Protein 7UY4 (pdb70)

Structure (mmCIF, N/CA/C/O backbone):
data_7UY4
#
_entry.id   7UY4
#
_cell.length_a   50.043
_cell.length_b   106.958
_cell.length_c   114.148
_cell.angle_alpha   90.00
_cell.angle_beta   90.00
_cell.angle_gamma   90.00
#
_symmetry.space_group_name_H-M   'P 21 21 21'
#
loop_
_entity.id
_entity.type
_entity.pdbx_description
1 polymer "Aminoglycoside (3'') (9) adenylyltransferase"
2 non-polymer 'PHOSPHOAMINOPHOSPHONIC ACID-ADENYLATE ESTER'
3 non-polymer SPECTINOMYCIN
4 non-polymer 'MAGNESIUM ION'
5 water water
#
loop_
_atom_site.group_PDB
_atom_site.id
_atom_site.type_symbol
_atom_site.label_atom_id
_atom_site.label_alt_id
_atom_site.label_comp_id
_atom_site.label_asym_id
_atom_site.label_entity_id
_atom_site.label_seq_id
_atom_site.pdbx_PDB_ins_code
_atom_site.Cartn_x
_atom_site.Cartn_y
_atom_site.Cartn_z
_atom_site.occupancy
_atom_site.B_iso_or_equiv
_atom_site.auth_seq_id
_atom_site.auth_comp_id
_atom_site.auth_asym_id
_atom_site.auth_atom_id
_atom_site.pdbx_PDB_model_num
ATOM 1 N N . VAL A 1 1 ? -2.193 -44.944 18.129 1.00 52.73 1 VAL A N 1
ATOM 2 C CA . VAL A 1 1 ? -1.269 -45.587 19.136 1.00 52.66 1 VAL A CA 1
ATOM 3 C C . VAL A 1 1 ? -2.068 -46.149 20.326 1.00 57.14 1 VAL A C 1
ATOM 4 O O . VAL A 1 1 ? -2.855 -45.385 20.925 1.00 60.00 1 VAL A O 1
ATOM 8 N N . ILE A 1 2 ? -1.804 -47.402 20.721 1.00 69.03 2 ILE A N 1
ATOM 9 C CA . ILE A 1 2 ? -2.538 -48.102 21.827 1.00 77.47 2 ILE A CA 1
ATOM 10 C C . ILE A 1 2 ? -1.566 -48.540 22.949 1.00 76.65 2 ILE A C 1
ATOM 11 O O . ILE A 1 2 ? -2.058 -48.964 24.019 1.00 83.08 2 ILE A O 1
ATOM 16 N N . ALA A 1 3 ? -0.251 -48.399 22.742 1.00 70.39 3 ALA A N 1
ATOM 17 C CA . ALA A 1 3 ? 0.849 -48.801 23.664 1.00 59.60 3 ALA A CA 1
ATOM 18 C C . ALA A 1 3 ? 0.776 -48.045 25.001 1.00 46.42 3 ALA A C 1
ATOM 19 O O . ALA A 1 3 ? 0.355 -46.868 25.022 1.00 48.45 3 ALA A O 1
ATOM 21 N N . GLU A 1 4 ? 1.237 -48.677 26.082 1.00 42.35 4 GLU A N 1
ATOM 22 C CA . GLU A 1 4 ? 1.393 -48.017 27.401 1.00 38.21 4 GLU A CA 1
ATOM 23 C C . GLU A 1 4 ? 2.341 -46.814 27.224 1.00 35.65 4 GLU A C 1
ATOM 24 O O . GLU A 1 4 ? 3.400 -46.891 26.544 1.00 36.09 4 GLU A O 1
ATOM 30 N N . VAL A 1 5 ? 2.007 -45.742 27.869 1.00 33.41 5 VAL A N 1
ATOM 31 C CA . VAL A 1 5 ? 2.621 -44.422 27.593 1.00 38.24 5 VAL A CA 1
ATOM 32 C C . VAL A 1 5 ? 3.769 -44.135 28.578 1.00 29.24 5 VAL A C 1
ATOM 33 O O . VAL A 1 5 ? 4.482 -43.168 28.349 1.00 30.10 5 VAL A O 1
ATOM 37 N N . SER A 1 6 ? 3.941 -44.923 29.635 1.00 34.36 6 SER A N 1
ATOM 38 C CA . SER A 1 6 ? 4.910 -44.593 30.712 1.00 33.63 6 SER A CA 1
ATOM 39 C C . SER A 1 6 ? 6.363 -44.576 30.184 1.00 34.53 6 SER A C 1
ATOM 40 O O . SER A 1 6 ? 7.144 -43.722 30.665 1.00 29.00 6 SER A O 1
ATOM 43 N N . THR A 1 7 ? 6.734 -45.447 29.240 1.00 32.29 7 THR A N 1
ATOM 44 C CA . THR A 1 7 ? 8.097 -45.538 28.664 1.00 38.40 7 THR A CA 1
ATOM 45 C C . THR A 1 7 ? 8.431 -44.227 27.959 1.00 36.25 7 THR A C 1
ATOM 46 O O . THR A 1 7 ? 9.499 -43.646 28.264 1.00 35.26 7 THR A O 1
ATOM 50 N N . GLN A 1 8 ? 7.576 -43.782 27.025 1.00 33.16 8 GLN A N 1
ATOM 51 C CA . GLN A 1 8 ? 7.882 -42.576 26.266 1.00 30.75 8 GLN A CA 1
ATOM 52 C C . GLN A 1 8 ? 7.816 -41.380 27.225 1.00 38.33 8 GLN A C 1
ATOM 53 O O . GLN A 1 8 ? 8.623 -40.478 27.117 1.00 37.26 8 GLN A O 1
ATOM 59 N N . LEU A 1 9 ? 6.896 -41.408 28.189 1.00 35.96 9 LEU A N 1
ATOM 60 C CA . LEU A 1 9 ? 6.772 -40.286 29.134 1.00 32.47 9 LEU A CA 1
ATOM 61 C C . LEU A 1 9 ? 8.122 -40.149 29.870 1.00 29.63 9 LEU A C 1
ATOM 62 O O . LEU A 1 9 ? 8.606 -39.037 29.990 1.00 31.40 9 LEU A O 1
ATOM 67 N N . SER A 1 10 ? 8.697 -41.238 30.350 1.00 33.87 10 SER A N 1
ATOM 68 C CA . SER A 1 10 ? 9.960 -41.202 31.132 1.00 36.94 10 SER A CA 1
ATOM 69 C C . SER A 1 10 ? 11.122 -40.726 30.238 1.00 37.85 10 SER A C 1
ATOM 70 O O . SER A 1 10 ? 11.921 -39.862 30.692 1.00 33.66 10 SER A O 1
ATOM 73 N N . GLU A 1 11 ? 11.131 -41.121 28.956 1.00 37.56 11 GLU A N 1
ATOM 74 C CA A GLU A 1 11 ? 12.145 -40.650 27.983 0.55 37.60 11 GLU A CA 1
ATOM 75 C CA B GLU A 1 11 ? 12.155 -40.657 27.979 0.45 38.63 11 GLU A CA 1
ATOM 76 C C . GLU A 1 11 ? 12.076 -39.123 27.878 1.00 35.20 11 GLU A C 1
ATOM 77 O O . GLU A 1 11 ? 13.139 -38.456 27.969 1.00 30.80 11 GLU A O 1
ATOM 88 N N . VAL A 1 12 ? 10.872 -38.567 27.760 1.00 35.68 12 VAL A N 1
ATOM 89 C CA . VAL A 1 12 ? 10.654 -37.120 27.478 1.00 31.63 12 VAL A CA 1
ATOM 90 C C . VAL A 1 12 ? 11.062 -36.320 28.709 1.00 31.83 12 VAL A C 1
ATOM 91 O O . VAL A 1 12 ? 11.860 -35.388 28.568 1.00 32.00 12 VAL A O 1
ATOM 95 N N . VAL A 1 13 ? 10.648 -36.752 29.876 1.00 32.31 13 VAL A N 1
ATOM 96 C CA . VAL A 1 13 ? 11.026 -36.106 31.159 1.00 36.79 13 VAL A CA 1
ATOM 97 C C . VAL A 1 13 ? 12.538 -36.205 31.376 1.00 37.60 13 VAL A C 1
ATOM 98 O O . VAL A 1 13 ? 13.129 -35.227 31.895 1.00 37.90 13 VAL A O 1
ATOM 102 N N . GLY A 1 14 ? 13.160 -37.319 31.000 1.00 37.33 14 GLY A N 1
ATOM 103 C CA . GLY A 1 14 ? 14.635 -37.459 31.038 1.00 38.68 14 GLY A CA 1
ATOM 104 C C . GLY A 1 14 ? 15.325 -36.396 30.183 1.00 38.38 14 GLY A C 1
ATOM 105 O O . GLY A 1 14 ? 16.269 -35.805 30.639 1.00 36.06 14 GLY A O 1
ATOM 106 N N . VAL A 1 15 ? 14.820 -36.109 28.993 1.00 33.15 15 VAL A N 1
ATOM 107 C CA . VAL A 1 15 ? 15.364 -35.037 28.115 1.00 36.61 15 VAL A CA 1
ATOM 108 C C . VAL A 1 15 ? 15.198 -33.667 28.775 1.00 33.91 15 VAL A C 1
ATOM 109 O O . VAL A 1 15 ? 16.152 -32.899 28.818 1.00 36.62 15 VAL A O 1
ATOM 113 N N . ILE A 1 16 ? 14.009 -33.386 29.321 1.00 39.09 16 ILE A N 1
ATOM 114 C CA . ILE A 1 16 ? 13.678 -32.116 30.011 1.00 36.91 16 ILE A CA 1
ATOM 115 C C . ILE A 1 16 ? 14.690 -31.989 31.165 1.00 38.48 16 ILE A C 1
ATOM 116 O O . ILE A 1 16 ? 15.306 -30.908 31.275 1.00 36.41 16 ILE A O 1
ATOM 121 N N . GLU A 1 17 ? 14.890 -33.034 31.961 1.00 37.26 17 GLU A N 1
ATOM 122 C CA . GLU A 1 17 ? 15.741 -32.947 33.189 1.00 39.04 17 GLU A CA 1
ATOM 123 C C . GLU A 1 17 ? 17.196 -32.707 32.777 1.00 40.85 17 GLU A C 1
ATOM 124 O O . GLU A 1 17 ? 17.850 -31.843 33.373 1.00 37.76 17 GLU A O 1
ATOM 130 N N . ARG A 1 18 ? 17.622 -33.361 31.712 1.00 40.00 18 ARG A N 1
ATOM 131 C CA . ARG A 1 18 ? 19.010 -33.360 31.215 1.00 44.62 18 ARG A CA 1
ATOM 132 C C . ARG A 1 18 ? 19.401 -31.942 30.853 1.00 48.13 18 ARG A C 1
ATOM 133 O O . ARG A 1 18 ? 20.574 -31.601 31.076 1.00 41.87 18 ARG A O 1
ATOM 141 N N . HIS A 1 19 ? 18.478 -31.176 30.272 1.00 39.59 19 HIS A N 1
ATOM 142 C CA . HIS A 1 19 ? 18.731 -29.791 29.815 1.00 43.95 19 HIS A CA 1
ATOM 143 C C . HIS A 1 19 ? 18.420 -28.786 30.921 1.00 43.63 19 HIS A C 1
ATOM 144 O O . HIS A 1 19 ? 19.052 -27.730 30.899 1.00 51.64 19 HIS A O 1
ATOM 151 N N . LEU A 1 20 ? 17.446 -29.041 31.810 1.00 36.41 20 LEU A N 1
ATOM 152 C CA . LEU A 1 20 ? 16.824 -27.912 32.553 1.00 31.44 20 LEU A CA 1
ATOM 153 C C . LEU A 1 20 ? 16.855 -28.178 34.057 1.00 34.81 20 LEU A C 1
ATOM 154 O O . LEU A 1 20 ? 16.387 -27.320 34.794 1.00 41.62 20 LEU A O 1
ATOM 159 N N . GLU A 1 21 ? 17.443 -29.285 34.523 1.00 40.65 21 GLU A N 1
ATOM 160 C CA . GLU A 1 21 ? 17.309 -29.680 35.960 1.00 44.55 21 GLU A CA 1
ATOM 161 C C . GLU A 1 21 ? 17.643 -28.476 36.855 1.00 42.11 21 GLU A C 1
ATOM 162 O O . GLU A 1 21 ? 16.971 -28.227 37.851 1.00 48.47 21 GLU A O 1
ATOM 168 N N . PRO A 1 22 ? 18.751 -27.761 36.593 1.00 42.69 22 PRO A N 1
ATOM 169 C CA . PRO A 1 22 ? 19.190 -26.667 37.460 1.00 48.83 22 PRO A CA 1
ATOM 170 C C . PRO A 1 22 ? 18.304 -25.417 37.507 1.00 52.15 22 PRO A C 1
ATOM 171 O O . PRO A 1 22 ? 18.538 -24.614 38.378 1.00 56.56 22 PRO A O 1
ATOM 175 N N . THR A 1 23 ? 17.348 -25.271 36.585 1.00 44.81 23 THR A N 1
ATOM 176 C CA . THR A 1 23 ? 16.393 -24.128 36.536 1.00 52.24 23 THR A CA 1
ATOM 177 C C . THR A 1 23 ? 14.944 -24.620 36.543 1.00 47.29 23 THR A C 1
ATOM 178 O O . THR A 1 23 ? 14.031 -23.779 36.382 1.00 43.92 23 THR A O 1
ATOM 182 N N . LEU A 1 24 ? 14.735 -25.913 36.807 1.00 47.93 24 LEU A N 1
ATOM 183 C CA . LEU A 1 24 ? 13.405 -26.549 36.689 1.00 39.25 24 LEU A CA 1
ATOM 184 C C . LEU A 1 24 ? 12.590 -26.254 37.934 1.00 46.08 24 LEU A C 1
ATOM 185 O O . LEU A 1 24 ? 13.100 -26.460 39.014 1.00 58.52 24 LEU A O 1
ATOM 190 N N . LEU A 1 25 ? 11.355 -25.805 37.785 1.00 41.76 25 LEU A N 1
ATOM 191 C CA . LEU A 1 25 ? 10.432 -25.667 38.952 1.00 45.27 25 LEU A CA 1
ATOM 192 C C . LEU A 1 25 ? 9.405 -26.803 38.933 1.00 47.61 25 LEU A C 1
ATOM 193 O O . LEU A 1 25 ? 9.030 -27.342 40.008 1.00 40.18 25 LEU A O 1
ATOM 198 N N . ALA A 1 26 ? 8.862 -27.123 37.757 1.00 42.37 26 ALA A N 1
ATOM 199 C CA . ALA A 1 26 ? 7.781 -28.100 37.674 1.00 38.09 26 ALA A CA 1
ATOM 200 C C . ALA A 1 26 ? 7.691 -28.692 36.272 1.00 34.34 26 ALA A C 1
ATOM 201 O O . ALA A 1 26 ? 8.114 -28.057 35.287 1.00 38.75 26 ALA A O 1
ATOM 203 N N . VAL A 1 27 ? 7.250 -29.935 36.236 1.00 38.87 27 VAL A N 1
ATOM 204 C CA . VAL A 1 27 ? 6.824 -30.632 34.998 1.00 38.71 27 VAL A CA 1
ATOM 205 C C . VAL A 1 27 ? 5.435 -31.161 35.275 1.00 39.00 27 VAL A C 1
ATOM 206 O O . VAL A 1 27 ? 5.231 -31.951 36.249 1.00 35.68 27 VAL A O 1
ATOM 210 N N . HIS A 1 28 ? 4.494 -30.743 34.454 1.00 34.27 28 HIS A N 1
ATOM 211 C CA . HIS A 1 28 ? 3.092 -31.191 34.592 1.00 35.51 28 HIS A CA 1
ATOM 212 C C . HIS A 1 28 ? 2.699 -31.939 33.311 1.00 34.01 28 HIS A C 1
ATOM 213 O O . HIS A 1 28 ? 2.833 -31.364 32.230 1.00 32.94 28 HIS A O 1
ATOM 220 N N . LEU A 1 29 ? 2.269 -33.171 33.454 1.00 33.79 29 LEU A N 1
ATOM 221 C CA . LEU A 1 29 ? 1.523 -33.915 32.429 1.00 30.37 29 LEU A CA 1
ATOM 222 C C . LEU A 1 29 ? 0.074 -33.436 32.477 1.00 37.78 29 LEU A C 1
ATOM 223 O O . LEU A 1 29 ? -0.503 -33.347 33.586 1.00 35.13 29 LEU A O 1
ATOM 228 N N . TYR A 1 30 ? -0.489 -33.098 31.330 1.00 34.07 30 TYR A N 1
ATOM 229 C CA . TYR A 1 30 ? -1.887 -32.582 31.300 1.00 34.29 30 TYR A CA 1
ATOM 230 C C . TYR A 1 30 ? -2.496 -32.984 29.960 1.00 30.21 30 TYR A C 1
ATOM 231 O O . TYR A 1 30 ? -1.934 -33.883 29.276 1.00 32.48 30 TYR A O 1
ATOM 240 N N . GLY A 1 31 ? -3.611 -32.380 29.605 1.00 30.97 31 GLY A N 1
ATOM 241 C CA . GLY A 1 31 ? -4.331 -32.735 28.381 1.00 32.06 31 GLY A CA 1
ATOM 242 C C . GLY A 1 31 ? -5.006 -34.068 28.522 1.00 33.35 31 GLY A C 1
ATOM 243 O O . GLY A 1 31 ? -5.355 -34.487 29.670 1.00 36.21 31 GLY A O 1
ATOM 244 N N . SER A 1 32 ? -5.243 -34.753 27.405 1.00 35.07 32 SER A N 1
ATOM 245 C CA . SER A 1 32 ? -6.126 -35.939 27.409 1.00 35.22 32 SER A CA 1
ATOM 246 C C . SER A 1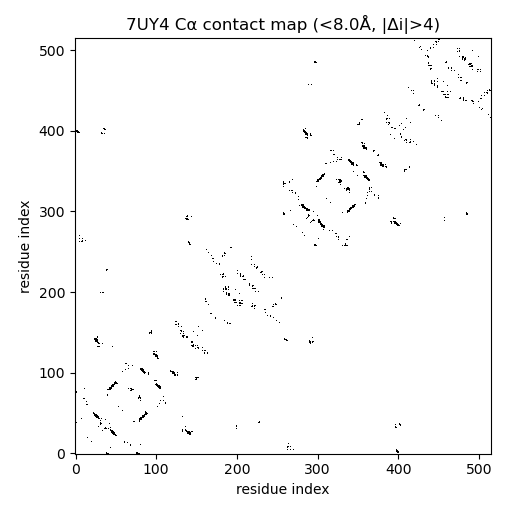 32 ? -5.493 -37.060 28.240 1.00 36.54 32 SER A C 1
ATOM 247 O O . SER A 1 32 ? -6.250 -37.885 28.763 1.00 32.83 32 SER A O 1
ATOM 250 N N . ALA A 1 33 ? -4.185 -37.054 28.524 1.00 30.87 33 ALA A N 1
ATOM 251 C CA . ALA A 1 33 ? -3.598 -38.107 29.367 1.00 35.99 33 ALA A CA 1
ATOM 252 C C . ALA A 1 33 ? -4.327 -38.076 30.717 1.00 33.58 33 ALA A C 1
ATOM 253 O O . ALA A 1 33 ? -4.523 -39.159 31.276 1.00 38.85 33 ALA A O 1
ATOM 255 N N . VAL A 1 34 ? -4.729 -36.901 31.204 1.00 31.86 34 VAL A N 1
ATOM 256 C CA . VAL A 1 34 ? -5.264 -36.721 32.590 1.00 35.02 34 VAL A CA 1
ATOM 257 C C . VAL A 1 34 ? -6.789 -36.571 32.564 1.00 42.45 34 VAL A C 1
ATOM 258 O O . VAL A 1 34 ? -7.404 -37.082 33.509 1.00 40.40 34 VAL A O 1
ATOM 262 N N . ASP A 1 35 ? -7.328 -36.011 31.480 1.00 39.04 35 ASP A N 1
ATOM 263 C CA . ASP A 1 35 ? -8.733 -35.590 31.313 1.00 39.63 35 ASP A CA 1
ATOM 264 C C . ASP A 1 35 ? -9.305 -36.289 30.098 1.00 34.87 35 ASP A C 1
ATOM 265 O O . ASP A 1 35 ? -9.068 -35.762 28.982 1.00 35.44 35 ASP A O 1
ATOM 270 N N . GLY A 1 36 ? -9.961 -37.444 30.306 1.00 41.34 36 GLY A N 1
ATOM 271 C CA . GLY A 1 36 ? -10.734 -38.186 29.299 1.00 44.54 36 GLY A CA 1
ATOM 272 C C . GLY A 1 36 ? -9.986 -39.407 28.827 1.00 38.85 36 GLY A C 1
ATOM 273 O O . GLY A 1 36 ? -10.634 -40.405 28.423 1.00 40.87 36 GLY A O 1
ATOM 274 N N . GLY A 1 37 ? -8.648 -39.326 28.810 1.00 31.18 37 GLY A N 1
ATOM 275 C CA . GLY A 1 37 ? -7.815 -40.502 28.554 1.00 36.93 37 GLY A CA 1
ATOM 276 C C . GLY A 1 37 ? -7.302 -40.444 27.154 1.00 35.98 37 GLY A C 1
ATOM 277 O O . GLY A 1 37 ? -7.990 -39.847 26.349 1.00 36.15 37 GLY A O 1
ATOM 278 N N . LEU A 1 38 ? -6.094 -40.944 26.918 1.00 36.24 38 LEU A N 1
ATOM 279 C CA . LEU A 1 38 ? -5.423 -40.845 25.603 1.00 33.47 38 LEU A CA 1
ATOM 280 C C . LEU A 1 38 ? -6.202 -41.679 24.599 1.00 33.62 38 LEU A C 1
ATOM 281 O O . LEU A 1 38 ? -6.634 -42.818 24.932 1.00 37.53 38 LEU A O 1
ATOM 286 N N . LYS A 1 39 ? -6.376 -41.135 23.405 1.00 38.77 39 LYS A N 1
ATOM 287 C CA . LYS A 1 39 ? -7.023 -41.828 22.267 1.00 34.57 39 LYS A CA 1
ATOM 288 C C . LYS A 1 39 ? -5.939 -42.105 21.229 1.00 39.25 39 LYS A C 1
ATOM 289 O O . LYS A 1 39 ? -4.799 -41.694 21.395 1.00 33.08 39 LYS A O 1
ATOM 295 N N . PRO A 1 40 ? -6.227 -42.904 20.178 1.00 47.69 40 PRO A N 1
ATOM 296 C CA . PRO A 1 40 ? -5.195 -43.356 19.254 1.00 46.91 40 PRO A CA 1
ATOM 297 C C . PRO A 1 40 ? -4.308 -42.269 18.645 1.00 44.98 40 PRO A C 1
ATOM 298 O O . PRO A 1 40 ? -3.184 -42.555 18.389 1.00 43.37 40 PRO A O 1
ATOM 302 N N . HIS A 1 41 ? -4.822 -41.056 18.434 1.00 42.00 41 HIS A N 1
ATOM 303 C CA . HIS A 1 41 ? -4.078 -39.944 17.810 1.00 41.54 41 HIS A CA 1
ATOM 304 C C . HIS A 1 41 ? -3.524 -38.964 18.856 1.00 38.93 41 HIS A C 1
ATOM 305 O O . HIS A 1 41 ? -2.985 -37.952 18.459 1.00 41.39 41 HIS A O 1
ATOM 312 N N . SER A 1 42 ? -3.827 -39.170 20.143 1.00 42.05 42 SER A N 1
ATOM 313 C CA . SER A 1 42 ? -3.523 -38.218 21.247 1.00 33.44 42 SER A CA 1
ATOM 314 C C . SER A 1 42 ? -2.002 -38.031 21.337 1.00 38.13 42 SER A C 1
ATOM 315 O O . SER A 1 42 ? -1.235 -38.978 21.108 1.00 35.52 42 SER A O 1
ATOM 318 N N . ASP A 1 43 ? -1.591 -36.807 21.598 1.00 31.41 43 ASP A N 1
ATOM 319 C CA . ASP A 1 43 ? -0.198 -36.424 21.874 1.00 34.75 43 ASP A CA 1
ATOM 320 C C . ASP A 1 43 ? -0.002 -36.652 23.383 1.00 35.83 43 ASP A C 1
ATOM 321 O O . ASP A 1 43 ? -0.989 -36.986 24.121 1.00 30.35 43 ASP A O 1
ATOM 326 N N . ILE A 1 44 ? 1.221 -36.504 23.839 1.00 35.88 44 ILE A N 1
ATOM 327 C CA . ILE A 1 44 ? 1.590 -36.343 25.266 1.00 30.74 44 ILE A CA 1
ATOM 328 C C . ILE A 1 44 ? 1.848 -34.861 25.498 1.00 31.51 44 ILE A C 1
ATOM 329 O O . ILE A 1 44 ? 2.791 -34.299 24.862 1.00 31.49 44 ILE A O 1
ATOM 334 N N . ASP A 1 45 ? 1.020 -34.235 26.329 1.00 33.19 45 ASP A N 1
ATOM 335 C CA . ASP A 1 45 ? 1.053 -32.790 26.638 1.00 28.02 45 ASP A CA 1
ATOM 336 C C . ASP A 1 45 ? 1.846 -32.583 27.924 1.00 34.16 45 ASP A C 1
ATOM 337 O O . ASP A 1 45 ? 1.391 -33.021 28.989 1.00 32.28 45 ASP A O 1
ATOM 342 N N . LEU A 1 46 ? 2.979 -31.888 27.814 1.00 31.41 46 LEU A N 1
ATOM 343 C CA . LEU A 1 46 ? 3.799 -31.525 28.995 1.00 31.76 46 LEU A CA 1
ATOM 344 C C . LEU A 1 46 ? 3.936 -30.018 29.099 1.00 37.09 46 LEU A C 1
ATOM 345 O O . LEU A 1 46 ? 4.097 -29.309 28.052 1.00 31.24 46 LEU A O 1
ATOM 350 N N . LEU A 1 47 ? 3.876 -29.536 30.340 1.00 29.26 47 LEU A N 1
ATOM 351 C CA . LEU A 1 47 ? 4.005 -28.115 30.676 1.00 35.13 47 LEU A CA 1
ATOM 352 C C . LEU A 1 47 ? 5.176 -28.011 31.670 1.00 41.43 47 LEU A C 1
ATOM 353 O O . LEU A 1 47 ? 5.195 -28.684 32.696 1.00 36.81 47 LEU A O 1
ATOM 358 N N . VAL A 1 48 ? 6.195 -27.280 31.269 1.00 33.74 48 VAL A N 1
ATOM 359 C CA . VAL A 1 48 ? 7.475 -27.176 32.019 1.00 35.07 48 VAL A CA 1
ATOM 360 C C . VAL A 1 48 ? 7.611 -25.738 32.498 1.00 35.30 48 VAL A C 1
ATOM 361 O O . VAL A 1 48 ? 7.583 -24.784 31.701 1.00 33.59 48 VAL A O 1
ATOM 365 N N . THR A 1 49 ? 7.900 -25.581 33.778 1.00 30.07 49 THR A N 1
ATOM 366 C CA . THR A 1 49 ? 8.094 -24.259 34.386 1.00 34.66 49 THR A CA 1
ATOM 367 C C . THR A 1 49 ? 9.547 -24.192 34.810 1.00 34.35 49 THR A C 1
ATOM 368 O O . THR A 1 49 ? 9.984 -25.056 35.572 1.00 34.90 49 THR A O 1
ATOM 372 N N . VAL A 1 50 ? 10.218 -23.169 34.290 1.00 33.96 50 VAL A N 1
ATOM 373 C CA . VAL A 1 50 ? 11.635 -22.902 34.626 1.00 36.18 50 VAL A CA 1
ATOM 374 C C . VAL A 1 50 ? 11.723 -21.580 35.394 1.00 41.90 50 VAL A C 1
ATOM 375 O O . VAL A 1 50 ? 10.810 -20.776 35.273 1.00 39.83 50 VAL A O 1
ATOM 379 N N . THR A 1 51 ? 12.812 -21.375 36.127 1.00 38.28 51 THR A N 1
ATOM 380 C CA . THR A 1 51 ? 12.995 -20.174 36.969 1.00 43.32 51 THR A CA 1
ATOM 381 C C . THR A 1 51 ? 13.694 -19.059 36.186 1.00 45.22 51 THR A C 1
ATOM 382 O O . THR A 1 51 ? 13.705 -17.932 36.671 1.00 51.26 51 THR A O 1
ATOM 386 N N . VAL A 1 52 ? 14.247 -19.375 35.029 1.00 41.00 52 VAL A N 1
ATOM 387 C CA . VAL A 1 52 ? 14.970 -18.376 34.197 1.00 43.07 52 VAL A CA 1
ATOM 388 C C . VAL A 1 52 ? 14.844 -18.794 32.732 1.00 40.48 52 VAL A C 1
ATOM 389 O O . VAL A 1 52 ? 14.629 -19.967 32.487 1.00 39.55 52 VAL A O 1
ATOM 393 N N . ARG A 1 53 ? 14.966 -17.844 31.815 1.00 34.06 53 ARG A N 1
ATOM 394 C CA . ARG A 1 53 ? 14.873 -18.152 30.361 1.00 37.21 53 ARG A CA 1
ATOM 395 C C . ARG A 1 53 ? 16.045 -19.032 29.959 1.00 45.00 53 ARG A C 1
ATOM 396 O O . ARG A 1 53 ? 17.082 -19.082 30.749 1.00 42.25 53 ARG A O 1
ATOM 404 N N . LEU A 1 54 ? 15.929 -19.673 28.803 1.00 45.11 54 LEU A N 1
ATOM 405 C CA . LEU A 1 54 ? 16.927 -20.666 28.302 1.00 49.43 54 LEU A CA 1
ATOM 406 C C . LEU A 1 54 ? 18.004 -19.878 27.553 1.00 49.05 54 LEU A C 1
ATOM 407 O O . LEU A 1 54 ? 17.607 -18.927 26.929 1.00 49.21 54 LEU A O 1
ATOM 412 N N . ASP A 1 55 ? 19.259 -20.338 27.535 1.00 45.38 55 ASP A N 1
ATOM 413 C CA . ASP A 1 55 ? 20.284 -19.896 26.545 1.00 50.27 55 ASP A CA 1
ATOM 414 C C . ASP A 1 55 ? 19.817 -20.357 25.176 1.00 42.56 55 ASP A C 1
ATOM 415 O O . ASP A 1 55 ? 19.132 -21.399 25.136 1.00 44.10 55 ASP A O 1
ATOM 420 N N . GLU A 1 56 ? 20.196 -19.685 24.107 1.00 45.47 56 GLU A N 1
ATOM 421 C CA . GLU A 1 56 ? 19.874 -20.133 22.734 1.00 44.74 56 GLU A CA 1
ATOM 422 C C . GLU A 1 56 ? 20.326 -21.579 22.555 1.00 45.14 56 GLU A C 1
ATOM 423 O O . GLU A 1 56 ? 19.556 -22.369 21.945 1.00 49.52 56 GLU A O 1
ATOM 429 N N . THR A 1 57 ? 21.549 -21.921 22.992 1.00 42.97 57 THR A N 1
ATOM 430 C CA . THR A 1 57 ? 22.096 -23.268 22.696 1.00 44.83 57 THR A CA 1
ATOM 431 C C . THR A 1 57 ? 21.238 -24.319 23.406 1.00 38.70 57 THR A C 1
ATOM 432 O O . THR A 1 57 ? 21.063 -25.383 22.819 1.00 39.77 57 THR A O 1
ATOM 436 N N . THR A 1 58 ? 20.878 -24.099 24.674 1.00 35.99 58 THR A N 1
ATOM 437 C CA . THR A 1 58 ? 19.959 -24.965 25.431 1.00 40.05 58 THR A CA 1
ATOM 438 C C . THR A 1 58 ? 18.603 -25.129 24.727 1.00 34.70 58 THR A C 1
ATOM 439 O O . THR A 1 58 ? 18.086 -26.217 24.778 1.00 37.40 58 THR A O 1
ATOM 443 N N . ARG A 1 59 ? 18.004 -24.076 24.160 1.00 39.47 59 ARG A N 1
ATOM 444 C CA . ARG A 1 59 ? 16.780 -24.162 23.319 1.00 44.98 59 ARG A CA 1
ATOM 445 C C . ARG A 1 59 ? 17.009 -25.212 22.225 1.00 44.47 59 ARG A C 1
ATOM 446 O O . ARG A 1 59 ? 16.162 -26.099 22.079 1.00 41.43 59 ARG A O 1
ATOM 454 N N . ARG A 1 60 ? 18.156 -25.172 21.544 1.00 39.23 60 ARG A N 1
ATOM 455 C CA . ARG A 1 60 ? 18.407 -26.000 20.327 1.00 39.05 60 ARG A CA 1
ATOM 456 C C . ARG A 1 60 ? 18.666 -27.462 20.721 1.00 35.28 60 ARG A C 1
ATOM 457 O O . ARG A 1 60 ? 18.131 -28.396 20.092 1.00 38.91 60 ARG A O 1
ATOM 465 N N . ALA A 1 61 ? 19.385 -27.657 21.822 1.00 38.77 61 ALA A N 1
ATOM 466 C CA . ALA A 1 61 ? 19.744 -28.976 22.349 1.00 40.14 61 ALA A CA 1
ATOM 467 C C . ALA A 1 61 ? 18.434 -29.647 22.733 1.00 36.33 61 ALA A C 1
ATOM 468 O O . ALA A 1 61 ? 18.157 -30.815 22.300 1.00 34.09 61 ALA A O 1
ATOM 470 N N . LEU A 1 62 ? 17.660 -28.967 23.552 1.00 32.19 62 LEU A N 1
ATOM 471 C CA . LEU A 1 62 ? 16.394 -29.549 24.035 1.00 33.98 62 LEU A CA 1
ATOM 472 C C . LEU A 1 62 ? 15.493 -29.819 22.815 1.00 35.71 62 LEU A C 1
ATOM 473 O O . LEU A 1 62 ? 14.910 -30.909 22.700 1.00 31.41 62 LEU A O 1
ATOM 478 N N . ILE A 1 63 ? 15.327 -28.844 21.915 1.00 33.27 63 ILE A N 1
ATOM 479 C CA . ILE A 1 63 ? 14.367 -29.079 20.794 1.00 35.21 63 ILE A CA 1
ATOM 480 C C . ILE A 1 63 ? 14.816 -30.306 19.998 1.00 36.40 63 ILE A C 1
ATOM 481 O O . ILE A 1 63 ? 13.997 -31.180 19.724 1.00 34.40 63 ILE A O 1
ATOM 486 N N . ASN A 1 64 ? 16.105 -30.384 19.627 1.00 34.39 64 ASN A N 1
ATOM 487 C CA . ASN A 1 64 ? 16.639 -31.533 18.871 1.00 35.77 64 ASN A CA 1
ATOM 488 C C . ASN A 1 64 ? 16.356 -32.846 19.644 1.00 31.50 64 ASN A C 1
ATOM 489 O O . ASN A 1 64 ? 16.009 -33.848 19.062 1.00 33.07 64 ASN A O 1
ATOM 494 N N . ASP A 1 65 ? 16.660 -32.878 20.922 1.00 30.76 65 ASP A N 1
ATOM 495 C CA . ASP A 1 65 ? 16.555 -34.105 21.752 1.00 33.15 65 ASP A CA 1
ATOM 496 C C . ASP A 1 65 ? 15.063 -34.516 21.829 1.00 33.79 65 ASP A C 1
ATOM 497 O O . ASP A 1 65 ? 14.768 -35.728 21.761 1.00 34.20 65 ASP A O 1
ATOM 502 N N . LEU A 1 66 ? 14.155 -33.566 21.998 1.00 38.41 66 LEU A N 1
ATOM 503 C CA . LEU A 1 66 ? 12.694 -33.866 22.141 1.00 33.80 66 LEU A CA 1
ATOM 504 C C . LEU A 1 66 ? 12.228 -34.500 20.832 1.00 33.93 66 LEU A C 1
ATOM 505 O O . LEU A 1 66 ? 11.479 -35.456 20.864 1.00 30.31 66 LEU A O 1
ATOM 510 N N . LEU A 1 67 ? 12.709 -34.003 19.704 1.00 33.22 67 LEU A N 1
ATOM 511 C CA . LEU A 1 67 ? 12.287 -34.569 18.395 1.00 32.04 67 LEU A CA 1
ATOM 512 C C . LEU A 1 67 ? 12.654 -36.040 18.292 1.00 38.82 67 LEU A C 1
ATOM 513 O O . LEU A 1 67 ? 11.860 -36.819 17.759 1.00 41.81 67 LEU A O 1
ATOM 518 N N . GLU A 1 68 ? 13.782 -36.430 18.882 1.00 39.37 68 GLU A N 1
ATOM 519 C CA . GLU A 1 68 ? 14.232 -37.838 18.913 1.00 41.04 68 GLU A CA 1
ATOM 520 C C . GLU A 1 68 ? 13.323 -38.654 19.844 1.00 42.16 68 GLU A C 1
ATOM 521 O O . GLU A 1 68 ? 13.219 -39.830 19.596 1.00 34.01 68 GLU A O 1
ATOM 527 N N . THR A 1 69 ? 12.551 -38.047 20.762 1.00 37.07 69 THR A N 1
ATOM 528 C CA . THR A 1 69 ? 11.678 -38.845 21.668 1.00 37.68 69 THR A CA 1
ATOM 529 C C . THR A 1 69 ? 10.291 -39.028 21.074 1.00 36.41 69 THR A C 1
ATOM 530 O O . THR A 1 69 ? 9.520 -39.726 21.729 1.00 38.73 69 THR A O 1
ATOM 534 N N . SER A 1 70 ? 10.001 -38.408 19.921 1.00 37.81 70 SER A N 1
ATOM 535 C CA . SER A 1 70 ? 8.657 -38.129 19.375 1.00 41.92 70 SER A CA 1
ATOM 536 C C . SER A 1 70 ? 8.487 -38.766 17.997 1.00 39.58 70 SER A C 1
ATOM 537 O O . SER A 1 70 ? 9.487 -38.990 17.312 1.00 37.50 70 SER A O 1
ATOM 540 N N . ALA A 1 71 ? 7.247 -39.054 17.602 1.00 39.07 71 ALA A N 1
ATOM 541 C CA . ALA A 1 71 ? 6.941 -39.575 16.252 1.00 38.41 71 ALA A CA 1
ATOM 542 C C . ALA A 1 71 ? 5.814 -38.750 15.637 1.00 38.87 71 ALA A C 1
ATOM 543 O O . ALA A 1 71 ? 4.893 -38.258 16.342 1.00 36.26 71 ALA A O 1
ATOM 545 N N . SER A 1 72 ? 5.964 -38.474 14.352 1.00 48.59 72 SER A N 1
ATOM 546 C CA . SER A 1 72 ? 4.909 -37.855 13.518 1.00 47.31 72 SER A CA 1
ATOM 547 C C . SER A 1 72 ? 3.643 -38.681 13.664 1.00 50.07 72 SER A C 1
ATOM 548 O O . SER A 1 72 ? 3.705 -39.907 13.661 1.00 54.50 72 SER A O 1
ATOM 551 N N . PRO A 1 73 ? 2.468 -38.058 13.867 1.00 51.73 73 PRO A N 1
ATOM 552 C CA . PRO A 1 73 ? 1.214 -38.804 13.926 1.00 55.68 73 PRO A CA 1
ATOM 553 C C . PRO A 1 73 ? 1.073 -39.793 12.761 1.00 51.68 73 PRO A C 1
ATOM 554 O O . PRO A 1 73 ? 1.365 -39.403 11.649 1.00 57.24 73 PRO A O 1
ATOM 558 N N . GLY A 1 74 ? 0.728 -41.043 13.070 1.00 61.39 74 GLY A N 1
ATOM 559 C CA . GLY A 1 74 ? 0.497 -42.140 12.104 1.00 70.95 74 GLY A CA 1
ATOM 560 C C . GLY A 1 74 ? 1.777 -42.767 11.573 1.00 72.15 74 GLY A C 1
ATOM 561 O O . GLY A 1 74 ? 1.696 -43.512 10.584 1.00 78.10 74 GLY A O 1
ATOM 562 N N . GLU A 1 75 ? 2.926 -42.505 12.192 1.00 65.89 75 GLU A N 1
ATOM 563 C CA . GLU A 1 75 ? 4.229 -43.040 11.727 1.00 62.12 75 GLU A CA 1
ATOM 564 C C . GLU A 1 75 ? 4.754 -44.018 12.777 1.00 57.52 75 GLU A C 1
ATOM 565 O O . GLU A 1 75 ? 5.862 -44.507 12.583 1.00 53.22 75 GLU A O 1
ATOM 571 N N . SER A 1 76 ? 4.002 -44.290 13.852 1.00 48.36 76 SER A N 1
ATOM 572 C CA . SER A 1 76 ? 4.498 -45.162 14.939 1.00 55.44 76 SER A CA 1
ATOM 573 C C . SER A 1 76 ? 3.336 -45.775 15.694 1.00 50.35 76 SER A C 1
ATOM 574 O O . SER A 1 76 ? 2.419 -45.047 16.028 1.00 49.44 76 SER A O 1
ATOM 577 N N . GLU A 1 77 ? 3.436 -47.068 15.976 1.00 49.55 77 GLU A N 1
ATOM 578 C CA . GLU A 1 77 ? 2.463 -47.820 16.805 1.00 56.02 77 GLU A CA 1
ATOM 579 C C . GLU A 1 77 ? 2.861 -47.665 18.279 1.00 45.95 77 GLU A C 1
ATOM 580 O O . GLU A 1 77 ? 1.945 -47.821 19.106 1.00 55.83 77 GLU A O 1
ATOM 586 N N . ILE A 1 78 ? 4.114 -47.301 18.580 1.00 50.74 78 ILE A N 1
ATOM 587 C CA . ILE A 1 78 ? 4.670 -47.226 19.966 1.00 52.68 78 ILE A CA 1
ATOM 588 C C . ILE A 1 78 ? 4.881 -45.764 20.437 1.00 49.60 78 ILE A C 1
ATOM 589 O O . ILE A 1 78 ? 4.660 -45.506 21.621 1.00 52.93 78 ILE A O 1
ATOM 594 N N . LEU A 1 79 ? 5.299 -44.839 19.576 1.00 44.55 79 LEU A N 1
ATOM 595 C CA . LEU A 1 79 ? 5.630 -43.444 19.993 1.00 43.13 79 LEU A CA 1
ATOM 596 C C . LEU A 1 79 ? 4.490 -42.511 19.592 1.00 42.92 79 LEU A C 1
ATOM 597 O O . LEU A 1 79 ? 4.117 -42.489 18.404 1.00 37.25 79 LEU A O 1
ATOM 602 N N . ARG A 1 80 ? 4.005 -41.718 20.537 1.00 36.32 80 ARG A N 1
ATOM 603 C CA . ARG A 1 80 ? 3.033 -40.613 20.297 1.00 37.73 80 ARG A CA 1
ATOM 604 C C . ARG A 1 80 ? 3.786 -39.344 19.918 1.00 37.41 80 ARG A C 1
ATOM 605 O O . ARG A 1 80 ? 5.006 -39.256 20.178 1.00 34.26 80 ARG A O 1
ATOM 613 N N . ALA A 1 81 ? 3.093 -38.399 19.300 1.00 36.15 81 ALA A N 1
ATOM 614 C CA . ALA A 1 81 ? 3.553 -37.012 19.134 1.00 31.41 81 ALA A CA 1
ATOM 615 C C . ALA A 1 81 ? 3.770 -36.457 20.547 1.00 31.23 81 ALA A C 1
ATOM 616 O O . ALA A 1 81 ? 2.860 -36.651 21.400 1.00 35.18 81 ALA A O 1
ATOM 618 N N . VAL A 1 82 ? 4.891 -35.801 20.789 1.00 31.63 82 VAL A N 1
ATOM 619 C CA . VAL A 1 82 ? 5.250 -35.172 22.096 1.00 30.41 82 VAL A CA 1
ATOM 620 C C . VAL A 1 82 ? 5.037 -33.689 21.946 1.00 31.24 82 VAL A C 1
ATOM 621 O O . VAL A 1 82 ? 5.404 -33.118 20.882 1.00 34.17 82 VAL A O 1
ATOM 625 N N . GLU A 1 83 ? 4.527 -33.048 22.990 1.00 27.62 83 GLU A N 1
ATOM 626 C CA . GLU A 1 83 ? 4.341 -31.613 23.038 1.00 33.22 83 GLU A CA 1
ATOM 627 C C . GLU A 1 83 ? 4.858 -31.101 24.385 1.00 33.19 83 GLU A C 1
ATOM 628 O O . GLU A 1 83 ? 4.402 -31.609 25.443 1.00 33.38 83 GLU A O 1
ATOM 634 N N . VAL A 1 84 ? 5.784 -30.156 24.328 1.00 29.73 84 VAL A N 1
ATOM 635 C CA . VAL A 1 84 ? 6.360 -29.560 25.553 1.00 32.10 84 VAL A CA 1
ATOM 636 C C . VAL A 1 84 ? 6.228 -28.066 25.435 1.00 31.93 84 VAL A C 1
ATOM 637 O O . VAL A 1 84 ? 6.717 -27.488 24.458 1.00 34.02 84 VAL A O 1
ATOM 641 N N . THR A 1 85 ? 5.593 -27.452 26.430 1.00 32.68 85 THR A N 1
ATOM 642 C CA . THR A 1 85 ? 5.492 -26.005 26.541 1.00 30.53 85 THR A CA 1
ATOM 643 C C . THR A 1 85 ? 6.297 -25.589 27.759 1.00 34.97 85 THR A C 1
ATOM 644 O O . THR A 1 85 ? 6.086 -26.188 28.826 1.00 30.08 85 THR A O 1
ATOM 648 N N . ILE A 1 86 ? 7.193 -24.626 27.574 1.00 30.74 86 ILE A N 1
ATOM 649 C CA . ILE A 1 86 ? 8.056 -24.100 28.670 1.00 32.43 86 ILE A CA 1
ATOM 650 C C . ILE A 1 86 ? 7.560 -22.696 28.969 1.00 29.90 86 ILE A C 1
ATOM 651 O O . ILE A 1 86 ? 7.396 -21.900 28.043 1.00 32.53 86 ILE A O 1
ATOM 656 N N . VAL A 1 87 ? 7.329 -22.413 30.240 1.00 33.14 87 VAL A N 1
ATOM 657 C CA . VAL A 1 87 ? 7.037 -21.033 30.698 1.00 32.22 87 VAL A CA 1
ATOM 658 C C . VAL A 1 87 ? 8.084 -20.700 31.764 1.00 34.72 87 VAL A C 1
ATOM 659 O O . VAL A 1 87 ? 8.516 -21.627 32.532 1.00 37.08 87 VAL A O 1
ATOM 663 N N . VAL A 1 88 ? 8.477 -19.435 31.783 1.00 35.96 88 VAL A N 1
ATOM 664 C CA . VAL A 1 88 ? 9.393 -18.835 32.782 1.00 36.45 88 VAL A CA 1
ATOM 665 C C . VAL A 1 88 ? 8.498 -18.314 33.918 1.00 37.68 88 VAL A C 1
ATOM 666 O O . VAL A 1 88 ? 7.501 -17.553 33.665 1.00 31.73 88 VAL A O 1
ATOM 670 N N . HIS A 1 89 ? 8.831 -18.714 35.137 1.00 37.35 89 HIS A N 1
ATOM 671 C CA . HIS A 1 89 ? 8.108 -18.317 36.362 1.00 33.75 89 HIS A CA 1
ATOM 672 C C . HIS A 1 89 ? 7.607 -16.869 36.245 1.00 35.68 89 HIS A C 1
ATOM 673 O O . HIS A 1 89 ? 6.374 -16.696 36.314 1.00 44.05 89 HIS A O 1
ATOM 680 N N . ASP A 1 90 ? 8.488 -15.873 36.091 1.00 38.94 90 ASP A N 1
ATOM 681 C CA . ASP A 1 90 ? 8.140 -14.428 36.222 1.00 46.54 90 ASP A CA 1
ATOM 682 C C . ASP A 1 90 ? 7.348 -13.953 35.005 1.00 49.41 90 ASP A C 1
ATOM 683 O O . ASP A 1 90 ? 6.754 -12.885 35.129 1.00 42.91 90 ASP A O 1
ATOM 688 N N . ASP A 1 91 ? 7.331 -14.700 33.904 1.00 44.34 91 ASP A N 1
ATOM 689 C CA . ASP A 1 91 ? 6.466 -14.425 32.722 1.00 41.47 91 ASP A CA 1
ATOM 690 C C . ASP A 1 91 ? 4.992 -14.789 32.979 1.00 43.05 91 ASP A C 1
ATOM 691 O O . ASP A 1 91 ? 4.111 -14.225 32.266 1.00 42.64 91 ASP A O 1
ATOM 696 N N . ILE A 1 92 ? 4.714 -15.784 33.831 1.00 39.74 92 ILE A N 1
ATOM 697 C CA . ILE A 1 92 ? 3.317 -16.314 33.985 1.00 37.56 92 ILE A CA 1
ATOM 698 C C . ILE A 1 92 ? 2.831 -16.098 35.424 1.00 36.11 92 ILE A C 1
ATOM 699 O O . ILE A 1 92 ? 1.649 -16.189 35.622 1.00 37.67 92 ILE A O 1
ATOM 704 N N . ILE A 1 93 ? 3.711 -15.745 36.374 1.00 43.23 93 ILE A N 1
ATOM 705 C CA . ILE A 1 93 ? 3.321 -15.500 37.790 1.00 41.71 93 ILE A CA 1
ATOM 706 C C . ILE A 1 93 ? 3.903 -14.151 38.185 1.00 41.01 93 ILE A C 1
ATOM 707 O O . ILE A 1 93 ? 5.125 -14.029 38.262 1.00 43.26 93 ILE A O 1
ATOM 712 N N . PRO A 1 94 ? 3.077 -13.105 38.433 1.00 41.86 94 PRO A N 1
ATOM 713 C CA . PRO A 1 94 ? 1.607 -13.211 38.440 1.00 40.74 94 PRO A CA 1
ATOM 714 C C . PRO A 1 94 ? 0.963 -13.377 37.053 1.00 42.54 94 PRO A C 1
ATOM 715 O O . PRO A 1 94 ? 1.533 -12.944 36.116 1.00 38.99 94 PRO A O 1
ATOM 719 N N . TRP A 1 95 ? -0.216 -13.996 36.962 1.00 39.87 95 TRP A N 1
ATOM 720 C CA . TRP A 1 95 ? -0.922 -14.151 35.668 1.00 41.63 95 TRP A CA 1
ATOM 721 C C . TRP A 1 95 ? -1.273 -12.779 35.081 1.00 40.66 95 TRP A C 1
ATOM 722 O O . TRP A 1 95 ? -1.840 -11.927 35.792 1.00 37.92 95 TRP A O 1
ATOM 733 N N A ARG A 1 96 ? -0.930 -12.529 33.821 0.45 40.37 96 ARG A N 1
ATOM 734 N N B ARG A 1 96 ? -0.882 -12.590 33.821 0.55 37.57 96 ARG A N 1
ATOM 735 C CA A ARG A 1 96 ? -1.471 -11.353 33.088 0.45 44.54 96 ARG A CA 1
ATOM 736 C CA B ARG A 1 96 ? -1.216 -11.427 32.969 0.55 40.56 96 ARG A CA 1
ATOM 737 C C A ARG A 1 96 ? -1.531 -11.683 31.597 0.45 40.76 96 ARG A C 1
ATOM 738 C C B ARG A 1 96 ? -1.656 -11.969 31.604 0.55 35.42 96 ARG A C 1
ATOM 739 O O A ARG A 1 96 ? -0.503 -12.053 31.038 0.45 38.32 96 ARG A O 1
ATOM 740 O O B ARG A 1 96 ? -1.105 -12.981 31.182 0.55 35.52 96 ARG A O 1
ATOM 755 N N . TYR A 1 97 ? -2.673 -11.372 31.000 1.00 36.16 97 TYR A N 1
ATOM 756 C CA . TYR A 1 97 ? -3.079 -11.722 29.624 1.00 37.57 97 TYR A CA 1
ATOM 757 C C . TYR A 1 97 ? -2.743 -10.600 28.669 1.00 36.72 97 TYR A C 1
ATOM 758 O O . TYR A 1 97 ? -3.120 -9.447 28.902 1.00 37.56 97 TYR A O 1
ATOM 767 N N . PRO A 1 98 ? -2.111 -10.907 27.518 1.00 37.36 98 PRO A N 1
ATOM 768 C CA . PRO A 1 98 ? -1.577 -12.233 27.243 1.00 40.06 98 PRO A CA 1
ATOM 769 C C . PRO A 1 98 ? -0.169 -12.433 27.845 1.00 37.27 98 PRO A C 1
ATOM 770 O O . PRO A 1 98 ? 0.525 -11.500 28.109 1.00 41.81 98 PRO A O 1
ATOM 774 N N . ALA A 1 99 ? 0.235 -13.675 27.982 1.00 36.71 99 ALA A N 1
ATOM 775 C CA . ALA A 1 99 ? 1.506 -14.090 28.607 1.00 37.17 99 ALA A CA 1
ATOM 776 C C . ALA A 1 99 ? 2.481 -14.570 27.507 1.00 39.75 99 ALA A C 1
ATOM 777 O O . ALA A 1 99 ? 2.037 -15.039 26.411 1.00 38.02 99 ALA A O 1
ATOM 779 N N . LYS A 1 100 ? 3.757 -14.421 27.824 1.00 36.89 100 LYS A N 1
ATOM 780 C CA . LYS A 1 100 ? 4.937 -14.898 27.047 1.00 31.97 100 LYS A CA 1
ATOM 781 C C . LYS A 1 100 ? 5.128 -16.376 27.298 1.00 31.76 100 LYS A C 1
ATOM 782 O O . LYS A 1 100 ? 5.085 -16.833 28.474 1.00 29.91 100 LYS A O 1
ATOM 788 N N . ARG A 1 101 ? 5.287 -17.116 26.205 1.00 30.17 101 ARG A N 1
ATOM 789 C CA . ARG A 1 101 ? 5.707 -18.510 26.200 1.00 30.48 101 ARG A CA 1
ATOM 790 C C . ARG A 1 101 ? 7.193 -18.577 25.852 1.00 37.37 101 ARG A C 1
ATOM 791 O O . ARG A 1 101 ? 7.629 -18.079 24.760 1.00 27.76 101 ARG A O 1
ATOM 799 N N . GLU A 1 102 ? 7.978 -19.184 26.723 1.00 33.67 102 GLU A N 1
ATOM 800 C CA . GLU A 1 102 ? 9.445 -19.253 26.498 1.00 35.88 102 GLU A CA 1
ATOM 801 C C . GLU A 1 102 ? 9.758 -20.188 25.310 1.00 31.30 102 GLU A C 1
ATOM 802 O O . GLU A 1 102 ? 10.669 -19.921 24.575 1.00 31.93 102 GLU A O 1
ATOM 808 N N . LEU A 1 103 ? 9.163 -21.365 25.247 1.00 34.24 103 LEU A N 1
ATOM 809 C CA . LEU A 1 103 ? 9.468 -22.390 24.221 1.00 35.85 103 LEU A CA 1
ATOM 810 C C . LEU A 1 103 ? 8.258 -23.291 24.047 1.00 39.28 103 LEU A C 1
ATOM 811 O O . LEU A 1 103 ? 7.564 -23.613 25.041 1.00 35.06 103 LEU A O 1
ATOM 816 N N . GLN A 1 104 ? 8.031 -23.735 22.818 1.00 32.31 104 GLN A N 1
ATOM 817 C CA . GLN A 1 104 ? 7.102 -24.850 22.580 1.00 35.00 104 GLN A CA 1
ATOM 818 C C . GLN A 1 104 ? 7.731 -25.781 21.554 1.00 37.35 104 GLN A C 1
ATOM 819 O O . GLN A 1 104 ? 8.325 -25.304 20.601 1.00 35.61 104 GLN A O 1
ATOM 825 N N . PHE A 1 105 ? 7.619 -27.068 21.829 1.00 30.90 105 PHE A N 1
ATOM 826 C CA . PHE A 1 105 ? 7.999 -28.158 20.926 1.00 35.07 105 PHE A CA 1
ATOM 827 C C . PHE A 1 105 ? 6.750 -28.964 20.598 1.00 35.73 105 PHE A C 1
ATOM 828 O O . PHE A 1 105 ? 5.926 -29.333 21.474 1.00 32.66 105 PHE A O 1
ATOM 836 N N . GLY A 1 106 ? 6.616 -29.284 19.327 1.00 33.47 106 GLY A N 1
ATOM 837 C CA . GLY A 1 106 ? 5.606 -30.235 18.890 1.00 32.14 106 GLY A CA 1
ATOM 838 C C . GLY A 1 106 ? 5.886 -30.695 17.489 1.00 34.84 106 GLY A C 1
ATOM 839 O O . GLY A 1 106 ? 6.730 -30.059 16.801 1.00 37.55 106 GLY A O 1
ATOM 840 N N . GLU A 1 107 ? 5.168 -31.729 17.070 1.00 32.53 107 GLU A N 1
ATOM 841 C CA . GLU A 1 107 ? 5.407 -32.455 15.789 1.00 35.75 107 GLU A CA 1
ATOM 842 C C . GLU A 1 107 ? 5.092 -31.547 14.611 1.00 41.08 107 GLU A C 1
ATOM 843 O O . GLU A 1 107 ? 5.636 -31.813 13.528 1.00 42.33 107 GLU A O 1
ATOM 849 N N . TRP A 1 108 ? 4.284 -30.500 14.820 1.00 38.81 108 TRP A N 1
ATOM 850 C CA . TRP A 1 108 ? 3.969 -29.559 13.721 1.00 37.86 108 TRP A CA 1
ATOM 851 C C . TRP A 1 108 ? 5.254 -28.833 13.299 1.00 44.40 108 TRP A C 1
ATOM 852 O O . TRP A 1 108 ? 5.279 -28.267 12.214 1.00 48.87 108 TRP A O 1
ATOM 863 N N . GLN A 1 109 ? 6.299 -28.881 14.130 1.00 37.55 109 GLN A N 1
ATOM 864 C CA . GLN A 1 109 ? 7.577 -28.173 13.899 1.00 37.63 109 GLN A CA 1
ATOM 865 C C . GLN A 1 109 ? 8.593 -29.078 13.193 1.00 39.74 109 GLN A C 1
ATOM 866 O O . GLN A 1 109 ? 9.700 -28.560 12.949 1.00 41.30 109 GLN A O 1
ATOM 872 N N . ARG A 1 110 ? 8.304 -30.370 13.005 1.00 40.16 110 ARG A N 1
ATOM 873 C CA . ARG A 1 110 ? 9.328 -31.403 12.649 1.00 44.71 110 ARG A CA 1
ATOM 874 C C . ARG A 1 110 ? 10.162 -30.898 11.459 1.00 48.46 110 ARG A C 1
ATOM 875 O O . ARG A 1 110 ? 11.418 -30.916 11.552 1.00 39.25 110 ARG A O 1
ATOM 883 N N . ASN A 1 111 ? 9.489 -30.485 10.387 1.00 45.73 111 ASN A N 1
ATOM 884 C CA . ASN A 1 111 ? 10.108 -29.969 9.135 1.00 51.69 111 ASN A CA 1
ATOM 885 C C . ASN A 1 111 ? 11.038 -28.792 9.466 1.00 50.50 111 ASN A C 1
ATOM 886 O O . ASN A 1 111 ? 12.243 -28.831 9.100 1.00 47.98 111 ASN A O 1
ATOM 891 N N . ASP A 1 112 ? 10.499 -27.801 10.178 1.00 44.34 112 ASP A N 1
ATOM 892 C CA . ASP A 1 112 ? 11.249 -26.622 10.617 1.00 42.75 112 ASP A CA 1
ATOM 893 C C . ASP A 1 112 ? 12.494 -27.107 11.351 1.00 44.28 112 ASP A C 1
ATOM 894 O O . ASP A 1 112 ? 13.590 -26.661 10.989 1.00 44.54 112 ASP A O 1
ATOM 899 N N . ILE A 1 113 ? 12.341 -27.989 12.344 1.00 41.21 113 ILE A N 1
ATOM 900 C CA . ILE A 1 113 ? 13.485 -28.329 13.232 1.00 40.39 113 ILE A CA 1
ATOM 901 C C . ILE A 1 113 ? 14.574 -28.989 12.371 1.00 47.74 113 ILE A C 1
ATOM 902 O O . ILE A 1 113 ? 15.775 -28.764 12.676 1.00 48.52 113 ILE A O 1
ATOM 907 N N . LEU A 1 114 ? 14.168 -29.819 11.400 1.00 46.18 114 LEU A N 1
ATOM 908 C CA . LEU A 1 114 ? 15.097 -30.613 10.557 1.00 55.13 114 LEU A CA 1
ATOM 909 C C . LEU A 1 114 ? 15.875 -29.661 9.628 1.00 49.10 114 LEU A C 1
ATOM 910 O O . LEU A 1 114 ? 17.008 -30.016 9.269 1.00 49.64 114 LEU A O 1
ATOM 915 N N . ALA A 1 115 ? 15.304 -28.485 9.333 1.00 48.76 115 ALA A N 1
ATOM 916 C CA . ALA A 1 115 ? 15.915 -27.368 8.566 1.00 50.04 115 ALA A CA 1
ATOM 917 C C . ALA A 1 115 ? 16.614 -26.348 9.479 1.00 51.65 115 ALA A C 1
ATOM 918 O O . ALA A 1 115 ? 17.067 -25.324 8.977 1.00 52.23 115 ALA A O 1
ATOM 920 N N . GLY A 1 116 ? 16.760 -26.623 10.779 1.00 48.36 116 GLY A N 1
ATOM 921 C CA . GLY A 1 116 ? 17.454 -25.720 11.714 1.00 53.56 116 GLY A CA 1
ATOM 922 C C . GLY A 1 116 ? 16.702 -24.427 12.014 1.00 47.03 116 GLY A C 1
ATOM 923 O O . GLY A 1 116 ? 17.367 -23.482 12.412 1.00 46.33 116 GLY A O 1
ATOM 924 N N . ILE A 1 117 ? 15.369 -24.418 11.936 1.00 50.20 117 ILE A N 1
ATOM 925 C CA . ILE A 1 117 ? 14.483 -23.328 12.461 1.00 49.41 117 ILE A CA 1
ATOM 926 C C . ILE A 1 117 ? 14.019 -23.709 13.874 1.00 44.87 117 ILE A C 1
ATOM 927 O O . ILE A 1 117 ? 13.315 -24.711 13.992 1.00 46.34 117 ILE A O 1
ATOM 932 N N . PHE A 1 118 ? 14.498 -22.984 14.880 1.00 43.11 118 PHE A N 1
ATOM 933 C CA . PHE A 1 118 ? 14.162 -23.143 16.314 1.00 43.35 118 PHE A CA 1
ATOM 934 C C . PHE A 1 118 ? 13.280 -21.973 16.778 1.00 46.75 118 PHE A C 1
ATOM 935 O O . PHE A 1 118 ? 13.787 -20.854 17.011 1.00 45.30 118 PHE A O 1
ATOM 943 N N . GLU A 1 119 ? 11.990 -22.245 17.001 1.00 42.01 119 GLU A N 1
ATOM 944 C CA . GLU A 1 119 ? 10.965 -21.203 17.266 1.00 45.26 119 GLU A CA 1
ATOM 945 C C . GLU A 1 119 ? 11.354 -20.486 18.558 1.00 39.00 119 GLU A C 1
ATOM 946 O O . GLU A 1 119 ? 11.624 -21.130 19.591 1.00 33.72 119 GLU A O 1
ATOM 952 N N . PRO A 1 120 ? 11.451 -19.138 18.537 1.00 39.61 120 PRO A N 1
ATOM 953 C CA . PRO A 1 120 ? 11.831 -18.400 19.727 1.00 41.81 120 PRO A CA 1
ATOM 954 C C . PRO A 1 120 ? 10.602 -18.113 20.587 1.00 36.08 120 PRO A C 1
ATOM 955 O O . PRO A 1 120 ? 9.516 -18.387 20.154 1.00 36.58 120 PRO A O 1
ATOM 959 N N . ALA A 1 121 ? 10.832 -17.528 21.751 1.00 41.55 121 ALA A N 1
ATOM 960 C CA . ALA A 1 121 ? 9.795 -17.119 22.722 1.00 36.07 121 ALA A CA 1
ATOM 961 C C . ALA A 1 121 ? 8.829 -16.178 22.014 1.00 38.07 121 ALA A C 1
ATOM 962 O O . ALA A 1 121 ? 9.169 -15.516 20.977 1.00 37.42 121 ALA A O 1
ATOM 964 N N . THR A 1 122 ? 7.575 -16.207 22.432 1.00 35.98 122 THR A N 1
ATOM 965 C CA . THR A 1 122 ? 6.520 -15.391 21.783 1.00 34.64 122 THR A CA 1
ATOM 966 C C . THR A 1 122 ? 5.446 -15.164 22.819 1.00 31.90 122 THR A C 1
ATOM 967 O O . THR A 1 122 ? 5.240 -16.086 23.710 1.00 34.73 122 THR A O 1
ATOM 971 N N . ILE A 1 123 ? 4.669 -14.114 22.600 1.00 36.42 123 ILE A N 1
ATOM 972 C CA . ILE A 1 123 ? 3.301 -14.040 23.178 1.00 36.10 123 ILE A CA 1
ATOM 973 C C . ILE A 1 123 ? 2.577 -15.302 22.764 1.00 37.12 123 ILE A C 1
ATOM 974 O O . ILE A 1 123 ? 2.661 -15.718 21.565 1.00 33.73 123 ILE A O 1
ATOM 979 N N . ASP A 1 124 ? 1.855 -15.912 23.692 1.00 33.94 124 ASP A N 1
ATOM 980 C CA . ASP A 1 124 ? 0.949 -16.992 23.249 1.00 34.16 124 ASP A CA 1
ATOM 981 C C . ASP A 1 124 ? -0.395 -16.836 23.955 1.00 33.21 124 ASP A C 1
ATOM 982 O O . ASP A 1 124 ? -0.470 -17.118 25.168 1.00 35.11 124 ASP A O 1
ATOM 987 N N . ILE A 1 125 ? -1.446 -16.525 23.207 1.00 35.05 125 ILE A N 1
ATOM 988 C CA . ILE A 1 125 ? -2.778 -16.306 23.831 1.00 34.34 125 ILE A CA 1
ATOM 989 C C . ILE A 1 125 ? -3.277 -17.663 24.369 1.00 33.34 125 ILE A C 1
ATOM 990 O O . ILE A 1 125 ? -4.067 -17.684 25.365 1.00 32.30 125 ILE A O 1
ATOM 995 N N . ASP A 1 126 ? -2.829 -18.764 23.750 1.00 32.85 126 ASP A N 1
ATOM 996 C CA . ASP A 1 126 ? -3.199 -20.156 24.062 1.00 34.34 126 ASP A CA 1
ATOM 997 C C . ASP A 1 126 ? -2.798 -20.519 25.498 1.00 35.04 126 ASP A C 1
ATOM 998 O O . ASP A 1 126 ? -3.445 -21.421 26.049 1.00 32.34 126 ASP A O 1
ATOM 1003 N N . LEU A 1 127 ? -1.842 -19.815 26.117 1.00 34.04 127 LEU A N 1
ATOM 1004 C CA . LEU A 1 127 ? -1.474 -20.132 27.520 1.00 32.90 127 LEU A CA 1
ATOM 1005 C C . LEU A 1 127 ? -2.689 -19.980 28.459 1.00 35.75 127 LEU A C 1
ATOM 1006 O O . LEU A 1 127 ? -2.671 -20.675 29.484 1.00 36.84 127 LEU A O 1
ATOM 1011 N N . ALA A 1 128 ? -3.614 -19.036 28.180 1.00 33.39 128 ALA A N 1
ATOM 1012 C CA . ALA A 1 128 ? -4.848 -18.801 28.962 1.00 35.52 128 ALA A CA 1
ATOM 1013 C C . ALA A 1 128 ? -5.632 -20.109 29.019 1.00 34.95 128 ALA A C 1
ATOM 1014 O O . ALA A 1 128 ? -6.102 -20.471 30.087 1.00 35.57 128 ALA A O 1
ATOM 1016 N N . ILE A 1 129 ? -5.653 -20.847 27.907 1.00 33.50 129 ILE A N 1
ATOM 1017 C CA . ILE A 1 129 ? -6.400 -22.123 27.799 1.00 35.84 129 ILE A CA 1
ATOM 1018 C C . ILE A 1 129 ? -5.565 -23.253 28.415 1.00 36.00 129 ILE A C 1
ATOM 1019 O O . ILE A 1 129 ? -6.109 -24.000 29.228 1.00 32.74 129 ILE A O 1
ATOM 1024 N N . LEU A 1 130 ? -4.276 -23.344 28.099 1.00 34.17 130 LEU A N 1
ATOM 1025 C CA . LEU A 1 130 ? -3.418 -24.448 28.557 1.00 34.91 130 LEU A CA 1
ATOM 1026 C C . LEU A 1 130 ? -3.319 -24.382 30.087 1.00 34.32 130 LEU A C 1
ATOM 1027 O O . LEU A 1 130 ? -3.324 -25.431 30.721 1.00 30.03 130 LEU A O 1
ATOM 1032 N N . LEU A 1 131 ? -3.218 -23.194 30.653 1.00 32.88 131 LEU A N 1
ATOM 1033 C CA . LEU A 1 131 ? -2.984 -23.098 32.117 1.00 34.84 131 LEU A CA 1
ATOM 1034 C C . LEU A 1 131 ? -4.287 -23.385 32.867 1.00 34.48 131 LEU A C 1
ATOM 1035 O O . LEU A 1 131 ? -4.220 -23.967 33.945 1.00 35.34 131 LEU A O 1
ATOM 1040 N N . THR A 1 132 ? -5.422 -23.102 32.240 1.00 34.53 132 THR A N 1
ATOM 1041 C CA . THR A 1 132 ? -6.765 -23.376 32.798 1.00 38.45 132 THR A CA 1
ATOM 1042 C C . THR A 1 132 ? -6.913 -24.896 32.808 1.00 36.83 132 THR A C 1
ATOM 1043 O O . THR A 1 132 ? -7.281 -25.438 33.868 1.00 39.77 132 THR A O 1
ATOM 1047 N N . LYS A 1 133 ? -6.599 -25.566 31.686 1.00 37.06 133 LYS A N 1
ATOM 1048 C CA . LYS A 1 133 ? -6.621 -27.063 31.627 1.00 33.86 133 LYS A CA 1
ATOM 1049 C C . LYS A 1 133 ? -5.657 -27.623 32.701 1.00 40.64 133 LYS A C 1
ATOM 1050 O O . LYS A 1 133 ? -6.106 -28.410 33.546 1.00 42.09 133 LYS A O 1
ATOM 1056 N N . ALA A 1 134 ? -4.400 -27.170 32.750 1.00 31.43 134 ALA A N 1
ATOM 1057 C CA . ALA A 1 134 ? -3.380 -27.798 33.614 1.00 38.27 134 ALA A CA 1
ATOM 1058 C C . ALA A 1 134 ? -3.813 -27.637 35.071 1.00 35.71 134 ALA A C 1
ATOM 1059 O O . ALA A 1 134 ? -3.549 -28.575 35.861 1.00 34.85 134 ALA A O 1
ATOM 1061 N N . ARG A 1 135 ? -4.351 -26.487 35.463 1.00 37.86 135 ARG A N 1
ATOM 1062 C CA . ARG A 1 135 ? -4.733 -26.244 36.897 1.00 39.40 135 ARG A CA 1
ATOM 1063 C C . ARG A 1 135 ? -5.863 -27.189 37.322 1.00 38.07 135 ARG A C 1
ATOM 1064 O O . ARG A 1 135 ? -5.888 -27.604 38.489 1.00 40.32 135 ARG A O 1
ATOM 1072 N N . GLU A 1 136 ? -6.762 -27.529 36.409 1.00 34.05 136 GLU A N 1
ATOM 1073 C CA . GLU A 1 136 ? -7.947 -28.396 36.664 1.00 42.70 136 GLU A CA 1
ATOM 1074 C C . GLU A 1 136 ? -7.536 -29.874 36.657 1.00 39.65 136 GLU A C 1
ATOM 1075 O O . GLU A 1 136 ? -8.014 -30.628 37.511 1.00 36.97 136 GLU A O 1
ATOM 1081 N N . HIS A 1 137 ? -6.750 -30.308 35.671 1.00 36.81 137 HIS A N 1
ATOM 1082 C CA . HIS A 1 137 ? -6.339 -31.727 35.499 1.00 36.57 137 HIS A CA 1
ATOM 1083 C C . HIS A 1 137 ? -4.887 -31.812 35.036 1.00 38.37 137 HIS A C 1
ATOM 1084 O O . HIS A 1 137 ? -4.620 -31.492 33.836 1.00 34.57 137 HIS A O 1
ATOM 1091 N N . SER A 1 138 ? -3.981 -32.195 35.955 1.00 35.09 138 SER A N 1
ATOM 1092 C CA . SER A 1 138 ? -2.591 -32.498 35.629 1.00 39.77 138 SER A CA 1
ATOM 1093 C C . SER A 1 138 ? -1.945 -33.362 36.726 1.00 39.69 138 SER A C 1
ATOM 1094 O O . SER A 1 138 ? -2.487 -33.491 37.844 1.00 46.73 138 SER A O 1
ATOM 1097 N N . VAL A 1 139 ? -0.779 -33.892 36.371 1.00 36.72 139 VAL A N 1
ATOM 1098 C CA . VAL A 1 139 ? 0.125 -34.657 37.260 1.00 41.04 139 VAL A CA 1
ATOM 1099 C C . VAL A 1 139 ? 1.400 -33.857 37.379 1.00 39.36 139 VAL A C 1
ATOM 1100 O O . VAL A 1 139 ? 2.085 -33.625 36.326 1.00 38.26 139 VAL A O 1
ATOM 1104 N N . ALA A 1 140 ? 1.758 -33.476 38.616 1.00 45.70 140 ALA A N 1
ATOM 1105 C CA . ALA A 1 140 ? 3.097 -32.917 38.888 1.00 46.92 140 ALA A CA 1
ATOM 1106 C C . ALA A 1 140 ? 4.104 -34.075 38.846 1.00 42.12 140 ALA A C 1
ATOM 1107 O O . ALA A 1 140 ? 4.218 -34.796 39.834 1.00 44.83 140 ALA A O 1
ATOM 1109 N N . LEU A 1 141 ? 4.814 -34.238 37.728 1.00 41.07 141 LEU A N 1
ATOM 1110 C CA . LEU A 1 141 ? 5.812 -35.326 37.585 1.00 41.89 141 LEU A CA 1
ATOM 1111 C C . LEU A 1 141 ? 7.016 -34.911 38.405 1.00 40.27 141 LEU A C 1
ATOM 1112 O O . LEU A 1 141 ? 7.677 -35.804 38.959 1.00 45.63 141 LEU A O 1
ATOM 1117 N N . VAL A 1 142 ? 7.145 -33.598 38.577 1.00 51.35 142 VAL A N 1
ATOM 1118 C CA . VAL A 1 142 ? 8.116 -32.957 39.500 1.00 51.58 142 VAL A CA 1
ATOM 1119 C C . VAL A 1 142 ? 7.599 -31.574 39.897 1.00 50.70 142 VAL A C 1
ATOM 1120 O O . VAL A 1 142 ? 6.899 -30.913 39.094 1.00 48.49 142 VAL A O 1
ATOM 1124 N N . GLY A 1 143 ? 7.841 -31.202 41.157 1.00 50.01 143 GLY A N 1
ATOM 1125 C CA . GLY A 1 143 ? 7.513 -29.885 41.728 1.00 42.88 143 GLY A CA 1
ATOM 1126 C C . GLY A 1 143 ? 6.068 -29.797 42.188 1.00 48.77 143 GLY A C 1
ATOM 1127 O O . GLY A 1 143 ? 5.365 -30.797 42.275 1.00 47.31 143 GLY A O 1
ATOM 1128 N N . PRO A 1 144 ? 5.565 -28.580 42.476 1.00 46.31 144 PRO A N 1
ATOM 1129 C CA . PRO A 1 144 ? 4.228 -28.417 43.037 1.00 48.01 144 PRO A CA 1
ATOM 1130 C C . PRO A 1 144 ? 3.079 -28.693 42.043 1.00 44.39 144 PRO A C 1
ATOM 1131 O O . PRO A 1 144 ? 3.257 -28.615 40.843 1.00 41.34 144 PRO A O 1
ATOM 1135 N N . ALA A 1 145 ? 1.905 -28.990 42.563 1.00 41.81 145 ALA A N 1
ATOM 1136 C CA . ALA A 1 145 ? 0.654 -29.145 41.784 1.00 46.11 145 ALA A CA 1
ATOM 1137 C C . ALA A 1 145 ? 0.394 -27.869 40.961 1.00 45.42 145 ALA A C 1
ATOM 1138 O O . ALA A 1 145 ? 0.614 -26.765 41.445 1.00 36.49 145 ALA A O 1
ATOM 1140 N N . ALA A 1 146 ? -0.088 -28.004 39.729 1.00 41.76 146 ALA A N 1
ATOM 1141 C CA . ALA A 1 146 ? -0.388 -26.838 38.869 1.00 39.87 146 ALA A CA 1
ATOM 1142 C C . ALA A 1 146 ? -1.291 -25.824 39.606 1.00 43.72 146 ALA A C 1
ATOM 1143 O O . ALA A 1 146 ? -1.051 -24.605 39.456 1.00 46.20 146 ALA A O 1
ATOM 1145 N N . GLU A 1 147 ? -2.287 -26.319 40.368 1.00 42.43 147 GLU A N 1
ATOM 1146 C CA . GLU A 1 147 ? -3.294 -25.548 41.143 1.00 45.51 147 GLU A CA 1
ATOM 1147 C C . GLU A 1 147 ? -2.598 -24.522 42.026 1.00 43.01 147 GLU A C 1
ATOM 1148 O O . GLU A 1 147 ? -3.069 -23.389 42.073 1.00 41.53 147 GLU A O 1
ATOM 1154 N N . GLU A 1 148 ? -1.508 -24.927 42.673 1.00 49.96 148 GLU A N 1
ATOM 1155 C CA . GLU A 1 148 ? -0.768 -24.131 43.672 1.00 46.34 148 GLU A CA 1
ATOM 1156 C C . GLU A 1 148 ? 0.210 -23.235 42.925 1.00 48.56 148 GLU A C 1
ATOM 1157 O O . GLU A 1 148 ? 0.352 -22.052 43.308 1.00 43.96 148 GLU A O 1
ATOM 1160 N N . LEU A 1 149 ? 0.873 -23.750 41.891 1.00 46.06 149 LEU A N 1
ATOM 1161 C CA . LEU A 1 149 ? 1.944 -22.964 41.231 1.00 41.77 149 LEU A CA 1
ATOM 1162 C C . LEU A 1 149 ? 1.326 -21.761 40.501 1.00 49.08 149 LEU A C 1
ATOM 1163 O O . LEU A 1 149 ? 1.810 -20.598 40.693 1.00 44.42 149 LEU A O 1
ATOM 1168 N N . PHE A 1 150 ? 0.324 -22.035 39.673 1.00 43.33 150 PHE A N 1
ATOM 1169 C CA . PHE A 1 150 ? -0.239 -21.065 38.717 1.00 43.51 150 PHE A CA 1
ATOM 1170 C C . PHE A 1 150 ? -1.422 -20.355 39.366 1.00 40.17 150 PHE A C 1
ATOM 1171 O O . PHE A 1 150 ? -2.262 -20.986 39.981 1.00 44.15 150 PHE A O 1
ATOM 1179 N N . ASP A 1 151 ? -1.425 -19.044 39.241 1.00 39.24 151 ASP A N 1
ATOM 1180 C CA . ASP A 1 151 ? -2.595 -18.191 39.493 1.00 39.31 151 ASP A CA 1
ATOM 1181 C C . ASP A 1 151 ? -3.764 -18.719 38.675 1.00 45.91 151 ASP A C 1
ATOM 1182 O O . ASP A 1 151 ? -3.608 -19.185 37.549 1.00 37.57 151 ASP A O 1
ATOM 1187 N N . PRO A 1 152 ? -4.983 -18.670 39.228 1.00 41.55 152 PRO A N 1
ATOM 1188 C CA . PRO A 1 152 ? -6.176 -18.826 38.409 1.00 38.31 152 PRO A CA 1
ATOM 1189 C C . PRO A 1 152 ? -6.135 -17.934 37.164 1.00 36.79 152 PRO A C 1
ATOM 1190 O O . PRO A 1 152 ? -5.718 -16.768 37.272 1.00 36.58 152 PRO A O 1
ATOM 1194 N N . VAL A 1 153 ? -6.578 -18.471 36.034 1.00 35.82 153 VAL A N 1
ATOM 1195 C CA . VAL A 1 153 ? -6.722 -17.651 34.805 1.00 32.35 153 VAL A CA 1
ATOM 1196 C C . VAL A 1 153 ? -8.142 -17.103 34.851 1.00 33.91 153 VAL A C 1
ATOM 1197 O O . VAL A 1 153 ? -9.072 -17.891 34.797 1.00 41.26 153 VAL A O 1
ATOM 1201 N N . PRO A 1 154 ? -8.362 -15.770 35.008 1.00 35.14 154 PRO A N 1
ATOM 1202 C CA . PRO A 1 154 ? -9.699 -15.225 34.972 1.00 42.27 154 PRO A CA 1
ATOM 1203 C C . PRO A 1 154 ? -10.552 -15.713 33.800 1.00 38.19 154 PRO A C 1
ATOM 1204 O O . PRO A 1 154 ? -10.053 -15.908 32.739 1.00 39.63 154 PRO A O 1
ATOM 1208 N N . GLU A 1 155 ? -11.841 -15.851 34.051 1.00 40.78 155 GLU A N 1
ATOM 1209 C CA . GLU A 1 155 ? -12.779 -16.368 33.034 1.00 36.04 155 GLU A CA 1
ATOM 1210 C C . GLU A 1 155 ? -12.889 -15.409 31.855 1.00 34.99 155 GLU A C 1
ATOM 1211 O O . GLU A 1 155 ? -12.981 -15.887 30.740 1.00 39.70 155 GLU A O 1
ATOM 1217 N N A GLN A 1 156 ? -12.633 -14.117 32.099 0.49 34.37 156 GLN A N 1
ATOM 1218 N N B GLN A 1 156 ? -12.630 -14.135 32.093 0.51 36.78 156 GLN A N 1
ATOM 1219 C CA A GLN A 1 156 ? -12.674 -13.122 31.006 0.49 36.69 156 GLN A CA 1
ATOM 1220 C CA B GLN A 1 156 ? -12.685 -13.158 30.987 0.51 41.15 156 GLN A CA 1
ATOM 1221 C C A GLN A 1 156 ? -11.469 -13.339 30.088 0.49 38.32 156 GLN A C 1
ATOM 1222 C C B GLN A 1 156 ? -11.467 -13.344 30.080 0.51 40.79 156 GLN A C 1
ATOM 1223 O O A GLN A 1 156 ? -11.687 -13.373 28.876 0.49 40.84 156 GLN A O 1
ATOM 1224 O O B GLN A 1 156 ? -11.674 -13.371 28.867 0.51 42.58 156 GLN A O 1
ATOM 1235 N N . ASP A 1 157 ? -10.365 -13.837 30.647 1.00 36.18 157 ASP A N 1
ATOM 1236 C CA . ASP A 1 157 ? -9.136 -14.061 29.849 1.00 37.21 157 ASP A CA 1
ATOM 1237 C C . ASP A 1 157 ? -9.363 -15.339 29.054 1.00 36.18 157 ASP A C 1
ATOM 1238 O O . ASP A 1 157 ? -9.027 -15.367 27.886 1.00 32.34 157 ASP A O 1
ATOM 1243 N N . LEU A 1 158 ? -9.910 -16.348 29.718 1.00 37.31 158 LEU A N 1
ATOM 1244 C CA . LEU A 1 158 ? -10.280 -17.579 28.987 1.00 36.42 158 LEU A CA 1
ATOM 1245 C C . LEU A 1 158 ? -11.170 -17.230 27.796 1.00 38.48 158 LEU A C 1
ATOM 1246 O O . LEU A 1 158 ? -10.828 -17.677 26.654 1.00 37.60 158 LEU A O 1
ATOM 1251 N N . PHE A 1 159 ? -12.238 -16.463 28.051 1.00 35.19 159 PHE A N 1
ATOM 1252 C CA . PHE A 1 159 ? -13.291 -16.130 27.063 1.00 40.26 159 PHE A CA 1
ATOM 1253 C C . PHE A 1 159 ? -12.637 -15.410 25.872 1.00 37.81 159 PHE A C 1
ATOM 1254 O O . PHE A 1 159 ? -12.891 -15.814 24.730 1.00 36.31 159 PHE A O 1
ATOM 1262 N N . GLU A 1 160 ? -11.774 -14.426 26.139 1.00 34.16 160 GLU A N 1
ATOM 1263 C CA . GLU A 1 160 ? -11.038 -13.644 25.119 1.00 37.53 160 GLU A CA 1
ATOM 1264 C C . GLU A 1 160 ? -10.109 -14.554 24.320 1.00 32.46 160 GLU A C 1
ATOM 1265 O O . GLU A 1 160 ? -10.214 -14.547 23.049 1.00 35.08 160 GLU A O 1
ATOM 1271 N N . ALA A 1 161 ? -9.361 -15.443 24.975 1.00 33.22 161 ALA A N 1
ATOM 1272 C CA . ALA A 1 161 ? -8.447 -16.366 24.260 1.00 33.69 161 ALA A CA 1
ATOM 1273 C C . ALA A 1 161 ? -9.250 -17.310 23.364 1.00 32.67 161 ALA A C 1
ATOM 1274 O O . ALA A 1 161 ? -8.812 -17.570 22.191 1.00 35.71 161 ALA A O 1
ATOM 1276 N N . LEU A 1 162 ? -10.393 -17.793 23.846 1.00 31.47 162 LEU A N 1
ATOM 1277 C CA . LEU A 1 162 ? -11.253 -18.663 23.016 1.00 36.43 162 LEU A CA 1
ATOM 1278 C C . LEU A 1 162 ? -11.690 -17.872 21.782 1.00 36.98 162 LEU A C 1
ATOM 1279 O O . LEU A 1 162 ? -11.648 -18.454 20.733 1.00 35.23 162 LEU A O 1
ATOM 1284 N N . ASN A 1 163 ? -12.152 -16.619 21.940 1.00 39.06 163 ASN A N 1
ATOM 1285 C CA A ASN A 1 163 ? -12.729 -15.898 20.781 0.74 43.82 163 ASN A CA 1
ATOM 1286 C CA B ASN A 1 163 ? -12.710 -15.816 20.815 0.26 42.77 163 ASN A CA 1
ATOM 1287 C C . ASN A 1 163 ? -11.570 -15.524 19.838 1.00 41.88 163 ASN A C 1
ATOM 1288 O O . ASN A 1 163 ? -11.722 -15.680 18.585 1.00 41.73 163 ASN A O 1
ATOM 1297 N N . GLU A 1 164 ? -10.441 -15.119 20.379 1.00 41.78 164 GLU A N 1
ATOM 1298 C CA . GLU A 1 164 ? -9.306 -14.687 19.548 1.00 36.58 164 GLU A CA 1
ATOM 1299 C C . GLU A 1 164 ? -8.793 -15.861 18.733 1.00 39.36 164 GLU A C 1
ATOM 1300 O O . GLU A 1 164 ? -8.332 -15.616 17.579 1.00 41.99 164 GLU A O 1
ATOM 1306 N N . THR A 1 165 ? -8.827 -17.090 19.282 1.00 32.82 165 THR A N 1
ATOM 1307 C CA . THR A 1 165 ? -8.288 -18.257 18.570 1.00 31.73 165 THR A CA 1
ATOM 1308 C C . THR A 1 165 ? -9.003 -18.427 17.221 1.00 36.62 165 THR A C 1
ATOM 1309 O O . THR A 1 165 ? -8.377 -18.948 16.284 1.00 36.67 165 THR A O 1
ATOM 1313 N N .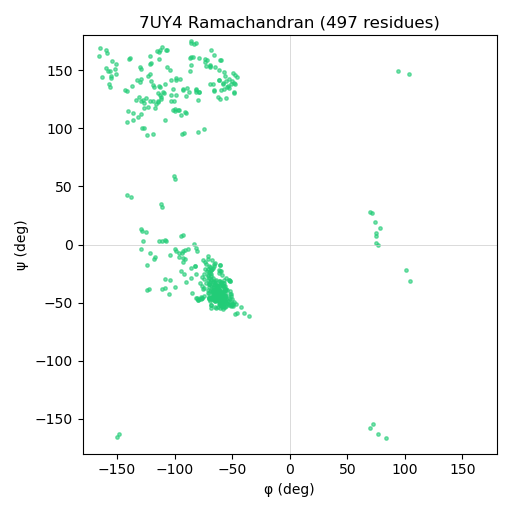 LEU A 1 166 ? -10.291 -18.068 17.155 1.00 33.63 166 LEU A N 1
ATOM 1314 C CA . LEU A 1 166 ? -11.118 -18.227 15.943 1.00 38.79 166 LEU A CA 1
ATOM 1315 C C . LEU A 1 166 ? -10.538 -17.452 14.767 1.00 37.81 166 LEU A C 1
ATOM 1316 O O . LEU A 1 166 ? -10.852 -17.896 13.645 1.00 39.95 166 LEU A O 1
ATOM 1321 N N . THR A 1 167 ? -9.719 -16.399 14.994 1.00 41.62 167 THR A N 1
ATOM 1322 C CA . THR A 1 167 ? -9.081 -15.581 13.928 1.00 38.13 167 THR A CA 1
ATOM 1323 C C . THR A 1 167 ? -8.177 -16.434 13.057 1.00 37.96 167 THR A C 1
ATOM 1324 O O . THR A 1 167 ? -7.825 -15.939 11.982 1.00 45.94 167 THR A O 1
ATOM 1328 N N . LEU A 1 168 ? -7.789 -17.631 13.529 1.00 38.83 168 LEU A N 1
ATOM 1329 C CA . LEU A 1 168 ? -6.853 -18.514 12.815 1.00 42.73 168 LEU A CA 1
ATOM 1330 C C . LEU A 1 168 ? -7.533 -19.128 11.597 1.00 41.06 168 LEU A C 1
ATOM 1331 O O . LEU A 1 168 ? -6.782 -19.600 10.730 1.00 46.74 168 LEU A O 1
ATOM 1336 N N . TRP A 1 169 ? -8.869 -19.209 11.577 1.00 43.52 169 TRP A N 1
ATOM 1337 C CA . TRP A 1 169 ? -9.632 -20.065 10.613 1.00 42.58 169 TRP A CA 1
ATOM 1338 C C . TRP A 1 169 ? -10.687 -19.222 9.871 1.00 44.65 169 TRP A C 1
ATOM 1339 O O . TRP A 1 169 ? -11.799 -18.967 10.425 1.00 50.78 169 TRP A O 1
ATOM 1350 N N . ASN A 1 170 ? -10.377 -18.828 8.642 1.00 51.05 170 ASN A N 1
ATOM 1351 C CA . ASN A 1 170 ? -11.270 -17.986 7.794 1.00 54.64 170 ASN A CA 1
ATOM 1352 C C . ASN A 1 170 ? -11.587 -18.690 6.473 1.00 59.14 170 ASN A C 1
ATOM 1353 O O . ASN A 1 170 ? -12.757 -18.596 6.039 1.00 67.86 170 ASN A O 1
ATOM 1358 N N . SER A 1 171 ? -10.609 -19.390 5.889 1.00 58.64 171 SER A N 1
ATOM 1359 C CA . SER A 1 171 ? -10.702 -20.070 4.573 1.00 57.97 171 SER A CA 1
ATOM 1360 C C . SER A 1 171 ? -10.027 -21.438 4.615 1.00 62.90 171 SER A C 1
ATOM 1361 O O . SER A 1 171 ? -9.177 -21.687 5.472 1.00 66.46 171 SER A O 1
ATOM 1364 N N . PRO A 1 172 ? -10.352 -22.351 3.661 1.00 64.65 172 PRO A N 1
ATOM 1365 C CA . PRO A 1 172 ? -9.872 -23.738 3.688 1.00 65.90 172 PRO A CA 1
ATOM 1366 C C . PRO A 1 172 ? -8.376 -24.039 3.826 1.00 67.16 172 PRO A C 1
ATOM 1367 O O . PRO A 1 172 ? -8.044 -25.088 4.377 1.00 66.74 172 PRO A O 1
ATOM 1371 N N . PRO A 1 173 ? -7.418 -23.202 3.350 1.00 65.11 173 PRO A N 1
ATOM 1372 C CA . PRO A 1 173 ? -6.006 -23.497 3.563 1.00 67.17 173 PRO A CA 1
ATOM 1373 C C . PRO A 1 173 ? -5.613 -23.359 5.043 1.00 67.28 173 PRO A C 1
ATOM 1374 O O . PRO A 1 173 ? -4.654 -23.965 5.446 1.00 70.99 173 PRO A O 1
ATOM 1378 N N . ASP A 1 174 ? -6.386 -22.603 5.824 1.00 67.65 174 ASP A N 1
ATOM 1379 C CA . ASP A 1 174 ? -6.110 -22.332 7.260 1.00 62.61 174 ASP A CA 1
ATOM 1380 C C . ASP A 1 174 ? -6.303 -23.586 8.101 1.00 61.34 174 ASP A C 1
ATOM 1381 O O . ASP A 1 174 ? -5.839 -23.585 9.252 1.00 59.39 174 ASP A O 1
ATOM 1386 N N . TRP A 1 175 ? -7.032 -24.572 7.579 1.00 53.28 175 TRP A N 1
ATOM 1387 C CA . TRP A 1 175 ? -7.280 -25.853 8.265 1.00 58.55 175 TRP A CA 1
ATOM 1388 C C . TRP A 1 175 ? -6.931 -27.026 7.346 1.00 56.96 175 TRP A C 1
ATOM 1389 O O . TRP A 1 175 ? -7.254 -28.124 7.718 1.00 55.01 175 TRP A O 1
ATOM 1400 N N . ALA A 1 176 ? -6.256 -26.788 6.223 1.00 57.39 176 ALA A N 1
ATOM 1401 C CA . ALA A 1 176 ? -5.880 -27.819 5.222 1.00 65.06 176 ALA A CA 1
ATOM 1402 C C . ALA A 1 176 ? -5.290 -29.062 5.903 1.00 63.92 176 ALA A C 1
ATOM 1403 O O . ALA A 1 176 ? -5.824 -30.158 5.686 1.00 64.96 176 ALA A O 1
ATOM 1405 N N . GLY A 1 177 ? -4.203 -28.920 6.667 1.00 62.84 177 GLY A N 1
ATOM 1406 C CA . GLY A 1 177 ? -3.496 -30.095 7.220 1.00 66.23 177 GLY A CA 1
ATOM 1407 C C . GLY A 1 177 ? -4.237 -30.789 8.362 1.00 63.32 177 GLY A C 1
ATOM 1408 O O . GLY A 1 177 ? -3.845 -31.908 8.713 1.00 54.21 177 GLY A O 1
ATOM 1409 N N . ASP A 1 178 ? -5.220 -30.136 8.990 1.00 54.46 178 ASP A N 1
ATOM 1410 C CA . ASP A 1 178 ? -5.553 -30.422 10.410 1.00 54.95 178 ASP A CA 1
ATOM 1411 C C . ASP A 1 178 ? -7.065 -30.389 10.618 1.00 59.19 178 ASP A C 1
ATOM 1412 O O . ASP A 1 178 ? -7.519 -29.907 11.687 1.00 42.68 178 ASP A O 1
ATOM 1417 N N . ASP A 1 179 ? -7.782 -30.989 9.664 1.00 56.85 179 ASP A N 1
ATOM 1418 C CA . ASP A 1 179 ? -9.247 -30.871 9.471 1.00 47.35 179 ASP A CA 1
ATOM 1419 C C . ASP A 1 179 ? -9.939 -31.412 10.738 1.00 51.45 179 ASP A C 1
ATOM 1420 O O . ASP A 1 179 ? -10.774 -30.718 11.278 1.00 50.03 179 ASP A O 1
ATOM 1425 N N . ARG A 1 180 ? -9.579 -32.596 11.230 1.00 44.80 180 ARG A N 1
ATOM 1426 C CA . ARG A 1 180 ? -10.256 -33.218 12.399 1.00 44.91 180 ARG A CA 1
ATOM 1427 C C . ARG A 1 180 ? -10.105 -32.295 13.608 1.00 38.42 180 ARG A C 1
ATOM 1428 O O . ARG A 1 180 ? -11.100 -32.085 14.345 1.00 42.30 180 ARG A O 1
ATOM 1436 N N . ASN A 1 181 ? -8.890 -31.861 13.918 1.00 44.13 181 ASN A N 1
ATOM 1437 C CA . ASN A 1 181 ? -8.637 -31.070 15.147 1.00 43.75 181 ASN A CA 1
ATOM 1438 C C . ASN A 1 181 ? -9.281 -29.679 15.039 1.00 37.68 181 ASN A C 1
ATOM 1439 O O . ASN A 1 181 ? -9.637 -29.116 16.105 1.00 41.46 181 ASN A O 1
ATOM 1444 N N . VAL A 1 182 ? -9.411 -29.086 13.843 1.00 37.85 182 VAL A N 1
ATOM 1445 C CA . VAL A 1 182 ? -10.011 -27.722 13.761 1.00 38.67 182 VAL A CA 1
ATOM 1446 C C . VAL A 1 182 ? -11.493 -27.874 14.088 1.00 45.09 182 VAL A C 1
ATOM 1447 O O . VAL A 1 182 ? -11.982 -27.156 15.019 1.00 44.43 182 VAL A O 1
ATOM 1451 N N . VAL A 1 183 ? -12.139 -28.885 13.485 1.00 48.22 183 VAL A N 1
ATOM 1452 C CA . VAL A 1 183 ? -13.553 -29.214 13.787 1.00 43.83 183 VAL A CA 1
ATOM 1453 C C . VAL A 1 183 ? -13.683 -29.461 15.290 1.00 44.58 183 VAL A C 1
ATOM 1454 O O . VAL A 1 183 ? -14.549 -28.879 15.887 1.00 45.32 183 VAL A O 1
ATOM 1458 N N . LEU A 1 184 ? -12.886 -30.359 15.876 1.00 43.29 184 LEU A N 1
ATOM 1459 C CA . LEU A 1 184 ? -13.077 -30.694 17.307 1.00 38.54 184 LEU A CA 1
ATOM 1460 C C . LEU A 1 184 ? -12.727 -29.476 18.150 1.00 34.27 184 LEU A C 1
ATOM 1461 O O . LEU A 1 184 ? -13.337 -29.315 19.217 1.00 42.01 184 LEU A O 1
ATOM 1466 N N . THR A 1 185 ? -11.774 -28.658 17.723 1.00 38.97 185 THR A N 1
ATOM 1467 C CA . THR A 1 185 ? -11.381 -27.459 18.494 1.00 40.68 185 THR A CA 1
ATOM 1468 C C . THR A 1 185 ? -12.492 -26.410 18.426 1.00 38.51 185 THR A C 1
ATOM 1469 O O . THR A 1 185 ? -12.799 -25.848 19.498 1.00 33.82 185 THR A O 1
ATOM 1473 N N . LEU A 1 186 ? -13.146 -26.225 17.279 1.00 41.37 186 LEU A N 1
ATOM 1474 C CA . LEU A 1 186 ? -14.347 -25.327 17.179 1.00 41.55 186 LEU A CA 1
ATOM 1475 C C . LEU A 1 186 ? -15.447 -25.738 18.158 1.00 34.53 186 LEU A C 1
ATOM 1476 O O . LEU A 1 186 ? -15.993 -24.816 18.816 1.00 34.54 186 LEU A O 1
ATOM 1481 N N . SER A 1 187 ? -15.751 -27.041 18.267 1.00 36.42 187 SER A N 1
ATOM 1482 C CA . SER A 1 187 ? -16.762 -27.598 19.203 1.00 33.56 187 SER A CA 1
ATOM 1483 C C . SER A 1 187 ? -16.343 -27.322 20.634 1.00 39.56 187 SER A C 1
ATOM 1484 O O . SER A 1 187 ? -17.187 -26.870 21.395 1.00 34.01 187 SER A O 1
ATOM 1487 N N . ARG A 1 188 ? -15.058 -27.562 20.963 1.00 35.66 188 ARG A N 1
ATOM 1488 C CA . ARG A 1 188 ? -14.532 -27.262 22.321 1.00 39.29 188 ARG A CA 1
ATOM 1489 C C . ARG A 1 188 ? -14.649 -25.784 22.612 1.00 31.53 188 ARG A C 1
ATOM 1490 O O . ARG A 1 188 ? -14.980 -25.435 23.756 1.00 37.63 188 ARG A O 1
ATOM 1498 N N . ILE A 1 189 ? -14.335 -24.911 21.651 1.00 34.50 189 ILE A N 1
ATOM 1499 C CA . ILE A 1 189 ? -14.396 -23.429 21.901 1.00 34.51 189 ILE A CA 1
ATOM 1500 C C . ILE A 1 189 ? -15.860 -23.037 22.148 1.00 34.02 189 ILE A C 1
ATOM 1501 O O . ILE A 1 189 ? -16.163 -22.199 23.022 1.00 34.47 189 ILE A O 1
ATOM 1506 N N . TRP A 1 190 ? -16.755 -23.551 21.322 1.00 37.43 190 TRP A N 1
ATOM 1507 C CA . TRP A 1 190 ? -18.208 -23.286 21.479 1.00 37.88 190 TRP A CA 1
ATOM 1508 C C . TRP A 1 190 ? -18.692 -23.764 22.859 1.00 32.84 190 TRP A C 1
ATOM 1509 O O . TRP A 1 190 ? -19.296 -22.979 23.631 1.00 31.76 190 TRP A O 1
ATOM 1520 N N . TYR A 1 191 ? -18.414 -25.015 23.179 1.00 35.49 191 TYR A N 1
ATOM 1521 C CA . TYR A 1 191 ? -18.705 -25.585 24.509 1.00 32.71 191 TYR A CA 1
ATOM 1522 C C . TYR A 1 191 ? -18.190 -24.674 25.618 1.00 34.69 191 TYR A C 1
ATOM 1523 O O . TYR A 1 191 ? -18.941 -24.393 26.591 1.00 36.13 191 TYR A O 1
ATOM 1532 N N . SER A 1 192 ? -16.911 -24.272 25.539 1.00 40.43 192 SER A N 1
ATOM 1533 C CA . SER A 1 192 ? -16.243 -23.504 26.623 1.00 33.07 192 SER A CA 1
ATOM 1534 C C . SER A 1 192 ? -16.809 -22.106 26.694 1.00 32.78 192 SER A C 1
ATOM 1535 O O . SER A 1 192 ? -16.979 -21.575 27.859 1.00 34.84 192 SER A O 1
ATOM 1538 N N . ALA A 1 193 ? -17.185 -21.515 25.551 1.00 32.43 193 ALA A N 1
ATOM 1539 C CA . ALA A 1 193 ? -17.717 -20.135 25.582 1.00 34.21 193 ALA A CA 1
ATOM 1540 C C . ALA A 1 193 ? -19.066 -20.123 26.313 1.00 39.40 193 ALA A C 1
ATOM 1541 O O . ALA A 1 193 ? -19.266 -19.224 27.128 1.00 43.10 193 ALA A O 1
ATOM 1543 N N . VAL A 1 194 ? -19.917 -21.123 26.091 1.00 44.50 194 VAL A N 1
ATOM 1544 C CA . VAL A 1 194 ? -21.262 -21.232 26.754 1.00 43.39 194 VAL A CA 1
ATOM 1545 C C . VAL A 1 194 ? -21.070 -21.706 28.205 1.00 46.02 194 VAL A C 1
ATOM 1546 O O . VAL A 1 194 ? -21.579 -21.029 29.101 1.00 46.91 194 VAL A O 1
ATOM 1550 N N . THR A 1 195 ? -20.243 -22.739 28.455 1.00 41.45 195 THR A N 1
ATOM 1551 C CA . THR A 1 195 ? -20.235 -23.416 29.767 1.00 42.15 195 THR A CA 1
ATOM 1552 C C . THR A 1 195 ? -19.208 -22.815 30.716 1.00 39.31 195 THR A C 1
ATOM 1553 O O . THR A 1 195 ? -19.400 -22.975 31.960 1.00 41.57 195 THR A O 1
ATOM 1557 N N . GLY A 1 196 ? -18.140 -22.192 30.183 1.00 41.03 196 GLY A N 1
ATOM 1558 C CA . GLY A 1 196 ? -16.981 -21.774 30.978 1.00 35.98 196 GLY A CA 1
ATOM 1559 C C . GLY A 1 196 ? -16.106 -22.952 31.313 1.00 36.78 196 GLY A C 1
ATOM 1560 O O . GLY A 1 196 ? -15.023 -22.747 31.910 1.00 36.04 196 GLY A O 1
ATOM 1561 N N . LYS A 1 197 ? -16.474 -24.144 30.888 1.00 37.15 197 LYS A N 1
ATOM 1562 C CA . LYS A 1 197 ? -15.726 -25.357 31.255 1.00 35.69 197 LYS A CA 1
ATOM 1563 C C . LYS A 1 197 ? -14.929 -25.849 30.044 1.00 41.55 197 LYS A C 1
ATOM 1564 O O . LYS A 1 197 ? -15.203 -25.465 28.878 1.00 38.83 197 LYS A O 1
ATOM 1570 N N . ILE A 1 198 ? -14.035 -26.769 30.328 1.00 41.97 198 ILE A N 1
ATOM 1571 C CA . ILE A 1 198 ? -13.211 -27.458 29.304 1.00 41.16 198 ILE A CA 1
ATOM 1572 C C . ILE A 1 198 ? -13.643 -28.907 29.290 1.00 39.47 198 ILE A C 1
ATOM 1573 O O . ILE A 1 198 ? -13.874 -29.458 30.381 1.00 38.99 198 ILE A O 1
ATOM 1578 N N . ALA A 1 199 ? -13.806 -29.449 28.084 1.00 33.45 199 ALA A N 1
ATOM 1579 C CA . ALA A 1 199 ? -14.261 -30.834 27.875 1.00 38.66 199 ALA A CA 1
ATOM 1580 C C . ALA A 1 199 ? -13.298 -31.518 26.923 1.00 33.03 199 ALA A C 1
ATOM 1581 O O . ALA A 1 199 ? -12.690 -30.844 26.097 1.00 32.97 199 ALA A O 1
ATOM 1583 N N . PRO A 1 200 ? -13.131 -32.852 27.024 1.00 34.82 200 PRO A N 1
ATOM 1584 C CA . PRO A 1 200 ? -12.366 -33.593 26.018 1.00 36.03 200 PRO A CA 1
ATOM 1585 C C . PRO A 1 200 ? -13.005 -33.443 24.645 1.00 35.09 200 PRO A C 1
ATOM 1586 O O . PRO A 1 200 ? -14.204 -33.165 24.544 1.00 37.36 200 PRO A O 1
ATOM 1590 N N . LYS A 1 201 ? -12.212 -33.674 23.614 1.00 33.79 201 LYS A N 1
ATOM 1591 C CA . LYS A 1 201 ? -12.682 -33.477 22.223 1.00 38.78 201 LYS A CA 1
ATOM 1592 C C . LYS A 1 201 ? -14.010 -34.206 21.978 1.00 34.82 201 LYS A C 1
ATOM 1593 O O . LYS A 1 201 ? -14.872 -33.573 21.345 1.00 36.00 201 LYS A O 1
ATOM 1599 N N . ASP A 1 202 ? -14.188 -35.460 22.425 1.00 32.41 202 ASP A N 1
ATOM 1600 C CA . ASP A 1 202 ? -15.433 -36.242 22.132 1.00 37.15 202 ASP A CA 1
ATOM 1601 C C . ASP A 1 202 ? -16.613 -35.699 22.941 1.00 39.29 202 ASP A C 1
ATOM 1602 O O . ASP A 1 202 ? -17.735 -35.745 22.467 1.00 40.46 202 ASP A O 1
ATOM 1607 N N . VAL A 1 203 ? -16.387 -35.205 24.146 1.00 39.30 203 VAL A N 1
ATOM 1608 C CA . VAL A 1 203 ? -17.494 -34.674 24.987 1.00 40.82 203 VAL A CA 1
ATOM 1609 C C . VAL A 1 203 ? -17.994 -33.369 24.390 1.00 38.23 203 VAL A C 1
ATOM 1610 O O . VAL A 1 203 ? -19.240 -33.243 24.260 1.00 40.42 203 VAL A O 1
ATOM 1614 N N . ALA A 1 204 ? -17.088 -32.505 23.925 1.00 33.94 204 ALA A N 1
ATOM 1615 C CA . ALA A 1 204 ? -17.402 -31.216 23.289 1.00 37.34 204 ALA A CA 1
ATOM 1616 C C . ALA A 1 204 ? -18.113 -31.500 21.957 1.00 39.78 204 ALA A C 1
ATOM 1617 O O . ALA A 1 204 ? -19.079 -30.790 21.647 1.00 36.42 204 ALA A O 1
ATOM 1619 N N . ALA A 1 205 ? -17.606 -32.446 21.187 1.00 35.13 205 ALA A N 1
ATOM 1620 C CA . ALA A 1 205 ? -18.212 -32.870 19.903 1.00 46.39 205 ALA A CA 1
ATOM 1621 C C . ALA A 1 205 ? -19.681 -33.306 20.105 1.00 44.27 205 ALA A C 1
ATOM 1622 O O . ALA A 1 205 ? -20.527 -32.765 19.442 1.00 39.11 205 ALA A O 1
ATOM 1624 N N . ASP A 1 206 ? -19.971 -34.167 21.074 1.00 41.83 206 ASP A N 1
ATOM 1625 C CA . ASP A 1 206 ? -21.342 -34.664 21.345 1.00 40.86 206 ASP A CA 1
ATOM 1626 C C . ASP A 1 206 ? -22.237 -33.507 21.819 1.00 43.25 206 ASP A C 1
ATOM 1627 O O . ASP A 1 206 ? -23.385 -33.420 21.360 1.00 39.91 206 ASP A O 1
ATOM 1632 N N . TRP A 1 207 ? -21.715 -32.622 22.681 1.00 37.86 207 TRP A N 1
ATOM 1633 C CA . TRP A 1 207 ? -22.404 -31.385 23.131 1.00 42.64 207 TRP A CA 1
ATOM 1634 C C . TRP A 1 207 ? -22.767 -30.519 21.935 1.00 42.86 207 TRP A C 1
ATOM 1635 O O . TRP A 1 207 ? -23.915 -30.005 21.869 1.00 38.10 207 TRP A O 1
ATOM 1646 N N . ALA A 1 208 ? -21.807 -30.309 21.047 1.00 38.70 208 ALA A N 1
ATOM 1647 C CA . ALA A 1 208 ? -21.981 -29.437 19.859 1.00 44.11 208 ALA A CA 1
ATOM 1648 C C . ALA A 1 208 ? -23.080 -30.059 19.004 1.00 49.71 208 ALA A C 1
ATOM 1649 O O . ALA A 1 208 ? -23.938 -29.321 18.486 1.00 42.96 208 ALA A O 1
ATOM 1651 N N . MET A 1 209 ? -23.008 -31.370 18.838 1.00 46.38 209 MET A N 1
ATOM 1652 C CA . MET A 1 209 ? -23.846 -32.135 17.876 1.00 45.42 209 MET A CA 1
ATOM 1653 C C . MET A 1 209 ? -25.331 -32.009 18.254 1.00 45.16 209 MET A C 1
ATOM 1654 O O . MET A 1 209 ? -26.148 -31.995 17.356 1.00 45.76 209 MET A O 1
ATOM 1659 N N . GLU A 1 210 ? -25.622 -31.997 19.556 1.00 43.33 210 GLU A N 1
ATOM 1660 C CA . GLU A 1 210 ? -26.956 -31.785 20.164 1.00 48.12 210 GLU A CA 1
ATOM 1661 C C . GLU A 1 210 ? -27.544 -30.440 19.729 1.00 50.00 210 GLU A C 1
ATOM 1662 O O . GLU A 1 210 ? -28.785 -30.336 19.571 1.00 50.60 210 GLU A O 1
ATOM 1668 N N . ARG A 1 211 ? -26.685 -29.435 19.572 1.00 46.63 211 ARG A N 1
ATOM 1669 C CA . ARG A 1 211 ? -27.028 -28.000 19.541 1.00 38.49 211 ARG A CA 1
ATOM 1670 C C . ARG A 1 211 ? -26.917 -27.429 18.138 1.00 43.36 211 ARG A C 1
ATOM 1671 O O . ARG A 1 211 ? -27.031 -26.195 17.971 1.00 46.70 211 ARG A O 1
ATOM 1679 N N . LEU A 1 212 ? -26.614 -28.295 17.199 1.00 40.06 212 LEU A N 1
ATOM 1680 C CA . LEU A 1 212 ? -26.478 -27.933 15.779 1.00 48.01 212 LEU A CA 1
ATOM 1681 C C . LEU A 1 212 ? -27.768 -28.300 15.066 1.00 50.31 212 LEU A C 1
ATOM 1682 O O . LEU A 1 212 ? -28.287 -29.387 15.268 1.00 41.34 212 LEU A O 1
ATOM 1687 N N . PRO A 1 213 ? -28.224 -27.453 14.112 1.00 53.29 213 PRO A N 1
ATOM 1688 C CA . PRO A 1 213 ? -29.077 -27.899 13.025 1.00 48.75 213 PRO A CA 1
ATOM 1689 C C . PRO A 1 213 ? -28.502 -29.179 12.433 1.00 55.07 213 PRO A C 1
ATOM 1690 O O . PRO A 1 213 ? -27.261 -29.327 12.421 1.00 44.79 213 PRO A O 1
ATOM 1694 N N . ALA A 1 214 ? -29.410 -30.067 12.022 1.00 54.33 214 ALA A N 1
ATOM 1695 C CA . ALA A 1 214 ? -29.153 -31.443 11.546 1.00 59.52 214 ALA A CA 1
ATOM 1696 C C . ALA A 1 214 ? -28.152 -31.449 10.381 1.00 53.62 214 ALA A C 1
ATOM 1697 O O . ALA A 1 214 ? -27.434 -32.440 10.249 1.00 54.92 214 ALA A O 1
ATOM 1699 N N . GLN A 1 215 ? -28.084 -30.390 9.588 1.00 47.18 215 GLN A N 1
ATOM 1700 C CA . GLN A 1 215 ? -27.178 -30.359 8.415 1.00 57.84 215 GLN A CA 1
ATOM 1701 C C . GLN A 1 215 ? -25.729 -30.405 8.889 1.00 53.36 215 GLN A C 1
ATOM 1702 O O . GLN A 1 215 ? -24.917 -31.038 8.212 1.00 54.07 215 GLN A O 1
ATOM 1708 N N . TYR A 1 216 ? -25.451 -29.838 10.058 1.00 54.59 216 TYR A N 1
ATOM 1709 C CA . TYR A 1 216 ? -24.040 -29.648 10.521 1.00 61.25 216 TYR A CA 1
ATOM 1710 C C . TYR A 1 216 ? -23.563 -30.821 11.389 1.00 54.04 216 TYR A C 1
ATOM 1711 O O . TYR A 1 216 ? -22.325 -30.926 11.638 1.00 61.04 216 TYR A O 1
ATOM 1720 N N . GLN A 1 217 ? -24.494 -31.690 11.805 1.00 55.58 217 GLN A N 1
ATOM 1721 C CA . GLN A 1 217 ? -24.238 -32.812 12.747 1.00 57.05 217 GLN A CA 1
ATOM 1722 C C . GLN A 1 217 ? -23.283 -33.842 12.137 1.00 54.50 217 GLN A C 1
ATOM 1723 O O . GLN A 1 217 ? -22.426 -34.346 12.854 1.00 59.37 217 GLN A O 1
ATOM 1729 N N . PRO A 1 218 ? -23.378 -34.205 10.834 1.00 53.32 218 PRO A N 1
ATOM 1730 C CA . PRO A 1 218 ? -22.474 -35.191 10.219 1.00 54.54 218 PRO A CA 1
ATOM 1731 C C . PRO A 1 218 ? -20.956 -34.954 10.313 1.00 58.64 218 PRO A C 1
ATOM 1732 O O . PRO A 1 218 ? -20.224 -35.899 10.584 1.00 58.59 218 PRO A O 1
ATOM 1736 N N . VAL A 1 219 ? -20.490 -33.744 10.030 1.00 57.28 219 VAL A N 1
ATOM 1737 C CA . VAL A 1 219 ? -19.026 -33.413 10.060 1.00 62.94 219 VAL A CA 1
ATOM 1738 C C . VAL A 1 219 ? -18.490 -33.610 11.492 1.00 51.52 219 VAL A C 1
ATOM 1739 O O . VAL A 1 219 ? -17.457 -34.245 11.658 1.00 50.44 219 VAL A O 1
ATOM 1743 N N . ILE A 1 220 ? -19.178 -33.113 12.510 1.00 51.28 220 ILE A N 1
ATOM 1744 C CA . ILE A 1 220 ? -18.661 -33.253 13.900 1.00 49.08 220 ILE A CA 1
ATOM 1745 C C . ILE A 1 220 ? -18.761 -34.723 14.335 1.00 52.94 220 ILE A C 1
ATOM 1746 O O . ILE A 1 220 ? -17.825 -35.191 15.022 1.00 50.18 220 ILE A O 1
ATOM 1751 N N . LEU A 1 221 ? -19.789 -35.460 13.895 1.00 50.77 221 LEU A N 1
ATOM 1752 C CA . LEU A 1 221 ? -19.924 -36.915 14.206 1.00 47.59 221 LEU A CA 1
ATOM 1753 C C . LEU A 1 221 ? -18.739 -37.677 13.603 1.00 52.82 221 LEU A C 1
ATOM 1754 O O . LEU A 1 221 ? -18.162 -38.564 14.285 1.00 52.64 221 LEU A O 1
ATOM 1759 N N . GLU A 1 222 ? -18.383 -37.372 12.360 1.00 49.89 222 GLU A N 1
ATOM 1760 C CA . GLU A 1 222 ? -17.214 -37.988 11.717 1.00 43.62 222 GLU A CA 1
ATOM 1761 C C . GLU A 1 222 ? -15.907 -37.667 12.467 1.00 53.72 222 GLU A C 1
ATOM 1762 O O . GLU A 1 222 ? -15.063 -38.574 12.625 1.00 49.92 222 GLU A O 1
ATOM 1768 N N . ALA A 1 223 ? -15.711 -36.411 12.870 1.00 48.88 223 ALA A N 1
ATOM 1769 C CA . ALA A 1 223 ? -14.533 -35.973 13.645 1.00 45.36 223 ALA A CA 1
ATOM 1770 C C . ALA A 1 223 ? -14.502 -36.716 14.986 1.00 37.38 223 ALA A C 1
ATOM 1771 O O . ALA A 1 223 ? -13.412 -37.091 15.373 1.00 38.58 223 ALA A O 1
ATOM 1773 N N . ARG A 1 224 ? -15.644 -36.860 15.676 1.00 40.62 224 ARG A N 1
ATOM 1774 C CA . ARG A 1 224 ? -15.720 -37.476 17.015 1.00 45.53 224 ARG A CA 1
ATOM 1775 C C . ARG A 1 224 ? -15.330 -38.948 16.881 1.00 51.87 224 ARG A C 1
ATOM 1776 O O . ARG A 1 224 ? -14.535 -39.462 17.751 1.00 44.42 224 ARG A O 1
ATOM 1784 N N . GLN A 1 225 ? -15.823 -39.593 15.812 1.00 45.58 225 GLN A N 1
ATOM 1785 C CA . GLN A 1 225 ? -15.537 -41.028 15.529 1.00 53.30 225 GLN A CA 1
ATOM 1786 C C . GLN A 1 225 ? -14.045 -41.207 15.241 1.00 49.20 225 GLN A C 1
ATOM 1787 O O . GLN A 1 225 ? -13.487 -42.175 15.783 1.00 44.93 225 GLN A O 1
ATOM 1793 N N . ALA A 1 226 ? -13.465 -40.375 14.366 1.00 49.30 226 ALA A N 1
ATOM 1794 C CA . ALA A 1 226 ? -12.031 -40.436 14.023 1.00 47.03 226 ALA A CA 1
ATOM 1795 C C . ALA A 1 226 ? -11.170 -40.206 15.285 1.00 50.42 226 ALA A C 1
ATOM 1796 O O . ALA A 1 226 ? -10.103 -40.837 15.413 1.00 51.62 226 ALA A O 1
ATOM 1798 N N . TYR A 1 227 ? -11.559 -39.278 16.160 1.00 54.61 227 TYR A N 1
ATOM 1799 C CA . TYR A 1 227 ? -10.833 -39.023 17.434 1.00 52.27 227 TYR A CA 1
ATOM 1800 C C . TYR A 1 227 ? -10.794 -40.298 18.282 1.00 47.28 227 TYR A C 1
ATOM 1801 O O . TYR A 1 227 ? -9.760 -40.602 18.932 1.00 43.95 227 TYR A O 1
ATOM 1810 N N . LEU A 1 228 ? -11.909 -41.021 18.324 1.00 49.53 228 LEU A N 1
ATOM 1811 C CA . LEU A 1 228 ? -12.026 -42.222 19.192 1.00 54.76 228 LEU A CA 1
ATOM 1812 C C . LEU A 1 228 ? -11.373 -43.413 18.485 1.00 57.15 228 LEU A C 1
ATOM 1813 O O . LEU A 1 228 ? -11.326 -44.470 19.112 1.00 49.25 228 LEU A O 1
ATOM 1818 N N . GLY A 1 229 ? -10.881 -43.240 17.250 1.00 43.80 229 GLY A N 1
ATOM 1819 C CA . GLY A 1 229 ? -10.260 -44.322 16.472 1.00 55.64 229 GLY A CA 1
ATOM 1820 C C . GLY A 1 229 ? -11.266 -45.311 15.898 1.00 62.72 229 GLY A C 1
ATOM 1821 O O . GLY A 1 229 ? -10.806 -46.327 15.328 1.00 62.25 229 GLY A O 1
ATOM 1822 N N . ASN A 1 230 ? -12.574 -45.037 16.007 1.00 70.08 230 ASN A N 1
ATOM 1823 C CA . ASN A 1 230 ? -13.666 -45.963 15.581 1.00 77.17 230 ASN A CA 1
ATOM 1824 C C . ASN A 1 230 ? -13.834 -45.948 14.054 1.00 80.22 230 ASN A C 1
ATOM 1825 O O . ASN A 1 230 ? -13.989 -47.045 13.485 1.00 75.08 230 ASN A O 1
ATOM 1830 N N . GLU A 1 231 ? -13.839 -44.767 13.425 1.00 81.06 231 GLU A N 1
ATOM 1831 C CA . GLU A 1 231 ? -13.984 -44.604 11.950 1.00 86.99 231 GLU A CA 1
ATOM 1832 C C . GLU A 1 231 ? -12.695 -43.995 11.381 1.00 86.18 231 GLU A C 1
ATOM 1833 O O . GLU A 1 231 ? -11.869 -43.527 12.189 1.00 95.40 231 GLU A O 1
ATOM 1839 N N . GLU A 1 232 ? -12.531 -44.029 10.050 1.00 85.19 232 GLU A N 1
ATOM 1840 C CA . GLU A 1 232 ? -11.473 -43.299 9.298 1.00 88.33 232 GLU A CA 1
ATOM 1841 C C . GLU A 1 232 ? -11.774 -41.793 9.354 1.00 88.15 232 GLU A C 1
ATOM 1842 O O . GLU A 1 232 ? -12.951 -41.414 9.573 1.00 97.12 232 GLU A O 1
ATOM 1844 N N . ASP A 1 233 ? -10.740 -40.963 9.214 1.00 85.60 233 ASP A N 1
ATOM 1845 C CA . ASP A 1 233 ? -10.887 -39.491 9.070 1.00 84.87 233 ASP A CA 1
ATOM 1846 C C . ASP A 1 233 ? -10.919 -39.172 7.572 1.00 81.68 233 ASP A C 1
ATOM 1847 O O . ASP A 1 233 ? -9.835 -39.064 6.972 1.00 82.27 233 ASP A O 1
ATOM 1852 N N . ARG A 1 234 ? -12.121 -39.061 6.997 1.00 73.22 234 ARG A N 1
ATOM 1853 C CA . ARG A 1 234 ? -12.345 -38.737 5.566 1.00 75.75 234 ARG A CA 1
ATOM 1854 C C . ARG A 1 234 ? -12.952 -37.328 5.456 1.00 80.64 234 ARG A C 1
ATOM 1855 O O . ARG A 1 234 ? -13.757 -37.121 4.515 1.00 68.00 234 ARG A O 1
ATOM 1857 N N . LEU A 1 235 ? -12.592 -36.408 6.373 1.00 77.34 235 LEU A N 1
ATOM 1858 C CA . LEU A 1 235 ? -13.160 -35.028 6.458 1.00 79.78 235 LEU A CA 1
ATOM 1859 C C . LEU A 1 235 ? -12.665 -34.159 5.294 1.00 77.63 235 LEU A C 1
ATOM 1860 O O . LEU A 1 235 ? -13.372 -33.190 4.953 1.00 75.43 235 LEU A O 1
ATOM 1865 N N . ALA A 1 236 ? -11.486 -34.463 4.734 1.00 83.09 236 ALA A N 1
ATOM 1866 C CA . ALA A 1 236 ? -10.890 -33.705 3.604 1.00 82.91 236 ALA A CA 1
ATOM 1867 C C . ALA A 1 236 ? -11.704 -33.974 2.328 1.00 85.68 236 ALA A C 1
ATOM 1868 O O . ALA A 1 236 ? -11.745 -33.067 1.464 1.00 87.38 236 ALA A O 1
ATOM 1870 N N . SER A 1 237 ? -12.329 -35.162 2.231 1.00 89.31 237 SER A N 1
ATOM 1871 C CA . SER A 1 237 ? -13.253 -35.589 1.138 1.00 87.86 237 SER A CA 1
ATOM 1872 C C . SER A 1 237 ? -14.312 -34.516 0.893 1.00 86.39 237 SER A C 1
ATOM 1873 O O . SER A 1 237 ? -14.481 -34.102 -0.272 1.00 90.81 237 SER A O 1
ATOM 1876 N N . ARG A 1 238 ? -15.000 -34.117 1.969 1.00 82.87 238 ARG A N 1
ATOM 1877 C CA . ARG A 1 238 ? -16.219 -33.273 1.942 1.00 85.94 238 ARG A CA 1
ATOM 1878 C C . ARG A 1 238 ? -15.829 -31.828 2.287 1.00 86.68 238 ARG A C 1
ATOM 1879 O O . ARG A 1 238 ? -16.380 -31.287 3.252 1.00 87.66 238 ARG A O 1
ATOM 1881 N N . ALA A 1 239 ? -14.933 -31.234 1.486 1.00 85.79 239 ALA A N 1
ATOM 1882 C CA . ALA A 1 239 ? -14.330 -29.889 1.667 1.00 81.09 239 ALA A CA 1
ATOM 1883 C C . ALA A 1 239 ? -15.411 -28.828 1.918 1.00 78.69 239 ALA A C 1
ATOM 1884 O O . ALA A 1 239 ? -15.255 -28.070 2.881 1.00 80.36 239 ALA A O 1
ATOM 1886 N N . ASP A 1 240 ? -16.455 -28.772 1.087 1.00 74.60 240 ASP A N 1
ATOM 1887 C CA . ASP A 1 240 ? -17.521 -27.736 1.157 1.00 77.48 240 ASP A CA 1
ATOM 1888 C C . ASP A 1 240 ? -18.306 -27.891 2.467 1.00 62.70 240 ASP A C 1
ATOM 1889 O O . ASP A 1 240 ? -18.514 -26.880 3.145 1.00 61.63 240 ASP A O 1
ATOM 1894 N N . GLN A 1 241 ? -18.683 -29.123 2.813 1.00 71.80 241 GLN A N 1
ATOM 1895 C CA . GLN A 1 241 ? -19.398 -29.456 4.078 1.00 66.80 241 GLN A CA 1
ATOM 1896 C C . GLN A 1 241 ? -18.564 -28.952 5.269 1.00 67.66 241 GLN A C 1
ATOM 1897 O O . GLN A 1 241 ? -19.152 -28.390 6.195 1.00 63.22 241 GLN A O 1
ATOM 1903 N N . LEU A 1 242 ? -17.239 -29.082 5.193 1.00 67.06 242 LEU A N 1
ATOM 1904 C CA . LEU A 1 242 ? -16.266 -28.668 6.245 1.00 65.48 242 LEU A CA 1
ATOM 1905 C C . LEU A 1 242 ? -16.301 -27.145 6.430 1.00 65.23 242 LEU A C 1
ATOM 1906 O O . LEU A 1 242 ? -16.399 -26.686 7.607 1.00 57.56 242 LEU A O 1
ATOM 1911 N N . GLU A 1 243 ? -16.229 -26.382 5.331 1.00 64.54 243 GLU A N 1
ATOM 1912 C CA . GLU A 1 243 ? -16.150 -24.902 5.391 1.00 69.73 243 GLU A CA 1
ATOM 1913 C C . GLU A 1 243 ? -17.477 -24.335 5.911 1.00 60.98 243 GLU A C 1
ATOM 1914 O O . GLU A 1 243 ? -17.442 -23.371 6.700 1.00 58.05 243 GLU A O 1
ATOM 1920 N N . GLU A 1 244 ? -18.606 -24.910 5.506 1.00 61.69 244 GLU A N 1
ATOM 1921 C CA . GLU A 1 244 ? -19.949 -24.503 6.010 1.00 63.93 244 GLU A CA 1
ATOM 1922 C C . GLU A 1 244 ? -20.016 -24.782 7.522 1.00 50.84 244 GLU A C 1
ATOM 1923 O O . GLU A 1 244 ? -20.465 -23.924 8.270 1.00 49.05 244 GLU A O 1
ATOM 1929 N N . PHE A 1 245 ? -19.529 -25.935 7.963 1.00 54.30 245 PHE A N 1
ATOM 1930 C CA . PHE A 1 245 ? -19.449 -26.277 9.406 1.00 53.33 245 PHE A CA 1
ATOM 1931 C C . PHE A 1 245 ? -18.692 -25.163 10.153 1.00 45.58 245 PHE A C 1
ATOM 1932 O O . PHE A 1 245 ? -19.178 -24.618 11.165 1.00 47.56 245 PHE A O 1
ATOM 1940 N N . VAL A 1 246 ? -17.545 -24.783 9.613 1.00 48.78 246 VAL A N 1
ATOM 1941 C CA . VAL A 1 246 ? -16.572 -23.844 10.229 1.00 54.72 246 VAL A CA 1
ATOM 1942 C C . VAL A 1 246 ? -17.239 -22.475 10.334 1.00 53.06 246 VAL A C 1
ATOM 1943 O O . VAL A 1 246 ? -17.191 -21.832 11.431 1.00 43.57 246 VAL A O 1
ATOM 1947 N N . HIS A 1 247 ? -17.871 -22.033 9.248 1.00 53.04 247 HIS A N 1
ATOM 1948 C CA . HIS A 1 247 ? -18.522 -20.703 9.198 1.00 51.62 247 HIS A CA 1
ATOM 1949 C C . HIS A 1 247 ? -19.730 -20.707 10.126 1.00 52.07 247 HIS A C 1
ATOM 1950 O O . HIS A 1 247 ? -19.844 -19.764 10.942 1.00 52.21 247 HIS A O 1
ATOM 1957 N N . TYR A 1 248 ? -20.536 -21.760 10.076 1.00 50.10 248 TYR A N 1
ATOM 1958 C CA . TYR A 1 248 ? -21.722 -21.900 10.948 1.00 48.76 248 TYR A CA 1
ATOM 1959 C C . TYR A 1 248 ? -21.292 -21.843 12.425 1.00 50.05 248 TYR A C 1
ATOM 1960 O O . TYR A 1 248 ? -21.816 -21.006 13.177 1.00 51.55 248 TYR A O 1
ATOM 1969 N N . VAL A 1 249 ? -20.362 -22.705 12.838 1.00 53.52 249 VAL A N 1
ATOM 1970 C CA . VAL A 1 249 ? -19.917 -22.795 14.265 1.00 49.79 249 VAL A CA 1
ATOM 1971 C C . VAL A 1 249 ? -19.249 -21.474 14.687 1.00 51.20 249 VAL A C 1
ATOM 1972 O O . VAL A 1 249 ? -19.513 -21.020 15.800 1.00 50.60 249 VAL A O 1
ATOM 1976 N N . LYS A 1 250 ? -18.473 -20.820 13.828 1.00 43.89 250 LYS A N 1
ATOM 1977 C CA . LYS A 1 250 ? -17.798 -19.544 14.211 1.00 53.17 250 LYS A CA 1
ATOM 1978 C C . LYS A 1 250 ? -18.885 -18.521 14.534 1.00 56.67 250 LYS A C 1
ATOM 1979 O O . LYS A 1 250 ? -18.837 -17.926 15.628 1.00 47.63 250 LYS A O 1
ATOM 1985 N N . GLY A 1 251 ? -19.888 -18.407 13.662 1.00 57.62 251 GLY A N 1
ATOM 1986 C CA . GLY A 1 251 ? -21.024 -17.491 13.864 1.00 49.28 251 GLY A CA 1
ATOM 1987 C C . GLY A 1 251 ? -21.729 -17.773 15.171 1.00 58.09 251 GLY A C 1
ATOM 1988 O O . GLY A 1 251 ? -22.029 -16.805 15.905 1.00 54.96 251 GLY A O 1
ATOM 1989 N N . GLU A 1 252 ? -21.964 -19.052 15.480 1.00 43.86 252 GLU A N 1
ATOM 1990 C CA . GLU A 1 252 ? -22.642 -19.459 16.736 1.00 51.18 252 GLU A CA 1
ATOM 1991 C C . GLU A 1 252 ? -21.755 -19.110 17.928 1.00 44.70 252 GLU A C 1
ATOM 1992 O O . GLU A 1 252 ? -22.287 -18.695 18.961 1.00 49.63 252 GLU A O 1
ATOM 1998 N N . ILE A 1 253 ? -20.434 -19.243 17.789 1.00 44.20 253 ILE A N 1
ATOM 1999 C CA . ILE A 1 253 ? -19.519 -18.869 18.906 1.00 47.94 253 ILE A CA 1
ATOM 2000 C C . ILE A 1 253 ? -19.621 -17.365 19.119 1.00 53.35 253 ILE A C 1
ATOM 2001 O O . ILE A 1 253 ? -19.762 -16.931 20.293 1.00 49.43 253 ILE A O 1
ATOM 2006 N N . THR A 1 254 ? -19.544 -16.607 18.028 1.00 50.21 254 THR A N 1
ATOM 2007 C CA . THR A 1 254 ? -19.553 -15.121 18.048 1.00 53.35 254 THR A CA 1
ATOM 2008 C C . THR A 1 254 ? -20.808 -14.610 18.766 1.00 47.80 254 THR A C 1
ATOM 2009 O O . THR A 1 254 ? -20.668 -13.608 19.489 1.00 56.88 254 THR A O 1
ATOM 2013 N N . LYS A 1 255 ? -21.947 -15.292 18.624 1.00 53.82 255 LYS A N 1
ATOM 2014 C CA . LYS A 1 255 ? -23.217 -14.968 19.331 1.00 48.42 255 LYS A CA 1
ATOM 2015 C C . LYS A 1 255 ? -23.118 -15.084 20.859 1.00 54.87 255 LYS A C 1
ATOM 2016 O O . LYS A 1 255 ? -23.915 -14.405 21.548 1.00 55.20 255 LYS A O 1
ATOM 2022 N N A VAL A 1 256 ? -22.227 -15.926 21.392 0.50 50.64 256 VAL A N 1
ATOM 2023 N N B VAL A 1 256 ? -22.228 -15.931 21.391 0.50 50.02 256 VAL A N 1
ATOM 2024 C CA A VAL A 1 256 ? -22.152 -16.195 22.861 0.50 54.62 256 VAL A CA 1
ATOM 2025 C CA B VAL A 1 256 ? -22.147 -16.181 22.863 0.50 53.55 256 VAL A CA 1
ATOM 2026 C C A VAL A 1 256 ? -21.557 -14.973 23.564 0.50 63.15 256 VAL A C 1
ATOM 2027 C C B VAL A 1 256 ? -21.563 -14.950 23.550 0.50 62.65 256 VAL A C 1
ATOM 2028 O O A VAL A 1 256 ? -20.424 -14.618 23.220 0.50 67.19 256 VAL A O 1
ATOM 2029 O O B VAL A 1 256 ? -20.436 -14.580 23.196 0.50 67.32 256 VAL A O 1
ATOM 2036 N N . VAL A 1 257 ? -22.298 -14.389 24.519 1.00 65.36 257 VAL A N 1
ATOM 2037 C CA . VAL A 1 257 ? -21.926 -13.121 25.230 1.00 82.31 257 VAL A CA 1
ATOM 2038 C C . VAL A 1 257 ? -21.295 -13.433 26.607 1.00 84.70 257 VAL A C 1
ATOM 2039 O O . VAL A 1 257 ? -21.684 -14.450 27.241 1.00 73.21 257 VAL A O 1
ATOM 2043 N N . GLY A 1 258 ? -20.366 -12.562 27.039 1.00 78.78 258 GLY A N 1
ATOM 2044 C CA . GLY A 1 258 ? -19.509 -12.678 28.239 1.00 84.39 258 GLY A CA 1
ATOM 2045 C C . GLY A 1 258 ? -20.255 -12.355 29.526 1.00 83.15 258 GLY A C 1
ATOM 2046 O O . GLY A 1 258 ? -19.876 -12.783 30.618 1.00 93.62 258 GLY A O 1
ATOM 2047 N N . VAL B 1 1 ? 11.241 -39.262 46.878 1.00 69.93 1 VAL B N 1
ATOM 2048 C CA . VAL B 1 1 ? 10.905 -38.250 47.940 1.00 71.90 1 VAL B CA 1
ATOM 2049 C C . VAL B 1 1 ? 10.710 -36.875 47.284 1.00 76.35 1 VAL B C 1
ATOM 2050 O O . VAL B 1 1 ? 9.572 -36.357 47.383 1.00 73.98 1 VAL B O 1
ATOM 2052 N N . ILE B 1 2 ? 11.728 -36.328 46.600 1.00 65.89 2 ILE B N 1
ATOM 2053 C CA . ILE B 1 2 ? 11.606 -35.047 45.823 1.00 72.01 2 ILE B CA 1
ATOM 2054 C C . ILE B 1 2 ? 11.859 -35.292 44.317 1.00 70.62 2 ILE B C 1
ATOM 2055 O O . ILE B 1 2 ? 11.574 -34.369 43.505 1.00 68.81 2 ILE B O 1
ATOM 2057 N N . ALA B 1 3 ? 12.342 -36.484 43.938 1.00 60.66 3 ALA B N 1
ATOM 2058 C CA . ALA B 1 3 ? 12.781 -36.826 42.560 1.00 60.10 3 ALA B CA 1
ATOM 2059 C C . ALA B 1 3 ? 11.591 -36.908 41.592 1.00 50.37 3 ALA B C 1
ATOM 2060 O O . ALA B 1 3 ? 10.450 -37.222 42.029 1.00 59.36 3 ALA B O 1
ATOM 2062 N N . GLU B 1 4 ? 11.854 -36.654 40.308 1.00 45.43 4 GLU B N 1
ATOM 2063 C CA . GLU B 1 4 ? 10.899 -36.868 39.191 1.00 44.97 4 GLU B CA 1
ATOM 2064 C C . GLU B 1 4 ? 10.469 -38.345 39.202 1.00 37.81 4 GLU B C 1
ATOM 2065 O O . GLU B 1 4 ? 11.338 -39.281 39.290 1.00 37.48 4 GLU B O 1
ATOM 2071 N N . VAL B 1 5 ? 9.181 -38.566 39.073 1.00 40.94 5 VAL B N 1
ATOM 2072 C CA . VAL B 1 5 ? 8.560 -39.879 39.355 1.00 40.10 5 VAL B CA 1
ATOM 2073 C C . VAL B 1 5 ? 8.477 -40.700 38.066 1.00 38.38 5 VAL B C 1
ATOM 2074 O O . VAL B 1 5 ? 8.184 -41.898 38.188 1.00 37.23 5 VAL B O 1
ATOM 2078 N N . SER B 1 6 ? 8.650 -40.090 36.889 1.00 36.09 6 SER B N 1
ATOM 2079 C CA . SER B 1 6 ? 8.463 -40.735 35.559 1.00 39.50 6 SER B CA 1
ATOM 2080 C C . SER B 1 6 ? 9.344 -41.985 35.410 1.00 40.61 6 SER B C 1
ATOM 2081 O O . SER B 1 6 ? 8.831 -42.999 34.846 1.00 39.09 6 SER B O 1
ATOM 2084 N N . THR B 1 7 ? 10.589 -41.954 35.905 1.00 38.78 7 THR B N 1
ATOM 2085 C CA . THR B 1 7 ? 11.564 -43.066 35.741 1.00 41.41 7 THR B CA 1
ATOM 2086 C C . THR B 1 7 ? 11.037 -44.287 36.493 1.00 40.31 7 THR B C 1
ATOM 2087 O O . THR B 1 7 ? 10.959 -45.379 35.908 1.00 36.65 7 THR B O 1
ATOM 2091 N N . GLN B 1 8 ? 10.728 -44.123 37.770 1.00 33.36 8 GLN B N 1
ATOM 2092 C CA . GLN B 1 8 ? 10.258 -45.253 38.594 1.00 35.01 8 GLN B CA 1
ATOM 2093 C C . GLN B 1 8 ? 8.884 -45.690 38.059 1.00 33.14 8 GLN B C 1
ATOM 2094 O O . GLN B 1 8 ? 8.637 -46.910 38.024 1.00 37.98 8 GLN B O 1
ATOM 2100 N N . LEU B 1 9 ? 8.029 -44.764 37.659 1.00 36.18 9 LEU B N 1
ATOM 2101 C CA . LEU B 1 9 ? 6.699 -45.125 37.131 1.00 33.35 9 LEU B CA 1
ATOM 2102 C C . LEU B 1 9 ? 6.893 -46.071 35.942 1.00 33.86 9 LEU B C 1
ATOM 2103 O O . LEU B 1 9 ? 6.248 -47.121 35.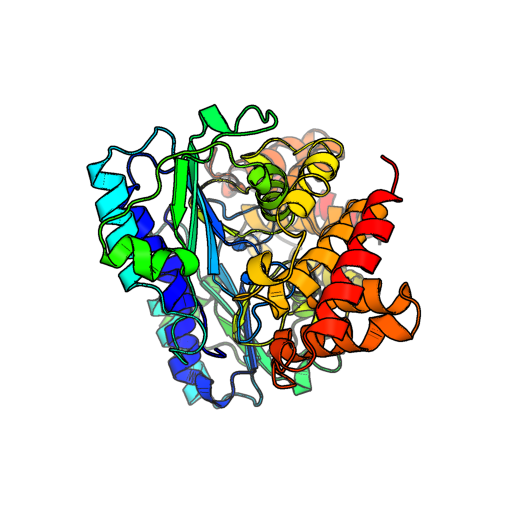916 1.00 33.64 9 LEU B O 1
ATOM 2108 N N . SER B 1 10 ? 7.777 -45.743 35.013 1.00 31.86 10 SER B N 1
ATOM 2109 C CA . SER B 1 10 ? 8.007 -46.572 33.803 1.00 32.61 10 SER B CA 1
ATOM 2110 C C . SER B 1 10 ? 8.570 -47.949 34.187 1.00 34.17 10 SER B C 1
ATOM 2111 O O . SER B 1 10 ? 8.152 -48.955 33.626 1.00 34.30 10 SER B O 1
ATOM 2114 N N . GLU B 1 11 ? 9.454 -48.012 35.190 1.00 38.46 11 GLU B N 1
ATOM 2115 C CA . GLU B 1 11 ? 10.052 -49.273 35.664 1.00 40.72 11 GLU B CA 1
ATOM 2116 C C . GLU B 1 11 ? 8.931 -50.169 36.184 1.00 35.28 11 GLU B C 1
ATOM 2117 O O . GLU B 1 11 ? 8.898 -51.372 35.799 1.00 34.98 11 GLU B O 1
ATOM 2123 N N . VAL B 1 12 ? 7.973 -49.594 36.947 1.00 34.94 12 VAL B N 1
ATOM 2124 C CA . VAL B 1 12 ? 6.910 -50.371 37.606 1.00 31.34 12 VAL B CA 1
ATOM 2125 C C . VAL B 1 12 ? 5.954 -50.906 36.543 1.00 34.72 12 VAL B C 1
ATOM 2126 O O . VAL B 1 12 ? 5.636 -52.080 36.567 1.00 32.50 12 VAL B O 1
ATOM 2130 N N . VAL B 1 13 ? 5.540 -50.050 35.604 1.00 34.52 13 VAL B N 1
ATOM 2131 C CA . VAL B 1 13 ? 4.678 -50.458 34.488 1.00 31.21 13 VAL B CA 1
ATOM 2132 C C . VAL B 1 13 ? 5.371 -51.543 33.647 1.00 29.32 13 VAL B C 1
ATOM 2133 O O . VAL B 1 13 ? 4.623 -52.440 33.159 1.00 34.72 13 VAL B O 1
ATOM 2137 N N . GLY B 1 14 ? 6.671 -51.419 33.406 1.00 31.75 14 GLY B N 1
ATOM 2138 C CA . GLY B 1 14 ? 7.452 -52.448 32.695 1.00 36.73 14 GLY B CA 1
ATOM 2139 C C . GLY B 1 14 ? 7.308 -53.812 33.387 1.00 36.38 14 GLY B C 1
ATOM 2140 O O . GLY B 1 14 ? 7.075 -54.816 32.721 1.00 37.84 14 GLY B O 1
ATOM 2141 N N . VAL B 1 15 ? 7.393 -53.858 34.708 1.00 37.12 15 VAL B N 1
ATOM 2142 C CA . VAL B 1 15 ? 7.217 -55.132 35.481 1.00 35.51 15 VAL B CA 1
ATOM 2143 C C . VAL B 1 15 ? 5.801 -55.674 35.341 1.00 36.45 15 VAL B C 1
ATOM 2144 O O . VAL B 1 15 ? 5.641 -56.862 35.045 1.00 37.35 15 VAL B O 1
ATOM 2148 N N . ILE B 1 16 ? 4.794 -54.820 35.468 1.00 33.71 16 ILE B N 1
ATOM 2149 C CA . ILE B 1 16 ? 3.357 -55.147 35.280 1.00 33.38 16 ILE B CA 1
ATOM 2150 C C . ILE B 1 16 ? 3.197 -55.743 33.865 1.00 34.20 16 ILE B C 1
ATOM 2151 O O . ILE B 1 16 ? 2.669 -56.857 33.759 1.00 35.60 16 ILE B O 1
ATOM 2156 N N . GLU B 1 17 ? 3.762 -55.100 32.856 1.00 32.46 17 GLU B N 1
ATOM 2157 C CA . GLU B 1 17 ? 3.584 -55.557 31.452 1.00 34.27 17 GLU B CA 1
ATOM 2158 C C . GLU B 1 17 ? 4.252 -56.916 31.258 1.00 34.92 17 GLU B C 1
ATOM 2159 O O . GLU B 1 17 ? 3.701 -57.755 30.525 1.00 34.83 17 GLU B O 1
ATOM 2165 N N . ARG B 1 18 ? 5.379 -57.143 31.938 1.00 36.78 18 ARG B N 1
ATOM 2166 C CA . ARG B 1 18 ? 6.220 -58.334 31.714 1.00 38.97 18 ARG B CA 1
ATOM 2167 C C . ARG B 1 18 ? 5.435 -59.556 32.155 1.00 39.60 18 ARG B C 1
ATOM 2168 O O . ARG B 1 18 ? 5.582 -60.597 31.506 1.00 37.72 18 ARG B O 1
ATOM 2176 N N . HIS B 1 19 ? 4.716 -59.432 33.286 1.00 35.89 19 HIS B N 1
ATOM 2177 C CA . HIS B 1 19 ? 3.902 -60.496 33.905 1.00 35.31 19 HIS B CA 1
ATOM 2178 C C . HIS B 1 19 ? 2.496 -60.575 33.325 1.00 32.19 19 HIS B C 1
ATOM 2179 O O . HIS B 1 19 ? 1.910 -61.645 33.436 1.00 37.84 19 HIS B O 1
ATOM 2186 N N . LEU B 1 20 ? 1.911 -59.468 32.833 1.00 37.06 20 LEU B N 1
ATOM 2187 C CA . LEU B 1 20 ? 0.462 -59.442 32.609 1.00 30.09 20 LEU B CA 1
ATOM 2188 C C . LEU B 1 20 ? 0.061 -58.972 31.195 1.00 32.06 20 LEU B C 1
ATOM 2189 O O . LEU B 1 20 ? -1.133 -59.055 30.921 1.00 32.45 20 LEU B O 1
ATOM 2194 N N . GLU B 1 21 ? 0.980 -58.554 30.325 1.00 34.96 21 GLU B N 1
ATOM 2195 C CA . GLU B 1 21 ? 0.617 -57.790 29.109 1.00 38.74 21 GLU B CA 1
ATOM 2196 C C . GLU B 1 21 ? -0.613 -58.343 28.404 1.00 33.29 21 GLU B C 1
ATOM 2197 O O . GLU B 1 21 ? -1.491 -57.575 28.043 1.00 42.83 21 GLU B O 1
ATOM 2203 N N . PRO B 1 22 ? -0.685 -59.628 28.053 1.00 35.21 22 PRO B N 1
ATOM 2204 C CA . PRO B 1 22 ? -1.789 -60.131 27.228 1.00 39.95 22 PRO B CA 1
ATOM 2205 C C . PRO B 1 22 ? -3.157 -60.208 27.916 1.00 41.80 22 PRO B C 1
ATOM 2206 O O . PRO B 1 22 ? -4.150 -60.343 27.210 1.00 40.80 22 PRO B O 1
ATOM 2210 N N . THR B 1 23 ? -3.180 -60.061 29.241 1.00 35.14 23 THR B N 1
ATOM 2211 C CA . THR B 1 23 ? -4.412 -60.064 30.056 1.00 38.51 23 THR B CA 1
ATOM 2212 C C . THR B 1 23 ? -4.744 -58.663 30.587 1.00 37.07 23 THR B C 1
ATOM 2213 O O . THR B 1 23 ? -5.748 -58.532 31.323 1.00 36.23 23 THR B O 1
ATOM 2217 N N . LEU B 1 24 ? -3.971 -57.679 30.188 1.00 37.34 24 LEU B N 1
ATOM 2218 C CA . LEU B 1 24 ? -4.021 -56.304 30.733 1.00 40.67 24 LEU B CA 1
ATOM 2219 C C . LEU B 1 24 ? -5.199 -55.589 30.079 1.00 40.34 24 LEU B C 1
ATOM 2220 O O . LEU B 1 24 ? -5.273 -55.551 28.833 1.00 41.87 24 LEU B O 1
ATOM 2225 N N . LEU B 1 25 ? -6.113 -55.054 30.869 1.00 37.38 25 LEU B N 1
ATOM 2226 C CA . LEU B 1 25 ? -7.164 -54.157 30.311 1.00 40.80 25 LEU B CA 1
ATOM 2227 C C . LEU B 1 25 ? -6.806 -52.677 30.543 1.00 37.64 25 LEU B C 1
ATOM 2228 O O . LEU B 1 25 ? -7.076 -51.801 29.690 1.00 38.73 25 LEU B O 1
ATOM 2233 N N . ALA B 1 26 ? -6.198 -52.359 31.673 1.00 35.85 26 ALA B N 1
ATOM 2234 C CA . ALA B 1 26 ? -5.961 -50.967 32.067 1.00 32.14 26 ALA B CA 1
ATOM 2235 C C . ALA B 1 26 ? -4.906 -50.923 33.166 1.00 33.89 26 ALA B C 1
ATOM 2236 O O . ALA B 1 26 ? -4.790 -51.913 33.979 1.00 35.64 26 ALA B O 1
ATOM 2238 N N . VAL B 1 27 ? -4.077 -49.878 33.107 1.00 31.60 27 VAL B N 1
ATOM 2239 C CA . VAL B 1 27 ? -3.243 -49.470 34.263 1.00 36.24 27 VAL B CA 1
ATOM 2240 C C . VAL B 1 27 ? -3.562 -47.999 34.550 1.00 38.71 27 VAL B C 1
ATOM 2241 O O . VAL B 1 27 ? -3.421 -47.155 33.650 1.00 32.99 27 VAL B O 1
ATOM 2245 N N . HIS B 1 28 ? -3.928 -47.704 35.790 1.00 37.83 28 HIS B N 1
ATOM 2246 C CA . HIS B 1 28 ? -4.315 -46.346 36.206 1.00 35.14 28 HIS B CA 1
ATOM 2247 C C . HIS B 1 28 ? -3.410 -45.899 37.316 1.00 36.02 28 HIS B C 1
ATOM 2248 O O . HIS B 1 28 ? -3.243 -46.649 38.303 1.00 35.04 28 HIS B O 1
ATOM 2255 N N . LEU B 1 29 ? -2.769 -44.760 37.084 1.00 34.52 29 LEU B N 1
ATOM 2256 C CA . LEU B 1 29 ? -2.083 -44.012 38.147 1.00 34.48 29 LEU B CA 1
ATOM 2257 C C . LEU B 1 29 ? -3.170 -43.215 38.857 1.00 34.54 29 LEU B C 1
ATOM 2258 O O . LEU B 1 29 ? -3.958 -42.578 38.209 1.00 36.05 29 LEU B O 1
ATOM 2263 N N . TYR B 1 30 ? -3.185 -43.250 40.174 1.00 36.69 30 TYR B N 1
ATOM 2264 C CA . TYR B 1 30 ? -4.201 -42.502 40.938 1.00 36.17 30 TYR B CA 1
ATOM 2265 C C . TYR B 1 30 ? -3.564 -42.070 42.252 1.00 31.74 30 TYR B C 1
ATOM 2266 O O . TYR B 1 30 ? -2.317 -42.116 42.362 1.00 34.16 30 TYR B O 1
ATOM 2275 N N . GLY B 1 31 ? -4.395 -41.689 43.230 1.00 35.30 31 GLY B N 1
ATOM 2276 C CA . GLY B 1 31 ? -3.859 -41.211 44.508 1.00 40.52 31 GLY B CA 1
ATOM 2277 C C . GLY B 1 31 ? -3.199 -39.867 44.349 1.00 38.47 31 GLY B C 1
ATOM 2278 O O . GLY B 1 31 ? -3.545 -39.107 43.415 1.00 37.83 31 GLY B O 1
ATOM 2279 N N . SER B 1 32 ? -2.302 -39.538 45.264 1.00 37.58 32 SER B N 1
ATOM 2280 C CA . SER B 1 32 ? -1.798 -38.160 45.393 1.00 39.99 32 SER B CA 1
ATOM 2281 C C . SER B 1 32 ? -0.990 -37.756 44.139 1.00 42.59 32 SER B C 1
ATOM 2282 O O . SER B 1 32 ? -0.922 -36.578 43.873 1.00 40.29 32 SER B O 1
ATOM 2285 N N . ALA B 1 33 ? -0.553 -38.693 43.293 1.00 43.49 33 ALA B N 1
ATOM 2286 C CA . ALA B 1 33 ? 0.156 -38.328 42.048 1.00 41.20 33 ALA B CA 1
ATOM 2287 C C . ALA B 1 33 ? -0.804 -37.500 41.182 1.00 41.33 33 ALA B C 1
ATOM 2288 O O . ALA B 1 33 ? -0.337 -36.609 40.530 1.00 48.98 33 ALA B O 1
ATOM 2290 N N . VAL B 1 34 ? -2.111 -37.741 41.254 1.00 39.85 34 VAL B N 1
ATOM 2291 C CA . VAL B 1 34 ? -3.111 -37.104 40.361 1.00 39.82 34 VAL B CA 1
ATOM 2292 C C . VAL B 1 34 ? -3.934 -36.073 41.145 1.00 44.86 34 VAL B C 1
ATOM 2293 O O . VAL B 1 34 ? -4.332 -35.076 40.500 1.00 49.90 34 VAL B O 1
ATOM 2297 N N . ASP B 1 35 ? -4.125 -36.294 42.457 1.00 42.59 35 ASP B N 1
ATOM 2298 C CA . ASP B 1 35 ? -5.003 -35.483 43.351 1.00 40.60 35 ASP B CA 1
ATOM 2299 C C . ASP B 1 35 ? -4.159 -34.861 44.460 1.00 43.60 35 ASP B C 1
ATOM 2300 O O . ASP B 1 35 ? -3.923 -35.557 45.450 1.00 43.44 35 ASP B O 1
ATOM 2305 N N . GLY B 1 36 ? -3.699 -33.619 44.290 1.00 47.84 36 GLY B N 1
ATOM 2306 C CA . GLY B 1 36 ? -3.039 -32.810 45.342 1.00 50.42 36 GLY B CA 1
ATOM 2307 C C . GLY B 1 36 ? -1.538 -32.803 45.203 1.00 43.14 36 GLY B C 1
ATOM 2308 O O . GLY B 1 36 ? -0.895 -31.836 45.661 1.00 45.76 36 GLY B O 1
ATOM 2309 N N . GLY B 1 37 ? -0.982 -33.810 44.519 1.00 44.26 37 GLY B N 1
ATOM 2310 C CA . GLY B 1 37 ? 0.438 -33.852 44.188 1.00 43.37 37 GLY B CA 1
ATOM 2311 C C . GLY B 1 37 ? 1.227 -34.633 45.211 1.00 42.15 37 GLY B C 1
ATOM 2312 O O . GLY B 1 37 ? 0.823 -34.713 46.381 1.00 45.73 37 GLY B O 1
ATOM 2313 N N . LEU B 1 38 ? 2.290 -35.255 44.752 1.00 42.66 38 LEU B N 1
ATOM 2314 C CA . LEU B 1 38 ? 3.125 -36.163 45.559 1.00 49.40 38 LEU B CA 1
ATOM 2315 C C . LEU B 1 38 ? 3.851 -35.326 46.591 1.00 50.58 38 LEU B C 1
ATOM 2316 O O . LEU B 1 38 ? 4.292 -34.221 46.261 1.00 44.82 38 LEU B O 1
ATOM 2321 N N . LYS B 1 39 ? 3.911 -35.841 47.809 1.00 49.09 39 LYS B N 1
ATOM 2322 C CA . LYS B 1 39 ? 4.609 -35.223 48.953 1.00 47.06 39 LYS B CA 1
ATOM 2323 C C . LYS B 1 39 ? 5.776 -36.141 49.248 1.00 47.57 39 LYS B C 1
ATOM 2324 O O . LYS B 1 39 ? 5.874 -37.210 48.669 1.00 52.75 39 LYS B O 1
ATOM 2330 N N . PRO B 1 40 ? 6.752 -35.715 50.066 1.00 48.56 40 PRO B N 1
ATOM 2331 C CA . PRO B 1 40 ? 7.965 -36.500 50.263 1.00 50.56 40 PRO B CA 1
ATOM 2332 C C . PRO B 1 40 ? 7.772 -37.965 50.669 1.00 50.57 40 PRO B C 1
ATOM 2333 O O . PRO B 1 40 ? 8.625 -38.727 50.294 1.00 48.98 40 PRO B O 1
ATOM 2337 N N . HIS B 1 41 ? 6.701 -38.320 51.387 1.00 50.67 41 HIS B N 1
ATOM 2338 C CA . HIS B 1 41 ? 6.453 -39.714 51.850 1.00 55.02 41 HIS B CA 1
ATOM 2339 C C . HIS B 1 41 ? 5.464 -40.455 50.935 1.00 49.19 41 HIS B C 1
ATOM 2340 O O . HIS B 1 41 ? 5.166 -41.629 51.238 1.00 53.13 41 HIS B O 1
ATOM 2347 N N . SER B 1 42 ? 4.882 -39.774 49.955 1.00 46.43 42 SER B N 1
ATOM 2348 C CA . SER B 1 42 ? 3.809 -40.288 49.075 1.00 42.66 42 SER B CA 1
ATOM 2349 C C . SER B 1 42 ? 4.285 -41.547 48.347 1.00 40.57 42 SER B C 1
ATOM 2350 O O . SER B 1 42 ? 5.439 -41.590 47.876 1.00 38.19 42 SER B O 1
ATOM 2353 N N . ASP B 1 43 ? 3.406 -42.529 48.261 1.00 40.48 43 ASP B N 1
ATOM 2354 C CA . ASP B 1 43 ? 3.623 -43.761 47.474 1.00 38.86 43 ASP B CA 1
ATOM 2355 C C . ASP B 1 43 ? 3.241 -43.440 46.012 1.00 41.18 43 ASP B C 1
ATOM 2356 O O . ASP B 1 43 ? 2.723 -42.349 45.712 1.00 37.22 43 ASP B O 1
ATOM 2361 N N . ILE B 1 44 ? 3.509 -44.374 45.113 1.00 41.87 44 ILE B N 1
ATOM 2362 C CA . ILE B 1 44 ? 2.947 -44.364 43.744 1.00 37.83 44 ILE B CA 1
ATOM 2363 C C . ILE B 1 44 ? 1.784 -45.331 43.784 1.00 33.19 44 ILE B C 1
ATOM 2364 O O . ILE B 1 44 ? 2.050 -46.575 43.960 1.00 38.94 44 ILE B O 1
ATOM 2369 N N . ASP B 1 45 ? 0.560 -44.858 43.566 1.00 37.23 45 ASP B N 1
ATOM 2370 C CA . ASP B 1 45 ? -0.653 -45.713 43.615 1.00 37.62 45 ASP B CA 1
ATOM 2371 C C . ASP B 1 45 ? -1.040 -46.155 42.214 1.00 37.41 45 ASP B C 1
ATOM 2372 O O . ASP B 1 45 ? -1.374 -45.284 41.394 1.00 39.45 45 ASP B O 1
ATOM 2377 N N . LEU B 1 46 ? -0.986 -47.455 41.956 1.00 35.49 46 LEU B N 1
ATOM 2378 C CA . LEU B 1 46 ? -1.454 -48.007 40.666 1.00 29.76 46 LEU B CA 1
ATOM 2379 C C . LEU B 1 46 ? -2.555 -49.019 40.882 1.00 32.94 46 LEU B C 1
ATOM 2380 O O . LEU B 1 46 ? -2.516 -49.830 41.837 1.00 34.22 46 LEU B O 1
ATOM 2385 N N . LEU B 1 47 ? -3.449 -49.016 39.910 1.00 40.92 47 LEU B N 1
ATOM 2386 C CA . LEU B 1 47 ? -4.606 -49.894 39.847 1.00 37.12 47 LEU B CA 1
ATOM 2387 C C . LEU B 1 47 ? -4.577 -50.595 38.488 1.00 34.22 47 LEU B C 1
ATOM 2388 O O . LEU B 1 47 ? -4.498 -49.937 37.428 1.00 34.42 47 LEU B O 1
ATOM 2393 N N . VAL B 1 48 ? -4.464 -51.904 38.546 1.00 32.09 48 VAL B N 1
ATOM 2394 C CA . VAL B 1 48 ? -4.367 -52.747 37.330 1.00 36.19 48 VAL B CA 1
ATOM 2395 C C . VAL B 1 48 ? -5.639 -53.569 37.164 1.00 34.38 48 VAL B C 1
ATOM 2396 O O . VAL B 1 48 ? -6.024 -54.287 38.070 1.00 35.75 48 VAL B O 1
ATOM 2400 N N . THR B 1 49 ? -6.206 -53.558 35.966 1.00 35.09 49 THR B N 1
ATOM 2401 C CA . THR B 1 49 ? -7.350 -54.387 35.617 1.00 33.73 49 THR B CA 1
ATOM 2402 C C . THR B 1 49 ? -6.918 -55.448 34.606 1.00 33.28 49 THR B C 1
ATOM 2403 O O . THR B 1 49 ? -6.349 -55.084 33.550 1.00 34.66 49 THR B O 1
ATOM 2407 N N . VAL B 1 50 ? -7.171 -56.711 34.921 1.00 33.30 50 VAL B N 1
ATOM 2408 C CA . VAL B 1 50 ? -6.822 -57.856 34.052 1.00 35.66 50 VAL B CA 1
ATOM 2409 C C . VAL B 1 50 ? -8.088 -58.640 33.703 1.00 38.50 50 VAL B C 1
ATOM 2410 O O . VAL B 1 50 ? -9.152 -58.522 34.410 1.00 36.59 50 VAL B O 1
ATOM 2414 N N . THR B 1 51 ? -7.990 -59.445 32.670 1.00 34.82 51 THR B N 1
ATOM 2415 C CA . THR B 1 51 ? -9.137 -60.218 32.130 1.00 39.23 51 THR B CA 1
ATOM 2416 C C . THR B 1 51 ? -9.359 -61.501 32.933 1.00 38.80 51 THR B C 1
ATOM 2417 O O . THR B 1 51 ? -10.424 -62.086 32.781 1.00 40.96 51 THR B O 1
ATOM 2421 N N . VAL B 1 52 ? -8.376 -61.973 33.710 1.00 38.98 52 VAL B N 1
ATOM 2422 C CA . VAL B 1 52 ? -8.450 -63.326 34.342 1.00 34.27 52 VAL B CA 1
ATOM 2423 C C . VAL B 1 52 ? -7.499 -63.367 35.503 1.00 35.02 52 VAL B C 1
ATOM 2424 O O . VAL B 1 52 ? -6.546 -62.611 35.497 1.00 40.88 52 VAL B O 1
ATOM 2428 N N . ARG B 1 53 ? -7.820 -64.191 36.484 1.00 35.17 53 ARG B N 1
ATOM 2429 C CA . ARG B 1 53 ? -7.066 -64.280 37.752 1.00 38.66 53 ARG B CA 1
ATOM 2430 C C . ARG B 1 53 ? -5.674 -64.886 37.481 1.00 38.20 53 ARG B C 1
ATOM 2431 O O . ARG B 1 53 ? -5.437 -65.391 36.385 1.00 33.49 53 ARG B O 1
ATOM 2439 N N . LEU B 1 54 ? -4.802 -64.791 38.470 1.00 40.04 54 LEU B N 1
ATOM 2440 C CA . LEU B 1 54 ? -3.366 -65.159 38.395 1.00 31.08 54 LEU B CA 1
ATOM 2441 C C . LEU B 1 54 ? -3.157 -66.547 38.991 1.00 33.68 54 LEU B C 1
ATOM 2442 O O . LEU B 1 54 ? -3.764 -66.857 40.001 1.00 40.45 54 LEU B O 1
ATOM 2447 N N . ASP B 1 55 ? -2.265 -67.338 38.420 1.00 32.54 55 ASP B N 1
ATOM 2448 C CA . ASP B 1 55 ? -1.726 -68.552 39.081 1.00 34.10 55 ASP B CA 1
ATOM 2449 C C . ASP B 1 55 ? -0.770 -68.031 40.166 1.00 33.42 55 ASP B C 1
ATOM 2450 O O . ASP B 1 55 ? -0.380 -66.867 40.117 1.00 33.69 55 ASP B O 1
ATOM 2455 N N . GLU B 1 56 ? -0.482 -68.861 41.153 1.00 33.39 56 GLU B N 1
ATOM 2456 C CA . GLU B 1 56 ? 0.449 -68.536 42.261 1.00 36.42 56 GLU B CA 1
ATOM 2457 C C . GLU B 1 56 ? 1.813 -68.167 41.696 1.00 38.13 56 GLU B C 1
ATOM 2458 O O . GLU B 1 56 ? 2.497 -67.271 42.259 1.00 35.89 56 GLU B O 1
ATOM 2464 N N . THR B 1 57 ? 2.208 -68.773 40.571 1.00 36.56 57 THR B N 1
ATOM 2465 C CA . THR B 1 57 ? 3.497 -68.465 39.919 1.00 37.58 57 THR B CA 1
ATOM 2466 C C . THR B 1 57 ? 3.571 -66.998 39.501 1.00 38.42 57 THR B C 1
ATOM 2467 O O . THR B 1 57 ? 4.550 -66.378 39.913 1.00 37.66 57 THR B O 1
ATOM 2471 N N . THR B 1 58 ? 2.606 -66.494 38.721 1.00 37.28 58 THR B N 1
ATOM 2472 C CA . THR B 1 58 ? 2.551 -65.079 38.335 1.00 32.67 58 THR B CA 1
ATOM 2473 C C . THR B 1 58 ? 2.499 -64.188 39.571 1.00 31.13 58 THR B C 1
ATOM 2474 O O . THR B 1 58 ? 3.155 -63.165 39.536 1.00 33.38 58 THR B O 1
ATOM 2478 N N . ARG B 1 59 ? 1.722 -64.539 40.596 1.00 33.38 59 ARG B N 1
ATOM 2479 C CA . ARG B 1 59 ? 1.494 -63.693 41.784 1.00 32.71 59 ARG B CA 1
ATOM 2480 C C . ARG B 1 59 ? 2.870 -63.458 42.395 1.00 33.20 59 ARG B C 1
ATOM 2481 O O . ARG B 1 59 ? 3.204 -62.304 42.712 1.00 34.05 59 ARG B O 1
ATOM 2489 N N . ARG B 1 60 ? 3.681 -64.491 42.548 1.00 33.90 60 ARG B N 1
ATOM 2490 C CA . ARG B 1 60 ? 4.976 -64.443 43.255 1.00 33.88 60 ARG B CA 1
ATOM 2491 C C . ARG B 1 60 ? 6.042 -63.766 42.384 1.00 37.14 60 ARG B C 1
ATOM 2492 O O . ARG B 1 60 ? 6.735 -62.880 42.884 1.00 36.28 60 ARG B O 1
ATOM 2500 N N . ALA B 1 61 ? 6.139 -64.131 41.113 1.00 35.83 61 ALA B N 1
ATOM 2501 C CA . ALA B 1 61 ? 7.097 -63.532 40.158 1.00 33.82 61 ALA B CA 1
ATOM 2502 C C . ALA B 1 61 ? 6.853 -62.036 40.059 1.00 34.74 61 ALA B C 1
ATOM 2503 O O . ALA B 1 61 ? 7.823 -61.259 40.179 1.00 35.51 61 ALA B O 1
ATOM 2505 N N . LEU B 1 62 ? 5.584 -61.644 39.989 1.00 34.77 62 LEU B N 1
ATOM 2506 C CA . LEU B 1 62 ? 5.210 -60.229 39.901 1.00 38.12 62 LEU B CA 1
ATOM 2507 C C . LEU B 1 62 ? 5.565 -59.562 41.238 1.00 39.71 62 LEU B C 1
ATOM 2508 O O . LEU B 1 62 ? 6.194 -58.530 41.222 1.00 35.99 62 LEU B O 1
ATOM 2513 N N . ILE B 1 63 ? 5.073 -60.081 42.354 1.00 38.38 63 ILE B N 1
ATOM 2514 C CA . ILE B 1 63 ? 5.333 -59.456 43.677 1.00 36.44 63 ILE B CA 1
ATOM 2515 C C . ILE B 1 63 ? 6.833 -59.347 43.919 1.00 36.56 63 ILE B C 1
ATOM 2516 O O . ILE B 1 63 ? 7.275 -58.257 44.277 1.00 36.15 63 ILE B O 1
ATOM 2521 N N . ASN B 1 64 ? 7.621 -60.372 43.630 1.00 35.71 64 ASN B N 1
ATOM 2522 C CA . ASN B 1 64 ? 9.086 -60.309 43.778 1.00 37.99 64 ASN B CA 1
ATOM 2523 C C . ASN B 1 64 ? 9.676 -59.195 42.904 1.00 44.33 64 ASN B C 1
ATOM 2524 O O . ASN B 1 64 ? 10.498 -58.429 43.399 1.00 39.28 64 ASN B O 1
ATOM 2529 N N . ASP B 1 65 ? 9.287 -59.127 41.639 1.00 39.37 65 ASP B N 1
ATOM 2530 C CA . ASP B 1 65 ? 9.795 -58.066 40.720 1.00 40.28 65 ASP B CA 1
ATOM 2531 C C . ASP B 1 65 ? 9.385 -56.655 41.214 1.00 34.96 65 ASP B C 1
ATOM 2532 O O . ASP B 1 65 ? 10.178 -55.739 41.074 1.00 38.78 65 ASP B O 1
ATOM 2537 N N . LEU B 1 66 ? 8.151 -56.484 41.705 1.00 30.79 66 LEU B N 1
ATOM 2538 C CA . LEU B 1 66 ? 7.659 -55.167 42.155 1.00 38.42 66 LEU B CA 1
ATOM 2539 C C . LEU B 1 66 ? 8.506 -54.693 43.326 1.00 41.71 66 LEU B C 1
ATOM 2540 O O . LEU B 1 66 ? 8.902 -53.519 43.358 1.00 41.02 66 LEU B O 1
ATOM 2545 N N . LEU B 1 67 ? 8.833 -55.609 44.226 1.00 45.71 67 LEU B N 1
ATOM 2546 C CA . LEU B 1 67 ? 9.655 -55.269 45.406 1.00 44.93 67 LEU B CA 1
ATOM 2547 C C . LEU B 1 67 ? 10.994 -54.701 44.964 1.00 44.92 67 LEU B C 1
ATOM 2548 O O . LEU B 1 67 ? 11.439 -53.727 45.612 1.00 45.99 67 LEU B O 1
ATOM 2553 N N . GLU B 1 68 ? 11.553 -55.180 43.848 1.00 45.64 68 GLU B N 1
ATOM 2554 C CA . GLU B 1 68 ? 12.839 -54.658 43.319 1.00 44.86 68 GLU B CA 1
ATOM 2555 C C . GLU B 1 68 ? 12.651 -53.234 42.774 1.00 39.98 68 GLU B C 1
ATOM 2556 O O . GLU B 1 68 ? 13.644 -52.505 42.755 1.00 46.53 68 GLU B O 1
ATOM 2562 N N . THR B 1 69 ? 11.450 -52.795 42.371 1.00 41.49 69 THR B N 1
ATOM 2563 C CA . THR B 1 69 ? 11.234 -51.433 41.801 1.00 38.37 69 THR B CA 1
ATOM 2564 C C . THR B 1 69 ? 10.928 -50.417 42.915 1.00 38.40 69 THR B C 1
ATOM 2565 O O . THR B 1 69 ? 10.817 -49.272 42.613 1.00 38.45 69 THR B O 1
ATOM 2569 N N . SER B 1 70 ? 10.822 -50.855 44.170 1.00 41.92 70 SER B N 1
ATOM 2570 C CA . SER B 1 70 ? 10.191 -50.111 45.292 1.00 39.81 70 SER B CA 1
ATOM 2571 C C . SER B 1 70 ? 11.224 -49.906 46.404 1.00 38.45 70 SER B C 1
ATOM 2572 O O . SER B 1 70 ? 12.149 -50.707 46.489 1.00 45.16 70 SER B O 1
ATOM 2575 N N . ALA B 1 71 ? 11.048 -48.891 47.240 1.00 48.49 71 ALA B N 1
ATOM 2576 C CA . ALA B 1 71 ? 11.909 -48.677 48.428 1.00 49.64 71 ALA B CA 1
ATOM 2577 C C . ALA B 1 71 ? 11.022 -48.411 49.648 1.00 43.71 71 ALA B C 1
ATOM 2578 O O . ALA B 1 71 ? 9.925 -47.793 49.536 1.00 43.29 71 ALA B O 1
ATOM 2580 N N . SER B 1 72 ? 11.431 -48.948 50.786 1.00 47.15 72 SER B N 1
ATOM 2581 C CA . SER B 1 72 ? 10.819 -48.641 52.102 1.00 51.29 72 SER B CA 1
ATOM 2582 C C . SER B 1 72 ? 10.842 -47.125 52.284 1.00 55.68 72 SER B C 1
ATOM 2583 O O . SER B 1 72 ? 11.833 -46.480 51.949 1.00 56.72 72 SER B O 1
ATOM 2586 N N . PRO B 1 73 ? 9.749 -46.491 52.753 1.00 56.82 73 PRO B N 1
ATOM 2587 C CA . PRO B 1 73 ? 9.750 -45.047 52.996 1.00 62.78 73 PRO B CA 1
ATOM 2588 C C . PRO B 1 73 ? 10.980 -44.606 53.809 1.00 70.42 73 PRO B C 1
ATOM 2589 O O . PRO B 1 73 ? 11.302 -45.298 54.791 1.00 70.63 73 PRO B O 1
ATOM 2593 N N . GLY B 1 74 ? 11.686 -43.571 53.327 1.00 64.93 74 GLY B N 1
ATOM 2594 C CA . GLY B 1 74 ? 12.863 -42.950 53.971 1.00 68.12 74 GLY B CA 1
ATOM 2595 C C . GLY B 1 74 ? 14.137 -43.788 53.872 1.00 73.37 74 GLY B C 1
ATOM 2596 O O . GLY B 1 74 ? 15.053 -43.559 54.687 1.00 67.89 74 GLY B O 1
ATOM 2597 N N . GLU B 1 75 ? 14.205 -44.745 52.939 1.00 60.86 75 GLU B N 1
ATOM 2598 C CA . GLU B 1 75 ? 15.408 -45.575 52.703 1.00 64.83 75 GLU B CA 1
ATOM 2599 C C . GLU B 1 75 ? 16.016 -45.215 51.347 1.00 61.67 75 GLU B C 1
ATOM 2600 O O . GLU B 1 75 ? 16.980 -45.864 50.957 1.00 68.93 75 GLU B O 1
ATOM 2606 N N . SER B 1 76 ? 15.459 -44.226 50.648 1.00 62.82 76 SER B N 1
ATOM 2607 C CA . SER B 1 76 ? 15.855 -43.857 49.263 1.00 64.07 76 SER B CA 1
ATOM 2608 C C . SER B 1 76 ? 15.454 -42.411 49.008 1.00 61.71 76 SER B C 1
ATOM 2609 O O . SER B 1 76 ? 14.340 -42.046 49.376 1.00 54.74 76 SER B O 1
ATOM 2612 N N . GLU B 1 77 ? 16.335 -41.663 48.355 1.00 65.29 77 GLU B N 1
ATOM 2613 C CA . GLU B 1 77 ? 16.103 -40.268 47.910 1.00 67.41 77 GLU B CA 1
ATOM 2614 C C . GLU B 1 77 ? 15.312 -40.283 46.599 1.00 65.23 77 GLU B C 1
ATOM 2615 O O . GLU B 1 77 ? 14.571 -39.283 46.339 1.00 59.67 77 GLU B O 1
ATOM 2621 N N . ILE B 1 78 ? 15.429 -41.379 45.837 1.00 58.61 78 ILE B N 1
ATOM 2622 C CA . ILE B 1 78 ? 14.983 -41.487 44.416 1.00 68.11 78 ILE B CA 1
ATOM 2623 C C . ILE B 1 78 ? 13.767 -42.423 44.259 1.00 61.95 78 ILE B C 1
ATOM 2624 O O . ILE B 1 78 ? 12.900 -42.098 43.429 1.00 63.77 78 ILE B O 1
ATOM 2629 N N . LEU B 1 79 ? 13.681 -43.546 44.989 1.00 54.61 79 LEU B N 1
ATOM 2630 C CA . LEU B 1 79 ? 12.566 -44.519 44.814 1.00 52.84 79 LEU B CA 1
ATOM 2631 C C . LEU B 1 79 ? 11.507 -44.275 45.894 1.00 52.14 79 LEU B C 1
ATOM 2632 O O . LEU B 1 79 ? 11.872 -44.220 47.107 1.00 55.32 79 LEU B O 1
ATOM 2637 N N . ARG B 1 80 ? 10.253 -44.137 45.475 1.00 44.39 80 ARG B N 1
ATOM 2638 C CA . ARG B 1 80 ? 9.074 -44.116 46.374 1.00 39.90 80 ARG B CA 1
ATOM 2639 C C . ARG B 1 80 ? 8.602 -45.541 46.660 1.00 38.06 80 ARG B C 1
ATOM 2640 O O . ARG B 1 80 ? 8.985 -46.460 45.940 1.00 38.62 80 ARG B O 1
ATOM 2648 N N . ALA B 1 81 ? 7.817 -45.697 47.719 1.00 41.72 81 ALA B N 1
ATOM 2649 C CA . ALA B 1 81 ? 7.026 -46.904 48.024 1.00 39.77 81 ALA B CA 1
ATOM 2650 C C . ALA B 1 81 ? 6.060 -47.073 46.856 1.00 39.38 81 ALA B C 1
ATOM 2651 O O . ALA B 1 81 ? 5.444 -46.106 46.475 1.00 37.55 81 ALA B O 1
ATOM 2653 N N . VAL B 1 82 ? 6.055 -48.239 46.217 1.00 45.15 82 VAL B N 1
ATOM 2654 C CA . VAL B 1 82 ? 5.165 -48.595 45.083 1.00 39.06 82 VAL B CA 1
ATOM 2655 C C . VAL B 1 82 ? 3.967 -49.330 45.643 1.00 41.31 82 VAL B C 1
ATOM 2656 O O . VAL B 1 82 ? 4.142 -50.156 46.594 1.00 39.28 82 VAL B O 1
ATOM 2660 N N . GLU B 1 83 ? 2.799 -49.066 45.064 1.00 34.41 83 GLU B N 1
ATOM 2661 C CA . GLU B 1 83 ? 1.565 -49.763 45.389 1.00 36.83 83 GLU B CA 1
ATOM 2662 C C . GLU B 1 83 ? 0.901 -50.209 44.109 1.00 33.69 83 GLU B C 1
ATOM 2663 O O . GLU B 1 83 ? 0.665 -49.385 43.257 1.00 35.52 83 GLU B O 1
ATOM 2669 N N . VAL B 1 84 ? 0.586 -51.500 44.034 1.00 33.36 84 VAL B N 1
ATOM 2670 C CA . VAL B 1 84 ? -0.167 -52.057 42.879 1.00 31.99 84 VAL B CA 1
ATOM 2671 C C . VAL B 1 84 ? -1.313 -52.854 43.441 1.00 35.74 84 VAL B C 1
ATOM 2672 O O . VAL B 1 84 ? -1.081 -53.774 44.243 1.00 38.99 84 VAL B O 1
ATOM 2676 N N . THR B 1 85 ? -2.523 -52.501 43.019 1.00 39.72 85 THR B N 1
ATOM 2677 C CA . THR B 1 85 ? -3.742 -53.260 43.293 1.00 37.70 85 THR B CA 1
ATOM 2678 C C . THR B 1 85 ? -4.194 -53.824 41.953 1.00 34.15 85 THR B C 1
ATOM 2679 O O . THR B 1 85 ? -4.294 -53.022 40.954 1.00 35.43 85 THR B O 1
ATOM 2683 N N . ILE B 1 86 ? -4.407 -55.130 41.895 1.00 34.71 86 ILE B N 1
ATOM 2684 C CA . ILE B 1 86 ? -4.952 -55.767 40.652 1.00 36.16 86 ILE B CA 1
ATOM 2685 C C . ILE B 1 86 ? -6.395 -56.180 40.922 1.00 34.15 86 ILE B C 1
ATOM 2686 O O . ILE B 1 86 ? -6.637 -56.777 41.934 1.00 35.13 86 ILE B O 1
ATOM 2691 N N . VAL B 1 87 ? -7.287 -55.957 39.972 1.00 35.68 87 VAL B N 1
ATOM 2692 C CA . VAL B 1 87 ? -8.688 -56.416 40.029 1.00 42.01 87 VAL B CA 1
ATOM 2693 C C . VAL B 1 87 ? -8.916 -57.123 38.700 1.00 39.83 87 VAL B C 1
ATOM 2694 O O . VAL B 1 87 ? -8.322 -56.723 37.641 1.00 36.53 87 VAL B O 1
ATOM 2698 N N . VAL B 1 88 ? -9.675 -58.200 38.784 1.00 33.27 88 VAL B N 1
ATOM 2699 C CA . VAL B 1 88 ? -10.105 -59.022 37.629 1.00 34.77 88 VAL B CA 1
ATOM 2700 C C . VAL B 1 88 ? -11.408 -58.381 37.118 1.00 40.73 88 VAL B C 1
ATOM 2701 O O . VAL B 1 88 ? -12.354 -58.146 37.928 1.00 37.35 88 VAL B O 1
ATOM 2705 N N . HIS B 1 89 ? -11.478 -58.149 35.811 1.00 31.08 89 HIS B N 1
ATOM 2706 C CA . HIS B 1 89 ? -12.646 -57.518 35.159 1.00 37.57 89 HIS B CA 1
ATOM 2707 C C . HIS B 1 89 ? -13.956 -58.026 35.774 1.00 37.09 89 HIS B C 1
ATOM 2708 O O . HIS B 1 89 ? -14.678 -57.144 36.347 1.00 42.17 89 HIS B O 1
ATOM 2715 N N . ASP B 1 90 ? -14.238 -59.340 35.742 1.00 34.05 90 ASP B N 1
ATOM 2716 C CA . ASP B 1 90 ? -15.593 -59.870 36.115 1.00 39.56 90 ASP B CA 1
ATOM 2717 C C . ASP B 1 90 ? -15.783 -59.848 37.636 1.00 41.72 90 ASP B C 1
ATOM 2718 O O . ASP B 1 90 ? -16.931 -60.001 38.070 1.00 43.62 90 ASP B O 1
ATOM 2723 N N . ASP B 1 91 ? -14.737 -59.649 38.436 1.00 41.08 91 ASP B N 1
ATOM 2724 C CA . ASP B 1 91 ? -14.895 -59.521 39.912 1.00 47.43 91 ASP B CA 1
ATOM 2725 C C . ASP B 1 91 ? -15.302 -58.086 40.306 1.00 48.23 91 ASP B C 1
ATOM 2726 O O . ASP B 1 91 ? -15.757 -57.897 41.455 1.00 47.60 91 ASP B O 1
ATOM 2731 N N . ILE B 1 92 ? -15.110 -57.099 39.431 1.00 43.27 92 ILE B N 1
ATOM 2732 C CA . ILE B 1 92 ? -15.215 -55.670 39.807 1.00 49.86 92 ILE B CA 1
ATOM 2733 C C . ILE B 1 92 ? -16.240 -54.964 38.910 1.00 45.97 92 ILE B C 1
ATOM 2734 O O . ILE B 1 92 ? -16.720 -53.922 39.294 1.00 42.83 92 ILE B O 1
ATOM 2739 N N . ILE B 1 93 ? -16.592 -55.555 37.774 1.00 44.21 93 ILE B N 1
ATOM 2740 C CA . ILE B 1 93 ? -17.541 -55.007 36.765 1.00 42.19 93 ILE B CA 1
ATOM 2741 C C . ILE B 1 93 ? -18.513 -56.143 36.436 1.00 47.76 93 ILE B C 1
ATOM 2742 O O . ILE B 1 93 ? -18.078 -57.174 35.914 1.00 47.16 93 ILE B O 1
ATOM 2747 N N . PRO B 1 94 ? -19.811 -56.083 36.839 1.00 50.60 94 PRO B N 1
ATOM 2748 C CA . PRO B 1 94 ? -20.405 -54.932 37.511 1.00 52.00 94 PRO B CA 1
ATOM 2749 C C . PRO B 1 94 ? -19.909 -54.678 38.938 1.00 45.67 94 PRO B C 1
ATOM 2750 O O . PRO B 1 94 ? -19.515 -55.595 39.591 1.00 42.53 94 PRO B O 1
ATOM 2754 N N . TRP B 1 95 ? -19.973 -53.436 39.396 1.00 42.91 95 TRP B N 1
ATOM 2755 C CA . TRP B 1 95 ? -19.565 -53.124 40.793 1.00 49.28 95 TRP B CA 1
ATOM 2756 C C . TRP B 1 95 ? -20.554 -53.806 41.739 1.00 52.50 95 TRP B C 1
ATOM 2757 O O . TRP B 1 95 ? -21.747 -53.740 41.452 1.00 56.17 95 TRP B O 1
ATOM 2768 N N . ARG B 1 96 ? -20.030 -54.485 42.763 1.00 53.68 96 ARG B N 1
ATOM 2769 C CA . ARG B 1 96 ? -20.774 -55.110 43.872 1.00 50.64 96 ARG B CA 1
ATOM 2770 C C . ARG B 1 96 ? -19.945 -54.895 45.135 1.00 49.88 96 ARG B C 1
ATOM 2771 O O . ARG B 1 96 ? -18.773 -55.212 45.117 1.00 54.26 96 ARG B O 1
ATOM 2779 N N . TYR B 1 97 ? -20.540 -54.439 46.227 1.00 50.18 97 TYR B N 1
ATOM 2780 C CA . TYR B 1 97 ? -19.844 -54.272 47.522 1.00 47.47 97 TYR B CA 1
ATOM 2781 C C . TYR B 1 97 ? -20.192 -55.434 48.438 1.00 50.39 97 TYR B C 1
ATOM 2782 O O . TYR B 1 97 ? -21.367 -55.719 48.597 1.00 63.25 97 TYR B O 1
ATOM 2791 N N . PRO B 1 98 ? -19.235 -56.071 49.136 1.00 49.97 98 PRO B N 1
ATOM 2792 C CA . PRO B 1 98 ? -17.821 -55.739 49.039 1.00 49.84 98 PRO B CA 1
ATOM 2793 C C . PRO B 1 98 ? -17.147 -56.465 47.867 1.00 47.25 98 PRO B C 1
ATOM 2794 O O . PRO B 1 98 ? -17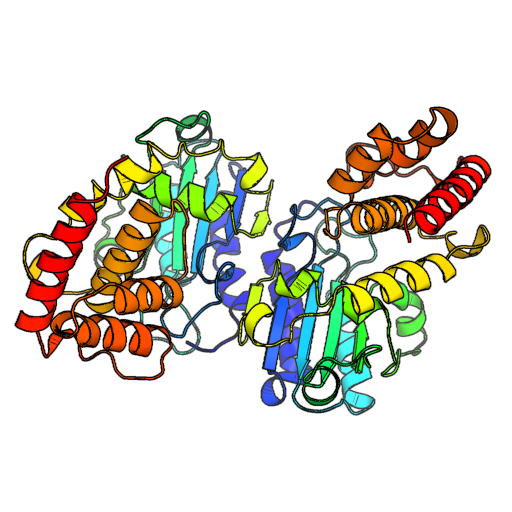.588 -57.540 47.521 1.00 43.66 98 PRO B O 1
ATOM 2798 N N . ALA B 1 99 ? -16.064 -55.912 47.320 1.00 49.25 99 ALA B N 1
ATOM 2799 C CA . ALA B 1 99 ? -15.447 -56.507 46.113 1.00 44.14 99 ALA B CA 1
ATOM 2800 C C . ALA B 1 99 ? -14.173 -57.262 46.463 1.00 46.81 99 ALA B C 1
ATOM 2801 O O . ALA B 1 99 ? -13.513 -56.922 47.455 1.00 40.84 99 ALA B O 1
ATOM 2803 N N . LYS B 1 100 ? -13.894 -58.289 45.656 1.00 52.10 100 LYS B N 1
ATOM 2804 C CA . LYS B 1 100 ? -12.646 -59.090 45.717 1.00 48.70 100 LYS B CA 1
ATOM 2805 C C . LYS B 1 100 ? -11.546 -58.327 44.975 1.00 42.19 100 LYS B C 1
ATOM 2806 O O . LYS B 1 100 ? -11.744 -57.809 43.859 1.00 39.17 100 LYS B O 1
ATOM 2812 N N . ARG B 1 101 ? -10.400 -58.259 45.611 1.00 42.53 101 ARG B N 1
ATOM 2813 C CA . ARG B 1 101 ? -9.144 -57.757 45.036 1.00 46.30 101 ARG B CA 1
ATOM 2814 C C . ARG B 1 101 ? -8.265 -58.974 44.711 1.00 43.98 101 ARG B C 1
ATOM 2815 O O . ARG B 1 101 ? -7.949 -59.700 45.619 1.00 41.35 101 ARG B O 1
ATOM 2823 N N . GLU B 1 102 ? -7.837 -59.111 43.460 1.00 43.02 102 GLU B N 1
ATOM 2824 C CA . GLU B 1 102 ? -6.993 -60.244 43.006 1.00 40.79 102 GLU B CA 1
ATOM 2825 C C . GLU B 1 102 ? -5.592 -60.231 43.641 1.00 39.93 102 GLU B C 1
ATOM 2826 O O . GLU B 1 102 ? -5.097 -61.280 44.035 1.00 40.00 102 GLU B O 1
ATOM 2832 N N . LEU B 1 103 ? -4.918 -59.081 43.693 1.00 36.73 103 LEU B N 1
ATOM 2833 C CA . LEU B 1 103 ? -3.569 -58.980 44.258 1.00 36.77 103 LEU B CA 1
ATOM 2834 C C . LEU B 1 103 ? -3.378 -57.567 44.804 1.00 36.46 103 LEU B C 1
ATOM 2835 O O . LEU B 1 103 ? -3.946 -56.592 44.239 1.00 43.66 103 LEU B O 1
ATOM 2840 N N . GLN B 1 104 ? -2.534 -57.458 45.817 1.00 36.88 104 GLN B N 1
ATOM 2841 C CA . GLN B 1 104 ? -2.071 -56.129 46.265 1.00 42.02 104 GLN B CA 1
ATOM 2842 C C . GLN B 1 104 ? -0.633 -56.270 46.674 1.00 39.20 104 GLN B C 1
ATOM 2843 O O . GLN B 1 104 ? -0.263 -57.288 47.355 1.00 34.94 104 GLN B O 1
ATOM 2849 N N . PHE B 1 105 ? 0.164 -55.335 46.195 1.00 36.81 105 PHE B N 1
ATOM 2850 C CA . PHE B 1 105 ? 1.581 -55.193 46.565 1.00 34.21 105 PHE B CA 1
ATOM 2851 C C . PHE B 1 105 ? 1.771 -53.825 47.215 1.00 36.20 105 PHE B C 1
ATOM 2852 O O . PHE B 1 105 ? 1.311 -52.767 46.683 1.00 33.84 105 PHE B O 1
ATOM 2860 N N . GLY B 1 106 ? 2.533 -53.822 48.296 1.00 39.25 106 GLY B N 1
ATOM 2861 C CA . GLY B 1 106 ? 2.950 -52.558 48.911 1.00 40.10 106 GLY B CA 1
ATOM 2862 C C . GLY B 1 106 ? 4.072 -52.828 49.890 1.00 41.66 106 GLY B C 1
ATOM 2863 O O . GLY B 1 106 ? 4.212 -53.964 50.314 1.00 41.87 106 GLY B O 1
ATOM 2864 N N . GLU B 1 107 ? 4.801 -51.796 50.247 1.00 41.28 107 GLU B N 1
ATOM 2865 C CA . GLU B 1 107 ? 5.978 -51.841 51.136 1.00 40.38 107 GLU B CA 1
ATOM 2866 C C . GLU B 1 107 ? 5.615 -52.349 52.530 1.00 39.11 107 GLU B C 1
ATOM 2867 O O . GLU B 1 107 ? 6.529 -52.847 53.171 1.00 41.67 107 GLU B O 1
ATOM 2873 N N . TRP B 1 108 ? 4.372 -52.229 52.984 1.00 42.96 108 TRP B N 1
ATOM 2874 C CA . TRP B 1 108 ? 3.964 -52.801 54.294 1.00 43.07 108 TRP B CA 1
ATOM 2875 C C . TRP B 1 108 ? 4.172 -54.325 54.280 1.00 50.40 108 TRP B C 1
ATOM 2876 O O . TRP B 1 108 ? 4.245 -54.914 55.357 1.00 57.90 108 TRP B O 1
ATOM 2887 N N . GLN B 1 109 ? 4.311 -54.927 53.098 1.00 52.93 109 GLN B N 1
ATOM 2888 C CA . GLN B 1 109 ? 4.435 -56.393 52.922 1.00 48.02 109 GLN B CA 1
ATOM 2889 C C . GLN B 1 109 ? 5.908 -56.812 52.824 1.00 46.87 109 GLN B C 1
ATOM 2890 O O . GLN B 1 109 ? 6.139 -58.028 52.727 1.00 45.92 109 GLN B O 1
ATOM 2896 N N . ARG B 1 110 ? 6.856 -55.868 52.751 1.00 47.84 110 ARG B N 1
ATOM 2897 C CA . ARG B 1 110 ? 8.287 -56.147 52.421 1.00 48.11 110 ARG B CA 1
ATOM 2898 C C . ARG B 1 110 ? 8.798 -57.346 53.243 1.00 56.97 110 ARG B C 1
ATOM 2899 O O . ARG B 1 110 ? 9.390 -58.281 52.633 1.00 49.93 110 ARG B O 1
ATOM 2907 N N . ASN B 1 111 ? 8.601 -57.329 54.564 1.00 52.07 111 ASN B N 1
ATOM 2908 C CA . ASN B 1 111 ? 9.090 -58.396 55.486 1.00 51.67 111 ASN B CA 1
ATOM 2909 C C . ASN B 1 111 ? 8.435 -59.732 55.113 1.00 53.48 111 ASN B C 1
ATOM 2910 O O . ASN B 1 111 ? 9.166 -60.722 54.888 1.00 57.47 111 ASN B O 1
ATOM 2915 N N . ASP B 1 112 ? 7.109 -59.750 54.987 1.00 53.18 112 ASP B N 1
ATOM 2916 C CA . ASP B 1 112 ? 6.358 -60.931 54.520 1.00 54.23 112 ASP B CA 1
ATOM 2917 C C . ASP B 1 112 ? 6.985 -61.419 53.224 1.00 47.80 112 ASP B C 1
ATOM 2918 O O . ASP B 1 112 ? 7.337 -62.592 53.186 1.00 50.17 112 ASP B O 1
ATOM 2923 N N . ILE B 1 113 ? 7.162 -60.555 52.225 1.00 44.24 113 ILE B N 1
ATOM 2924 C CA . ILE B 1 113 ? 7.610 -61.023 50.878 1.00 48.64 113 ILE B CA 1
ATOM 2925 C C . ILE B 1 113 ? 9.003 -61.660 51.000 1.00 53.00 113 ILE B C 1
ATOM 2926 O O . ILE B 1 113 ? 9.278 -62.656 50.281 1.00 52.17 113 ILE B O 1
ATOM 2931 N N . LEU B 1 114 ? 9.871 -61.081 51.831 1.00 51.85 114 LEU B N 1
ATOM 2932 C CA . LEU B 1 114 ? 11.273 -61.524 51.995 1.00 52.33 114 LEU B CA 1
ATOM 2933 C C . LEU B 1 114 ? 11.305 -62.895 52.679 1.00 52.06 114 LEU B C 1
ATOM 2934 O O . LEU B 1 114 ? 12.250 -63.643 52.401 1.00 56.06 114 LEU B O 1
ATOM 2939 N N . ALA B 1 115 ? 10.253 -63.227 53.452 1.00 52.74 115 ALA B N 1
ATOM 2940 C CA . ALA B 1 115 ? 10.017 -64.508 54.152 1.00 53.93 115 ALA B CA 1
ATOM 2941 C C . ALA B 1 115 ? 9.139 -65.446 53.303 1.00 58.71 115 ALA B C 1
ATOM 2942 O O . ALA B 1 115 ? 8.737 -66.485 53.831 1.00 61.22 115 ALA B O 1
ATOM 2944 N N . GLY B 1 116 ? 8.826 -65.096 52.052 1.00 53.50 116 GLY B N 1
ATOM 2945 C CA . GLY B 1 116 ? 8.028 -65.955 51.154 1.00 47.97 116 GLY B CA 1
ATOM 2946 C C . GLY B 1 116 ? 6.561 -66.058 51.521 1.00 43.48 116 GLY B C 1
ATOM 2947 O O . GLY B 1 116 ? 5.959 -67.083 51.131 1.00 52.03 116 GLY B O 1
ATOM 2948 N N . ILE B 1 117 ? 5.974 -65.043 52.185 1.00 43.75 117 ILE B N 1
ATOM 2949 C CA . ILE B 1 117 ? 4.511 -64.882 52.412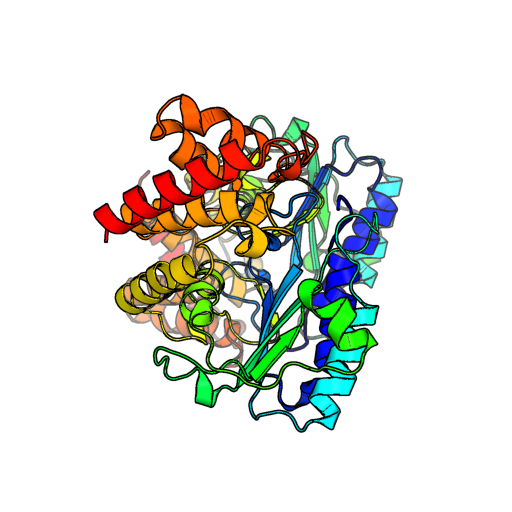 1.00 46.56 117 ILE B CA 1
ATOM 2950 C C . ILE B 1 117 ? 3.942 -63.893 51.389 1.00 46.84 117 ILE B C 1
ATOM 2951 O O . ILE B 1 117 ? 4.312 -62.725 51.451 1.00 47.09 117 ILE B O 1
ATOM 2956 N N . PHE B 1 118 ? 3.073 -64.359 50.494 1.00 42.69 118 PHE B N 1
ATOM 2957 C CA . PHE B 1 118 ? 2.461 -63.609 49.374 1.00 47.05 118 PHE B CA 1
ATOM 2958 C C . PHE B 1 118 ? 0.957 -63.566 49.616 1.00 41.73 118 PHE B C 1
ATOM 2959 O O . PHE B 1 118 ? 0.297 -64.575 49.549 1.00 50.88 118 PHE B O 1
ATOM 2967 N N . GLU B 1 119 ? 0.439 -62.362 49.786 1.00 44.40 119 GLU B N 1
ATOM 2968 C CA . GLU B 1 119 ? -1.014 -62.094 49.964 1.00 47.46 119 GLU B CA 1
ATOM 2969 C C . GLU B 1 119 ? -1.814 -62.680 48.806 1.00 45.01 119 GLU B C 1
ATOM 2970 O O . GLU B 1 119 ? -1.569 -62.342 47.642 1.00 42.26 119 GLU B O 1
ATOM 2976 N N . PRO B 1 120 ? -2.835 -63.521 49.108 1.00 45.40 120 PRO B N 1
ATOM 2977 C CA . PRO B 1 120 ? -3.724 -64.070 48.092 1.00 39.55 120 PRO B CA 1
ATOM 2978 C C . PRO B 1 120 ? -4.805 -63.058 47.721 1.00 40.50 120 PRO B C 1
ATOM 2979 O O . PRO B 1 120 ? -4.855 -61.995 48.335 1.00 40.95 120 PRO B O 1
ATOM 2983 N N . ALA B 1 121 ? -5.602 -63.376 46.699 1.00 42.94 121 ALA B N 1
ATOM 2984 C CA . ALA B 1 121 ? -6.862 -62.677 46.380 1.00 37.31 121 ALA B CA 1
ATOM 2985 C C . ALA B 1 121 ? -7.749 -62.593 47.622 1.00 50.31 121 ALA B C 1
ATOM 2986 O O . ALA B 1 121 ? -7.812 -63.561 48.339 1.00 45.11 121 ALA B O 1
ATOM 2988 N N . THR B 1 122 ? -8.394 -61.458 47.882 1.00 47.74 122 THR B N 1
ATOM 2989 C CA . THR B 1 122 ? -9.168 -61.299 49.136 1.00 50.37 122 THR B CA 1
ATOM 2990 C C . THR B 1 122 ? -10.234 -60.240 48.943 1.00 44.94 122 THR B C 1
ATOM 2991 O O . THR B 1 122 ? -10.017 -59.261 48.159 1.00 47.14 122 THR B O 1
ATOM 2995 N N . ILE B 1 123 ? -11.325 -60.432 49.665 1.00 49.06 123 ILE B N 1
ATOM 2996 C CA . ILE B 1 123 ? -12.404 -59.423 49.740 1.00 47.76 123 ILE B CA 1
ATOM 2997 C C . ILE B 1 123 ? -11.779 -58.229 50.455 1.00 43.84 123 ILE B C 1
ATOM 2998 O O . ILE B 1 123 ? -11.114 -58.403 51.475 1.00 52.95 123 ILE B O 1
ATOM 3003 N N . ASP B 1 124 ? -11.959 -57.050 49.902 1.00 45.76 124 ASP B N 1
ATOM 3004 C CA . ASP B 1 124 ? -11.339 -55.844 50.485 1.00 47.67 124 ASP B CA 1
ATOM 3005 C C . ASP B 1 124 ? -12.346 -54.715 50.392 1.00 45.81 124 ASP B C 1
ATOM 3006 O O . ASP B 1 124 ? -12.725 -54.286 49.262 1.00 50.83 124 ASP B O 1
ATOM 3011 N N . ILE B 1 125 ? -12.779 -54.253 51.562 1.00 47.90 125 ILE B N 1
ATOM 3012 C CA . ILE B 1 125 ? -13.802 -53.171 51.686 1.00 49.36 125 ILE B CA 1
ATOM 3013 C C . ILE B 1 125 ? -13.210 -51.894 51.084 1.00 41.11 125 ILE B C 1
ATOM 3014 O O . ILE B 1 125 ? -13.989 -51.104 50.487 1.00 46.97 125 ILE B O 1
ATOM 3019 N N . ASP B 1 126 ? -11.878 -51.760 51.182 1.00 42.56 126 ASP B N 1
ATOM 3020 C CA . ASP B 1 126 ? -11.107 -50.561 50.779 1.00 46.69 126 ASP B CA 1
ATOM 3021 C C . ASP B 1 126 ? -11.300 -50.298 49.280 1.00 43.06 126 ASP B C 1
ATOM 3022 O O . ASP B 1 126 ? -11.119 -49.138 48.856 1.00 41.57 126 ASP B O 1
ATOM 3027 N N . LEU B 1 127 ? -11.670 -51.305 48.488 1.00 42.27 127 LEU B N 1
ATOM 3028 C CA . LEU B 1 127 ? -11.834 -51.067 47.031 1.00 45.72 127 LEU B CA 1
ATOM 3029 C C . LEU B 1 127 ? -12.886 -50.002 46.741 1.00 42.88 127 LEU B C 1
ATOM 3030 O O . LEU B 1 127 ? -12.773 -49.399 45.642 1.00 46.89 127 LEU B O 1
ATOM 3035 N N . ALA B 1 128 ? -13.928 -49.889 47.583 1.00 43.49 128 ALA B N 1
ATOM 3036 C CA . ALA B 1 128 ? -15.033 -48.920 47.423 1.00 42.91 128 ALA B CA 1
ATOM 3037 C C . ALA B 1 128 ? -14.409 -47.537 47.420 1.00 43.47 128 ALA B C 1
ATOM 3038 O O . ALA B 1 128 ? -14.799 -46.718 46.569 1.00 38.29 128 ALA B O 1
ATOM 3040 N N . ILE B 1 129 ? -13.411 -47.338 48.278 1.00 46.26 129 ILE B N 1
ATOM 3041 C CA . ILE B 1 129 ? -12.715 -46.037 48.459 1.00 49.63 129 ILE B CA 1
ATOM 3042 C C . ILE B 1 129 ? -11.701 -45.858 47.318 1.00 48.76 129 ILE B C 1
ATOM 3043 O O . ILE B 1 129 ? -11.703 -44.779 46.693 1.00 40.91 129 ILE B O 1
ATOM 3048 N N . LEU B 1 130 ? -10.885 -46.877 47.021 1.00 44.01 130 LEU B N 1
ATOM 3049 C CA . LEU B 1 130 ? -9.834 -46.775 45.978 1.00 42.70 130 LEU B CA 1
ATOM 3050 C C . LEU B 1 130 ? -10.486 -46.449 44.629 1.00 36.11 130 LEU B C 1
ATOM 3051 O O . LEU B 1 130 ? -9.958 -45.624 43.901 1.00 39.20 130 LEU B O 1
ATOM 3056 N N A LEU B 1 131 ? -11.596 -47.093 44.321 0.52 40.35 131 LEU B N 1
ATOM 3057 N N B LEU B 1 131 ? -11.592 -47.087 44.276 0.48 39.01 131 LEU B N 1
ATOM 3058 C CA A LEU B 1 131 ? -12.227 -46.961 42.988 0.52 42.11 131 LEU B CA 1
ATOM 3059 C CA B LEU B 1 131 ? -12.206 -46.900 42.932 0.48 39.80 131 LEU B CA 1
ATOM 3060 C C A LEU B 1 131 ? -12.977 -45.629 42.905 0.52 45.35 131 LEU B C 1
ATOM 3061 C C B LEU B 1 131 ? -12.996 -45.591 42.889 0.48 43.54 131 LEU B C 1
ATOM 3062 O O A LEU B 1 131 ? -13.075 -45.079 41.777 0.52 43.70 131 LEU B O 1
ATOM 3063 O O B LEU B 1 131 ? -13.222 -45.060 41.771 0.48 40.75 131 LEU B O 1
ATOM 3072 N N . THR B 1 132 ? -13.453 -45.105 44.041 1.00 42.66 132 THR B N 1
ATOM 3073 C CA . THR B 1 132 ? -14.111 -43.764 44.092 1.00 41.60 132 THR B CA 1
ATOM 3074 C C . THR B 1 132 ? -13.041 -42.742 43.718 1.00 35.78 132 THR B C 1
ATOM 3075 O O . THR B 1 132 ? -13.290 -41.907 42.811 1.00 41.58 132 THR B O 1
ATOM 3079 N N . LYS B 1 133 ? -11.872 -42.834 44.361 1.00 42.83 133 LYS B N 1
ATOM 3080 C CA . LYS B 1 133 ? -10.727 -41.935 44.070 1.00 43.53 133 LYS B CA 1
ATOM 3081 C C . LYS B 1 133 ? -10.318 -42.112 42.601 1.00 46.90 133 LYS B C 1
ATOM 3082 O O . LYS B 1 133 ? -10.263 -41.115 41.872 1.00 46.58 133 LYS B O 1
ATOM 3088 N N . ALA B 1 134 ? -10.089 -43.352 42.145 1.00 47.69 134 ALA B N 1
ATOM 3089 C CA . ALA B 1 134 ? -9.549 -43.610 40.786 1.00 38.41 134 ALA B CA 1
ATOM 3090 C C . ALA B 1 134 ? -10.492 -43.014 39.747 1.00 36.94 134 ALA B C 1
ATOM 3091 O O . ALA B 1 134 ? -9.967 -42.451 38.774 1.00 37.36 134 ALA B O 1
ATOM 3093 N N . ARG B 1 135 ? -11.809 -43.180 39.902 1.00 43.61 135 ARG B N 1
ATOM 3094 C CA . ARG B 1 135 ? -12.788 -42.656 38.891 1.00 41.37 135 ARG B CA 1
ATOM 3095 C C . ARG B 1 135 ? -12.744 -41.119 38.778 1.00 43.14 135 ARG B C 1
ATOM 3096 O O . ARG B 1 135 ? -12.872 -40.579 37.605 1.00 39.30 135 ARG B O 1
ATOM 3104 N N . GLU B 1 136 ? -12.500 -40.442 39.897 1.00 42.00 136 GLU B N 1
ATOM 3105 C CA . GLU B 1 136 ? -12.476 -38.954 39.990 1.00 44.57 136 GLU B CA 1
ATOM 3106 C C . GLU B 1 136 ? -11.133 -38.408 39.461 1.00 45.70 136 GLU B C 1
ATOM 3107 O O . GLU B 1 136 ? -11.115 -37.395 38.713 1.00 44.28 136 GLU B O 1
ATOM 3113 N N . HIS B 1 137 ? -10.023 -38.995 39.899 1.00 41.12 137 HIS B N 1
ATOM 3114 C CA . HIS B 1 137 ? -8.657 -38.554 39.525 1.00 44.50 137 HIS B CA 1
ATOM 3115 C C . HIS B 1 137 ? -7.782 -39.753 39.188 1.00 39.65 137 HIS B C 1
ATOM 3116 O O . HIS B 1 137 ? -7.322 -40.434 40.142 1.00 31.94 137 HIS B O 1
ATOM 3123 N N . SER B 1 138 ? -7.479 -39.950 37.902 1.00 36.76 138 SER B N 1
ATOM 3124 C CA . SER B 1 138 ? -6.474 -40.946 37.468 1.00 37.74 138 SER B CA 1
ATOM 3125 C C . SER B 1 138 ? -5.929 -40.646 36.076 1.00 41.88 138 SER B C 1
ATOM 3126 O O . SER B 1 138 ? -6.523 -39.800 35.357 1.00 40.56 138 SER B O 1
ATOM 3129 N N . VAL B 1 139 ? -4.815 -41.299 35.760 1.00 41.41 139 VAL B N 1
ATOM 3130 C CA . VAL B 1 139 ? -4.202 -41.348 34.402 1.00 38.69 139 VAL B CA 1
ATOM 3131 C C . VAL B 1 139 ? -4.275 -42.793 33.919 1.00 37.11 139 VAL B C 1
ATOM 3132 O O . VAL B 1 139 ? -3.698 -43.702 34.592 1.00 42.15 139 VAL B O 1
ATOM 3136 N N . ALA B 1 140 ? -4.906 -43.017 32.783 1.00 38.24 140 ALA B N 1
ATOM 3137 C CA . ALA B 1 140 ? -4.902 -44.333 32.109 1.00 34.43 140 ALA B CA 1
ATOM 3138 C C . ALA B 1 140 ? -3.567 -44.445 31.377 1.00 38.86 140 ALA B C 1
ATOM 3139 O O . ALA B 1 140 ? -3.468 -43.902 30.278 1.00 40.28 140 ALA B O 1
ATOM 3141 N N . LEU B 1 141 ? -2.580 -45.100 31.987 1.00 38.95 141 LEU B N 1
ATOM 3142 C CA . LEU B 1 141 ? -1.217 -45.254 31.409 1.00 38.17 141 LEU B CA 1
ATOM 3143 C C . LEU B 1 141 ? -1.365 -46.221 30.254 1.00 40.73 141 LEU B C 1
ATOM 3144 O O . LEU B 1 141 ? -0.612 -46.076 29.269 1.00 45.15 141 LEU B O 1
ATOM 3149 N N . VAL B 1 142 ? -2.368 -47.078 30.374 1.00 36.59 142 VAL B N 1
ATOM 3150 C CA . VAL B 1 142 ? -2.852 -47.963 29.282 1.00 38.54 142 VAL B CA 1
ATOM 3151 C C . VAL B 1 142 ? -4.341 -48.233 29.478 1.00 35.42 142 VAL B C 1
ATOM 3152 O O . VAL B 1 142 ? -4.800 -48.327 30.633 1.00 35.00 142 VAL B O 1
ATOM 3156 N N . GLY B 1 143 ? -5.057 -48.372 28.353 1.00 32.21 143 GLY B N 1
ATOM 3157 C CA . GLY B 1 143 ? -6.485 -48.643 28.303 1.00 35.21 143 GLY B CA 1
ATOM 3158 C C . GLY B 1 143 ? -7.342 -47.425 28.609 1.00 36.82 143 GLY B C 1
ATOM 3159 O O . GLY B 1 143 ? -6.881 -46.272 28.505 1.00 36.93 143 GLY B O 1
ATOM 3160 N N . PRO B 1 144 ? -8.634 -47.687 28.927 1.00 37.55 144 PRO B N 1
ATOM 3161 C CA . PRO B 1 144 ? -9.637 -46.652 29.065 1.00 36.84 144 PRO B CA 1
ATOM 3162 C C . PRO B 1 144 ? -9.549 -45.912 30.402 1.00 37.72 144 PRO B C 1
ATOM 3163 O O . PRO B 1 144 ? -9.002 -46.441 31.399 1.00 38.15 144 PRO B O 1
ATOM 3167 N N . ALA B 1 145 ? -10.154 -44.727 30.408 1.00 34.52 145 ALA B N 1
ATOM 3168 C CA . ALA B 1 145 ? -10.207 -43.888 31.624 1.00 41.64 145 ALA B CA 1
ATOM 3169 C C . ALA B 1 145 ? -10.974 -44.663 32.725 1.00 30.83 145 ALA B C 1
ATOM 3170 O O . ALA B 1 145 ? -11.950 -45.295 32.455 1.00 35.84 145 ALA B O 1
ATOM 3172 N N . ALA B 1 146 ? -10.525 -44.556 33.973 1.00 38.51 146 ALA B N 1
ATOM 3173 C CA . ALA B 1 146 ? -11.151 -45.245 35.118 1.00 39.03 146 ALA B CA 1
ATOM 3174 C C . ALA B 1 146 ? -12.654 -44.974 35.122 1.00 40.86 146 ALA B C 1
ATOM 3175 O O . ALA B 1 146 ? -13.429 -45.908 35.405 1.00 35.12 146 ALA B O 1
ATOM 3177 N N . GLU B 1 147 ? -13.040 -43.716 34.862 1.00 43.16 147 GLU B N 1
ATOM 3178 C CA . GLU B 1 147 ? -14.428 -43.181 34.985 1.00 41.71 147 GLU B CA 1
ATOM 3179 C C . GLU B 1 147 ? -15.327 -44.001 34.062 1.00 48.29 147 GLU B C 1
ATOM 3180 O O . GLU B 1 147 ? -16.441 -44.411 34.525 1.00 43.18 147 GLU B O 1
ATOM 3183 N N . GLU B 1 148 ? -14.854 -44.295 32.845 1.00 40.81 148 GLU B N 1
ATOM 3184 C CA . GLU B 1 148 ? -15.602 -45.156 31.880 1.00 46.79 148 GLU B CA 1
ATOM 3185 C C . GLU B 1 148 ? -15.541 -46.640 32.281 1.00 42.86 148 GLU B C 1
ATOM 3186 O O . GLU B 1 148 ? -16.562 -47.356 32.129 1.00 40.49 148 GLU B O 1
ATOM 3192 N N . LEU B 1 149 ? -14.372 -47.152 32.678 1.00 43.86 149 LEU B N 1
ATOM 3193 C CA . LEU B 1 149 ? -14.193 -48.624 32.838 1.00 39.33 149 LEU B CA 1
ATOM 3194 C C . LEU B 1 149 ? -15.035 -49.113 34.034 1.00 41.57 149 LEU B C 1
ATOM 3195 O O . LEU B 1 149 ? -15.800 -50.081 33.893 1.00 41.16 149 LEU B O 1
ATOM 3200 N N . PHE B 1 150 ? -14.861 -48.459 35.178 1.00 40.18 150 PHE B N 1
ATOM 3201 C CA . PHE B 1 150 ? -15.475 -48.822 36.465 1.00 38.16 150 PHE B CA 1
ATOM 3202 C C . PHE B 1 150 ? -16.832 -48.127 36.605 1.00 44.02 150 PHE B C 1
ATOM 3203 O O . PHE B 1 150 ? -16.979 -46.932 36.324 1.00 43.73 150 PHE B O 1
ATOM 3211 N N . ASP B 1 151 ? -17.792 -48.913 37.045 1.00 45.60 151 ASP B N 1
ATOM 3212 C CA . ASP B 1 151 ? -19.124 -48.432 37.456 1.00 43.08 151 ASP B CA 1
ATOM 3213 C C . ASP B 1 151 ? -18.919 -4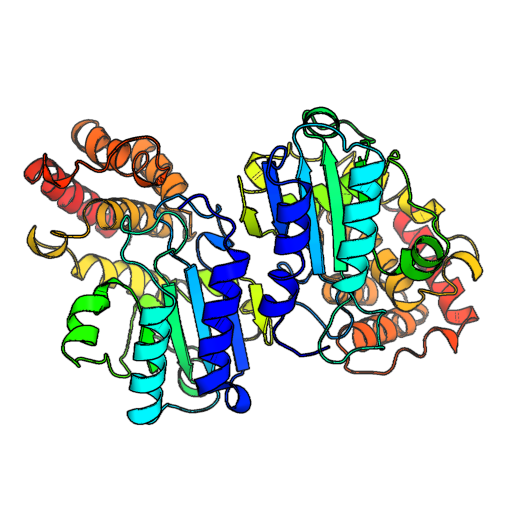7.391 38.540 1.00 46.33 151 ASP B C 1
ATOM 3214 O O . ASP B 1 151 ? -18.023 -47.508 39.362 1.00 43.50 151 ASP B O 1
ATOM 3219 N N . PRO B 1 152 ? -19.771 -46.348 38.591 1.00 43.93 152 PRO B N 1
ATOM 3220 C CA . PRO B 1 152 ? -19.879 -45.536 39.794 1.00 45.95 152 PRO B CA 1
ATOM 3221 C C . PRO B 1 152 ? -20.006 -46.384 41.067 1.00 43.23 152 PRO B C 1
ATOM 3222 O O . PRO B 1 152 ? -20.714 -47.379 41.057 1.00 47.92 152 PRO B O 1
ATOM 3226 N N . VAL B 1 153 ? -19.315 -45.981 42.128 1.00 43.48 153 VAL B N 1
ATOM 3227 C CA . VAL B 1 153 ? -19.455 -46.593 43.479 1.00 44.87 153 VAL B CA 1
ATOM 3228 C C . VAL B 1 153 ? -20.533 -45.820 44.222 1.00 56.37 153 VAL B C 1
ATOM 3229 O O . VAL B 1 153 ? -20.333 -44.656 44.548 1.00 51.45 153 VAL B O 1
ATOM 3233 N N . PRO B 1 154 ? -21.682 -46.444 44.545 1.00 54.58 154 PRO B N 1
ATOM 3234 C CA . PRO B 1 154 ? -22.675 -45.817 45.408 1.00 51.50 154 PRO B CA 1
ATOM 3235 C C . PRO B 1 154 ? -22.054 -45.263 46.694 1.00 49.16 154 PRO B C 1
ATOM 3236 O O . PRO B 1 154 ? -21.241 -45.902 47.267 1.00 42.19 154 PRO B O 1
ATOM 3240 N N . GLU B 1 155 ? -22.535 -44.091 47.124 1.00 54.93 155 GLU B N 1
ATOM 3241 C CA . GLU B 1 155 ? -22.146 -43.425 48.384 1.00 61.50 155 GLU B CA 1
ATOM 3242 C C . GLU B 1 155 ? -22.409 -44.361 49.558 1.00 50.06 155 GLU B C 1
ATOM 3243 O O . GLU B 1 155 ? -21.624 -44.295 50.526 1.00 54.08 155 GLU B O 1
ATOM 3249 N N . GLN B 1 156 ? -23.478 -45.164 49.526 1.00 61.33 156 GLN B N 1
ATOM 3250 C CA . GLN B 1 156 ? -23.800 -46.123 50.627 1.00 66.48 156 GLN B CA 1
ATOM 3251 C C . GLN B 1 156 ? -22.630 -47.105 50.806 1.00 55.99 156 GLN B C 1
ATOM 3252 O O . GLN B 1 156 ? -22.223 -47.392 51.987 1.00 51.68 156 GLN B O 1
ATOM 3258 N N . ASP B 1 157 ? -22.055 -47.562 49.686 1.00 53.02 157 ASP B N 1
ATOM 3259 C CA . ASP B 1 157 ? -20.899 -48.513 49.672 1.00 48.52 157 ASP B CA 1
ATOM 3260 C C . ASP B 1 157 ? -19.676 -47.793 50.244 1.00 46.54 157 ASP B C 1
ATOM 3261 O O . ASP B 1 157 ? -19.011 -48.317 51.177 1.00 49.02 157 ASP B O 1
ATOM 3266 N N . LEU B 1 158 ? -19.429 -46.569 49.778 1.00 53.01 158 LEU B N 1
ATOM 3267 C CA . LEU B 1 158 ? -18.357 -45.726 50.349 1.00 53.18 158 LEU B CA 1
ATOM 3268 C C . LEU B 1 158 ? -18.557 -45.602 51.865 1.00 50.08 158 LEU B C 1
ATOM 3269 O O . LEU B 1 158 ? -17.592 -45.813 52.602 1.00 52.94 158 LEU B O 1
ATOM 3274 N N . PHE B 1 159 ? -19.767 -45.245 52.306 1.00 68.50 159 PHE B N 1
ATOM 3275 C CA . PHE B 1 159 ? -20.098 -44.965 53.733 1.00 68.44 159 PHE B CA 1
ATOM 3276 C C . PHE B 1 159 ? -19.831 -46.215 54.579 1.00 55.29 159 PHE B C 1
ATOM 3277 O O . PHE B 1 159 ? -19.134 -46.074 55.583 1.00 48.57 159 PHE B O 1
ATOM 3285 N N . GLU B 1 160 ? -20.257 -47.401 54.132 1.00 54.53 160 GLU B N 1
ATOM 3286 C CA . GLU B 1 160 ? -19.966 -48.709 54.796 1.00 57.32 160 GLU B CA 1
ATOM 3287 C C . GLU B 1 160 ? -18.447 -48.931 54.899 1.00 54.92 160 GLU B C 1
ATOM 3288 O O . GLU B 1 160 ? -17.904 -49.252 56.011 1.00 51.08 160 GLU B O 1
ATOM 3294 N N . ALA B 1 161 ? -17.715 -48.706 53.803 1.00 53.56 161 ALA B N 1
ATOM 3295 C CA . ALA B 1 161 ? -16.251 -48.945 53.792 1.00 46.76 161 ALA B CA 1
ATOM 3296 C C . ALA B 1 161 ? -15.580 -47.970 54.756 1.00 48.79 161 ALA B C 1
ATOM 3297 O O . ALA B 1 161 ? -14.625 -48.351 55.449 1.00 51.77 161 ALA B O 1
ATOM 3299 N N . LEU B 1 162 ? -16.036 -46.719 54.792 1.00 53.66 162 LEU B N 1
ATOM 3300 C CA . LEU B 1 162 ? -15.523 -45.734 55.772 1.00 51.20 162 LEU B CA 1
ATOM 3301 C C . LEU B 1 162 ? -15.761 -46.264 57.188 1.00 45.67 162 LEU B C 1
ATOM 3302 O O . LEU B 1 162 ? -14.825 -46.235 57.976 1.00 55.55 162 LEU B O 1
ATOM 3307 N N . ASN B 1 163 ? -16.981 -46.687 57.510 1.00 53.38 163 ASN B N 1
ATOM 3308 C CA . ASN B 1 163 ? -17.328 -47.161 58.884 1.00 60.79 163 ASN B CA 1
ATOM 3309 C C . ASN B 1 163 ? -16.498 -48.399 59.234 1.00 61.50 163 ASN B C 1
ATOM 3310 O O . ASN B 1 163 ? -15.899 -48.476 60.352 1.00 60.63 163 ASN B O 1
ATOM 3315 N N . GLU B 1 164 ? -16.405 -49.323 58.291 1.00 62.42 164 GLU B N 1
ATOM 3316 C CA . GLU B 1 164 ? -15.647 -50.567 58.539 1.00 64.41 164 GLU B CA 1
ATOM 3317 C C . GLU B 1 164 ? -14.168 -50.224 58.716 1.00 49.71 164 GLU B C 1
ATOM 3318 O O . GLU B 1 164 ? -13.527 -50.881 59.543 1.00 50.61 164 GLU B O 1
ATOM 3324 N N . THR B 1 165 ? -13.635 -49.185 58.053 1.00 48.87 165 THR B N 1
ATOM 3325 C CA . THR B 1 165 ? -12.200 -48.864 58.182 1.00 44.17 165 THR B CA 1
ATOM 3326 C C . THR B 1 165 ? -11.880 -48.481 59.629 1.00 45.93 165 THR B C 1
ATOM 3327 O O . THR B 1 165 ? -10.757 -48.762 60.072 1.00 54.01 165 THR B O 1
ATOM 3331 N N . LEU B 1 166 ? -12.800 -47.814 60.328 1.00 53.38 166 LEU B N 1
ATOM 3332 C CA . LEU B 1 166 ? -12.592 -47.405 61.753 1.00 56.05 166 LEU B CA 1
ATOM 3333 C C . LEU B 1 166 ? -12.328 -48.628 62.641 1.00 51.94 166 LEU B C 1
ATOM 3334 O O . LEU B 1 166 ? -11.651 -48.460 63.647 1.00 60.63 166 LEU B O 1
ATOM 3339 N N . THR B 1 167 ? -12.805 -49.821 62.272 1.00 62.09 167 THR B N 1
ATOM 3340 C CA . THR B 1 167 ? -12.673 -51.044 63.112 1.00 57.05 167 THR B CA 1
ATOM 3341 C C . THR B 1 167 ? -11.224 -51.505 63.133 1.00 65.95 167 THR B C 1
ATOM 3342 O O . THR B 1 167 ? -10.930 -52.404 63.945 1.00 56.20 167 THR B O 1
ATOM 3346 N N . LEU B 1 168 ? -10.359 -50.927 62.290 1.00 62.06 168 LEU B N 1
ATOM 3347 C CA . LEU B 1 168 ? -8.914 -51.266 62.280 1.00 59.64 168 LEU B CA 1
ATOM 3348 C C . LEU B 1 168 ? -8.236 -50.707 63.538 1.00 58.74 168 LEU B C 1
ATOM 3349 O O . LEU B 1 168 ? -7.137 -51.184 63.813 1.00 57.56 168 LEU B O 1
ATOM 3354 N N . TRP B 1 169 ? -8.816 -49.703 64.212 1.00 60.53 169 TRP B N 1
ATOM 3355 C CA . TRP B 1 169 ? -8.121 -48.884 65.246 1.00 68.85 169 TRP B CA 1
ATOM 3356 C C . TRP B 1 169 ? -8.928 -48.835 66.555 1.00 78.79 169 TRP B C 1
ATOM 3357 O O . TRP B 1 169 ? -9.899 -48.033 66.664 1.00 77.61 169 TRP B O 1
ATOM 3368 N N . ASN B 1 170 ? -8.523 -49.654 67.527 1.00 81.70 170 ASN B N 1
ATOM 3369 C CA . ASN B 1 170 ? -9.182 -49.758 68.854 1.00 74.49 170 ASN B CA 1
ATOM 3370 C C . ASN B 1 170 ? -8.159 -49.491 69.960 1.00 78.29 170 ASN B C 1
ATOM 3371 O O . ASN B 1 170 ? -8.542 -48.816 70.934 1.00 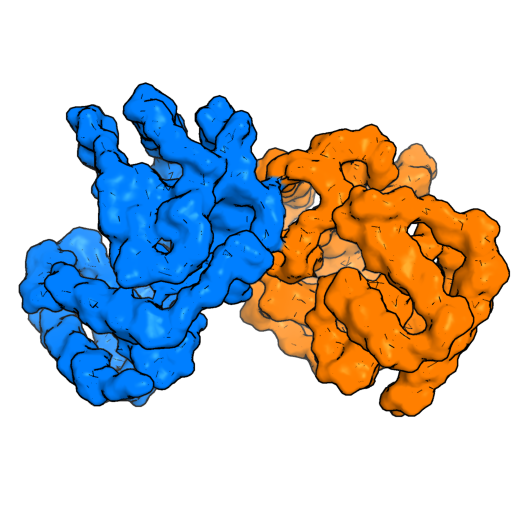84.58 170 ASN B O 1
ATOM 3376 N N . SER B 1 171 ? -6.918 -49.976 69.813 1.00 70.74 171 SER B N 1
ATOM 3377 C CA . SER B 1 171 ? -5.844 -49.898 70.841 1.00 71.08 171 SER B CA 1
ATOM 3378 C C . SER B 1 171 ? -4.498 -49.588 70.193 1.00 70.16 171 SER B C 1
ATOM 3379 O O . SER B 1 171 ? -4.317 -49.833 69.006 1.00 65.51 171 SER B O 1
ATOM 3382 N N . PRO B 1 172 ? -3.508 -49.066 70.963 1.00 80.13 172 PRO B N 1
ATOM 3383 C CA . PRO B 1 172 ? -2.233 -48.597 70.409 1.00 80.31 172 PRO B CA 1
ATOM 3384 C C . PRO B 1 172 ? -1.403 -49.501 69.496 1.00 83.38 172 PRO B C 1
ATOM 3385 O O . PRO B 1 172 ? -0.698 -48.974 68.634 1.00 95.32 172 PRO B O 1
ATOM 3389 N N . PRO B 1 173 ? -1.401 -50.851 69.626 1.00 85.48 173 PRO B N 1
ATOM 3390 C CA . PRO B 1 173 ? -0.632 -51.678 68.696 1.00 80.15 173 PRO B CA 1
ATOM 3391 C C . PRO B 1 173 ? -1.240 -51.650 67.283 1.00 77.66 173 PRO B C 1
ATOM 3392 O O . PRO B 1 173 ? -0.503 -51.884 66.345 1.00 68.78 173 PRO B O 1
ATOM 3396 N N . ASP B 1 174 ? -2.532 -51.320 67.165 1.00 71.62 174 ASP B N 1
ATOM 3397 C CA . ASP B 1 174 ? -3.276 -51.263 65.878 1.00 73.16 174 ASP B CA 1
ATOM 3398 C C . ASP B 1 174 ? -2.755 -50.141 64.984 1.00 67.32 174 ASP B C 1
ATOM 3399 O O . ASP B 1 174 ? -3.072 -50.168 63.778 1.00 71.65 174 ASP B O 1
ATOM 3404 N N . TRP B 1 175 ? -2.072 -49.155 65.560 1.00 61.94 175 TRP B N 1
ATOM 3405 C CA . TRP B 1 175 ? -1.515 -48.009 64.801 1.00 65.35 175 TRP B CA 1
ATOM 3406 C C . TRP B 1 175 ? -0.038 -47.824 65.142 1.00 56.21 175 TRP B C 1
ATOM 3407 O O . TRP B 1 175 ? 0.499 -46.789 64.776 1.00 54.95 175 TRP B O 1
ATOM 3418 N N . ALA B 1 176 ? 0.596 -48.801 65.792 1.00 57.96 176 ALA B N 1
ATOM 3419 C CA . ALA B 1 176 ? 1.997 -48.711 66.276 1.00 64.91 176 ALA B CA 1
ATOM 3420 C C . ALA B 1 176 ? 2.931 -48.164 65.185 1.00 76.30 176 ALA B C 1
ATOM 3421 O O . ALA B 1 176 ? 3.571 -47.114 65.406 1.00 88.84 176 ALA B O 1
ATOM 3423 N N . GLY B 1 177 ? 3.037 -48.838 64.047 1.00 75.36 177 GLY B N 1
ATOM 3424 C CA . GLY B 1 177 ? 4.025 -48.441 63.021 1.00 81.42 177 GLY B CA 1
ATOM 3425 C C . GLY B 1 177 ? 3.581 -47.271 62.144 1.00 64.93 177 GLY B C 1
ATOM 3426 O O . GLY B 1 177 ? 4.388 -46.858 61.295 1.00 64.77 177 GLY B O 1
ATOM 3427 N N . ASP B 1 178 ? 2.346 -46.778 62.265 1.00 57.63 178 ASP B N 1
ATOM 3428 C CA . ASP B 1 178 ? 1.718 -46.006 61.157 1.00 59.10 178 ASP B CA 1
ATOM 3429 C C . ASP B 1 178 ? 0.965 -44.790 61.702 1.00 54.58 178 ASP B C 1
ATOM 3430 O O . ASP B 1 178 ? -0.095 -44.427 61.142 1.00 48.72 178 ASP B O 1
ATOM 3435 N N . ASP B 1 179 ? 1.584 -44.131 62.681 1.00 54.92 179 ASP B N 1
ATOM 3436 C CA . ASP B 1 179 ? 0.991 -43.070 63.533 1.00 60.93 179 ASP B CA 1
ATOM 3437 C C . ASP B 1 179 ? 0.475 -41.936 62.622 1.00 50.84 179 ASP B C 1
ATOM 3438 O O . ASP B 1 179 ? -0.704 -41.597 62.678 1.00 52.97 179 ASP B O 1
ATOM 3443 N N . ARG B 1 180 ? 1.320 -41.401 61.757 1.00 54.40 180 ARG B N 1
ATOM 3444 C CA . ARG B 1 180 ? 0.995 -40.243 60.894 1.00 54.50 180 ARG B CA 1
ATOM 3445 C C . ARG B 1 180 ? -0.184 -40.594 59.977 1.00 57.46 180 ARG B C 1
ATOM 3446 O O . ARG B 1 180 ? -1.141 -39.795 59.926 1.00 52.28 180 ARG B O 1
ATOM 3454 N N . ASN B 1 181 ? -0.133 -41.740 59.269 1.00 47.80 181 ASN B N 1
ATOM 3455 C CA . ASN B 1 181 ? -1.185 -42.043 58.268 1.00 49.85 181 ASN B CA 1
ATOM 3456 C C . ASN B 1 181 ? -2.510 -42.365 58.965 1.00 53.19 181 ASN B C 1
ATOM 3457 O O . ASN B 1 181 ? -3.567 -42.093 58.344 1.00 48.22 181 ASN B O 1
ATOM 3462 N N . VAL B 1 182 ? -2.499 -42.942 60.178 1.00 50.00 182 VAL B N 1
ATOM 3463 C CA . VAL B 1 182 ? -3.795 -43.283 60.844 1.00 53.15 182 VAL B CA 1
ATOM 3464 C C . VAL B 1 182 ? -4.470 -41.957 61.210 1.00 43.92 182 VAL B C 1
ATOM 3465 O O . VAL B 1 182 ? -5.663 -41.747 60.869 1.00 54.46 182 VAL B O 1
ATOM 3469 N N . VAL B 1 183 ? -3.704 -41.044 61.793 1.00 48.47 183 VAL B N 1
ATOM 3470 C CA . VAL B 1 183 ? -4.197 -39.688 62.149 1.00 50.34 183 VAL B CA 1
ATOM 3471 C C . VAL B 1 183 ? -4.726 -39.021 60.882 1.00 46.31 183 VAL B C 1
ATOM 3472 O O . VAL B 1 183 ? -5.853 -38.527 60.937 1.00 48.03 183 VAL B O 1
ATOM 3476 N N . LEU B 1 184 ? -3.954 -38.993 59.793 1.00 50.95 184 LEU B N 1
ATOM 3477 C CA . LEU B 1 184 ? -4.399 -38.267 58.576 1.00 45.93 184 LEU B CA 1
ATOM 3478 C C . LEU B 1 184 ? -5.561 -39.008 57.952 1.00 44.71 184 LEU B C 1
ATOM 3479 O O . LEU B 1 184 ? -6.452 -38.342 57.371 1.00 48.17 184 LEU B O 1
ATOM 3484 N N . THR B 1 185 ? -5.594 -40.343 58.059 1.00 51.79 185 THR B N 1
ATOM 3485 C CA . THR B 1 185 ? -6.731 -41.117 57.510 1.00 48.80 185 THR B CA 1
ATOM 3486 C C . THR B 1 185 ? -7.987 -40.865 58.353 1.00 45.19 185 THR B C 1
ATOM 3487 O O . THR B 1 185 ? -9.052 -40.721 57.759 1.00 43.38 185 THR B O 1
ATOM 3491 N N . LEU B 1 186 ? -7.896 -40.818 59.682 1.00 44.56 186 LEU B N 1
ATOM 3492 C CA . LEU B 1 186 ? -9.083 -40.487 60.536 1.00 46.28 186 LEU B CA 1
ATOM 3493 C C . LEU B 1 186 ? -9.688 -39.121 60.136 1.00 44.72 186 LEU B C 1
ATOM 3494 O O . LEU B 1 186 ? -10.942 -39.071 60.033 1.00 48.21 186 LEU B O 1
ATOM 3499 N N . SER B 1 187 ? -8.858 -38.091 59.893 1.00 54.15 187 SER B N 1
ATOM 3500 C CA . SER B 1 187 ? -9.277 -36.730 59.430 1.00 51.90 187 SER B CA 1
ATOM 3501 C C . SER B 1 187 ? -9.978 -36.871 58.087 1.00 51.59 187 SER B C 1
ATOM 3502 O O . SER B 1 187 ? -11.081 -36.318 57.945 1.00 48.14 187 SER B O 1
ATOM 3505 N N . ARG B 1 188 ? -9.384 -37.628 57.153 1.00 48.87 188 ARG B N 1
ATOM 3506 C CA . ARG B 1 188 ? -10.005 -37.839 55.812 1.00 52.01 188 ARG B CA 1
ATOM 3507 C C . ARG B 1 188 ? -11.333 -38.565 55.944 1.00 44.89 188 ARG B C 1
ATOM 3508 O O . ARG B 1 188 ? -12.281 -38.232 55.166 1.00 50.67 188 ARG B O 1
ATOM 3516 N N . ILE B 1 189 ? -11.431 -39.550 56.847 1.00 49.14 189 ILE B N 1
ATOM 3517 C CA . ILE B 1 189 ? -12.710 -40.320 56.989 1.00 52.45 189 ILE B CA 1
ATOM 3518 C C . ILE B 1 189 ? -13.785 -39.366 57.528 1.00 55.95 189 ILE B C 1
ATOM 3519 O O . ILE B 1 189 ? -14.937 -39.383 57.045 1.00 57.67 189 ILE B O 1
ATOM 3524 N N . TRP B 1 190 ? -13.418 -38.605 58.552 1.00 55.21 190 TRP B N 1
ATOM 3525 C CA . TRP B 1 190 ? -14.317 -37.594 59.175 1.00 54.98 190 TRP B CA 1
ATOM 3526 C C . TRP B 1 190 ? -14.768 -36.578 58.122 1.00 48.26 190 TRP B C 1
ATOM 3527 O O . TRP B 1 190 ? -15.962 -36.340 57.967 1.00 53.04 190 TRP B O 1
ATOM 3538 N N . TYR B 1 191 ? -13.822 -35.984 57.410 1.00 50.98 191 TYR B N 1
ATOM 3539 C CA . TYR B 1 191 ? -14.088 -35.079 56.270 1.00 46.67 191 TYR B CA 1
ATOM 3540 C C . TYR B 1 191 ? -15.091 -35.710 55.299 1.00 49.07 191 TYR B C 1
ATOM 3541 O O . TYR B 1 191 ? -16.054 -35.019 54.905 1.00 53.77 191 TYR B O 1
ATOM 3550 N N . SER B 1 192 ? -14.875 -36.969 54.890 1.00 46.39 192 SER B N 1
ATOM 3551 C CA . SER B 1 192 ? -15.693 -37.649 53.852 1.00 48.25 192 SER B CA 1
ATOM 3552 C C . SER B 1 192 ? -17.089 -37.939 54.430 1.00 52.37 192 SER B C 1
ATOM 3553 O O . SER B 1 192 ? -18.088 -37.850 53.700 1.00 54.44 192 SER B O 1
ATOM 3556 N N . ALA B 1 193 ? -17.162 -38.278 55.721 1.00 53.60 193 ALA B N 1
ATOM 3557 C CA . ALA B 1 193 ? -18.432 -38.547 56.424 1.00 53.11 193 ALA B CA 1
ATOM 3558 C C . ALA B 1 193 ? -19.322 -37.300 56.361 1.00 58.67 193 ALA B C 1
ATOM 3559 O O . ALA B 1 193 ? -20.495 -37.435 56.023 1.00 69.76 193 ALA B O 1
ATOM 3561 N N . VAL B 1 194 ? -18.748 -36.123 56.639 1.00 60.12 194 VAL B N 1
ATOM 3562 C CA . VAL B 1 194 ? -19.481 -34.826 56.683 1.00 60.67 194 VAL B CA 1
ATOM 3563 C C . VAL B 1 194 ? -19.726 -34.358 55.244 1.00 55.39 194 VAL B C 1
ATOM 3564 O O . VAL B 1 194 ? -20.863 -34.020 54.937 1.00 61.59 194 VAL B O 1
ATOM 3568 N N . THR B 1 195 ? -18.725 -34.382 54.360 1.00 55.10 195 THR B N 1
ATOM 3569 C CA . THR B 1 195 ? -18.803 -33.691 53.040 1.00 54.90 195 THR B CA 1
ATOM 3570 C C . THR B 1 195 ? -19.274 -34.628 51.922 1.00 52.11 195 THR B C 1
ATOM 3571 O O . THR B 1 195 ? -19.712 -34.106 50.875 1.00 55.02 195 THR B O 1
ATOM 3575 N N . GLY B 1 196 ? -19.109 -35.944 52.087 1.00 60.27 196 GLY B N 1
ATOM 3576 C CA . GLY B 1 196 ? -19.310 -36.946 51.021 1.00 53.14 196 GLY B CA 1
ATOM 3577 C C . GLY B 1 196 ? -18.158 -36.917 50.024 1.00 57.26 196 GLY B C 1
ATOM 3578 O O . GLY B 1 196 ? -18.198 -37.678 49.053 1.00 54.27 196 GLY B O 1
ATOM 3579 N N . LYS B 1 197 ? -17.166 -36.058 50.238 1.00 58.87 197 LYS B N 1
ATOM 3580 C CA . LYS B 1 197 ? -16.078 -35.864 49.253 1.00 56.98 197 LYS B CA 1
ATOM 3581 C C . LYS B 1 197 ? -14.788 -36.494 49.769 1.00 56.59 197 LYS B C 1
ATOM 3582 O O . LYS B 1 197 ? -14.665 -36.796 50.979 1.00 48.94 197 LYS B O 1
ATOM 3588 N N . ILE B 1 198 ? -13.828 -36.606 48.865 1.00 54.23 198 ILE B N 1
ATOM 3589 C CA . ILE B 1 198 ? -12.463 -37.083 49.182 1.00 53.34 198 ILE B CA 1
ATOM 3590 C C . ILE B 1 198 ? -11.523 -35.917 48.967 1.00 47.71 198 ILE B C 1
ATOM 3591 O O . ILE B 1 198 ? -11.650 -35.201 47.952 1.00 52.76 198 ILE B O 1
ATOM 3596 N N . ALA B 1 199 ? -10.609 -35.757 49.908 1.00 45.82 199 ALA B N 1
ATOM 3597 C CA . ALA B 1 199 ? -9.617 -34.682 49.958 1.00 51.03 199 ALA B CA 1
ATOM 3598 C C . ALA B 1 199 ? -8.267 -35.323 50.192 1.00 44.40 199 ALA B C 1
ATOM 3599 O O . ALA B 1 199 ? -8.164 -36.378 50.831 1.00 49.98 199 ALA B O 1
ATOM 3601 N N . PRO B 1 200 ? -7.179 -34.679 49.732 1.00 41.62 200 PRO B N 1
ATOM 3602 C CA . PRO B 1 200 ? -5.852 -35.063 50.179 1.00 40.30 200 PRO B CA 1
ATOM 3603 C C . PRO B 1 200 ? -5.656 -34.938 51.695 1.00 48.23 200 PRO B C 1
ATOM 3604 O O . PRO B 1 200 ? -6.372 -34.211 52.387 1.00 47.80 200 PRO B O 1
ATOM 3608 N N . LYS B 1 201 ? -4.667 -35.663 52.181 1.00 44.73 201 LYS B N 1
ATOM 3609 C CA . LYS B 1 201 ? -4.421 -35.803 53.632 1.00 46.31 201 LYS B CA 1
ATOM 3610 C C . LYS B 1 201 ? -4.259 -34.396 54.269 1.00 52.02 201 LYS B C 1
ATOM 3611 O O . LYS B 1 201 ? -4.767 -34.200 55.395 1.00 48.35 201 LYS B O 1
ATOM 3617 N N . ASP B 1 202 ? -3.607 -33.436 53.608 1.00 53.97 202 ASP B N 1
ATOM 3618 C CA . ASP B 1 202 ? -3.327 -32.100 54.218 1.00 54.92 202 ASP B CA 1
ATOM 3619 C C . ASP B 1 202 ? -4.603 -31.255 54.216 1.00 51.56 202 ASP B C 1
ATOM 3620 O O . ASP B 1 202 ? -4.825 -30.495 55.166 1.00 61.62 202 ASP B O 1
ATOM 3625 N N . VAL B 1 203 ? -5.432 -31.388 53.191 1.00 45.61 203 VAL B N 1
ATOM 3626 C CA . VAL B 1 203 ? -6.709 -30.641 53.105 1.00 50.76 203 VAL B CA 1
ATOM 3627 C C . VAL B 1 203 ? -7.654 -31.131 54.210 1.00 55.22 203 VAL B C 1
ATOM 3628 O O . VAL B 1 203 ? -8.275 -30.294 54.884 1.00 60.39 203 VAL B O 1
ATOM 3632 N N . ALA B 1 204 ? -7.719 -32.442 54.421 1.00 49.04 204 ALA B N 1
ATOM 3633 C CA . ALA B 1 204 ? -8.567 -33.085 55.442 1.00 44.73 204 ALA B CA 1
ATOM 3634 C C . ALA B 1 204 ? -8.064 -32.691 56.834 1.00 43.56 204 ALA B C 1
ATOM 3635 O O . ALA B 1 204 ? -8.927 -32.472 57.706 1.00 47.64 204 ALA B O 1
ATOM 3637 N N . ALA B 1 205 ? -6.743 -32.663 57.038 1.00 43.64 205 ALA B N 1
ATOM 3638 C CA . ALA B 1 205 ? -6.122 -32.333 58.331 1.00 51.85 205 ALA B CA 1
ATOM 3639 C C . ALA B 1 205 ? -6.537 -30.891 58.689 1.00 61.60 205 ALA B C 1
ATOM 3640 O O . ALA B 1 205 ? -6.934 -30.654 59.819 1.00 59.42 205 ALA B O 1
ATOM 3642 N N . ASP B 1 206 ? -6.518 -29.973 57.728 1.00 56.36 206 ASP B N 1
ATOM 3643 C CA . ASP B 1 206 ? -6.828 -28.533 57.963 1.00 57.04 206 ASP B CA 1
ATOM 3644 C C . ASP B 1 206 ? -8.316 -28.396 58.288 1.00 59.85 206 ASP B C 1
ATOM 3645 O O . ASP B 1 206 ? -8.698 -27.631 59.180 1.00 54.06 206 ASP B O 1
ATOM 3650 N N . TRP B 1 207 ? -9.145 -29.160 57.592 1.00 52.99 207 TRP B N 1
ATOM 3651 C CA . TRP B 1 207 ? -10.601 -29.188 57.824 1.00 55.73 207 TRP B CA 1
ATOM 3652 C C . TRP B 1 207 ? -10.872 -29.716 59.239 1.00 55.96 207 TRP B C 1
ATOM 3653 O O . TRP B 1 207 ? -11.723 -29.145 59.952 1.00 60.61 207 TRP B O 1
ATOM 3664 N N . ALA B 1 208 ? -10.184 -30.790 59.624 1.00 57.21 208 ALA B N 1
ATOM 3665 C CA . ALA B 1 208 ? -10.320 -31.405 60.960 1.00 51.25 208 ALA B CA 1
ATOM 3666 C C . ALA B 1 208 ? -9.909 -30.367 62.014 1.00 58.57 208 ALA B C 1
ATOM 3667 O O . ALA B 1 208 ? -10.578 -30.274 63.051 1.00 61.31 208 ALA B O 1
ATOM 3669 N N . MET B 1 209 ? -8.838 -29.627 61.738 1.00 63.04 209 MET B N 1
ATOM 3670 C CA . MET B 1 209 ? -8.189 -28.668 62.676 1.00 71.54 209 MET B CA 1
ATOM 3671 C C . MET B 1 209 ? -9.153 -27.540 63.054 1.00 66.61 209 MET B C 1
ATOM 3672 O O . MET B 1 209 ? -9.075 -27.058 64.184 1.00 67.53 209 MET B O 1
ATOM 3677 N N . GLU B 1 210 ? -9.979 -27.112 62.108 1.00 64.89 210 GLU B N 1
ATOM 3678 C CA . GLU B 1 210 ? -11.049 -26.102 62.272 1.00 69.24 210 GLU B CA 1
ATOM 3679 C C . GLU B 1 210 ? -12.073 -26.596 63.309 1.00 71.75 210 GLU B C 1
ATOM 3680 O O . GLU B 1 210 ? -12.663 -25.750 63.999 1.00 72.07 210 GLU B O 1
ATOM 3682 N N . ARG B 1 211 ? -12.287 -27.910 63.406 1.00 65.38 211 ARG B N 1
ATOM 3683 C CA . ARG B 1 211 ? -13.418 -28.516 64.159 1.00 62.72 211 ARG B CA 1
ATOM 3684 C C . ARG B 1 211 ? -12.970 -29.112 65.497 1.00 64.95 211 ARG B C 1
ATOM 3685 O O . ARG B 1 211 ? -13.885 -29.445 66.287 1.00 61.67 211 ARG B O 1
ATOM 3693 N N . LEU B 1 212 ? -11.668 -29.211 65.773 1.00 61.46 212 LEU B N 1
ATOM 3694 C CA . LEU B 1 212 ? -11.173 -29.980 66.947 1.00 62.40 212 LEU B CA 1
ATOM 3695 C C . LEU B 1 212 ? -10.999 -29.106 68.186 1.00 68.24 212 LEU B C 1
ATOM 3696 O O . LEU B 1 212 ? -10.344 -28.074 68.134 1.00 57.38 212 LEU B O 1
ATOM 3701 N N . PRO B 1 213 ? -11.483 -29.585 69.355 1.00 67.08 213 PRO B N 1
ATOM 3702 C CA . PRO B 1 213 ? -11.071 -29.030 70.644 1.00 65.17 213 PRO B CA 1
ATOM 3703 C C . PRO B 1 213 ? -9.541 -28.947 70.707 1.00 62.00 213 PRO B C 1
ATOM 3704 O O . PRO B 1 213 ? -8.891 -29.764 70.087 1.00 52.87 213 PRO B O 1
ATOM 3708 N N . ALA B 1 214 ? -9.035 -27.933 71.409 1.00 60.36 214 ALA B N 1
ATOM 3709 C CA . ALA B 1 214 ? -7.607 -27.525 71.504 1.00 57.53 214 ALA B CA 1
ATOM 3710 C C . ALA B 1 214 ? -6.726 -28.669 72.008 1.00 51.07 214 ALA B C 1
ATOM 3711 O O . ALA B 1 214 ? -5.562 -28.672 71.685 1.00 57.12 214 ALA B O 1
ATOM 3713 N N . GLN B 1 215 ? -7.235 -29.576 72.844 1.00 51.38 215 GLN B N 1
ATOM 3714 C CA . GLN B 1 215 ? -6.432 -30.730 73.336 1.00 56.86 215 GLN B CA 1
ATOM 3715 C C . GLN B 1 215 ? -5.895 -31.526 72.128 1.00 56.47 215 GLN B C 1
ATOM 3716 O O . GLN B 1 215 ? -4.717 -31.972 72.159 1.00 55.90 215 GLN B O 1
ATOM 3722 N N . TYR B 1 216 ? -6.705 -31.664 71.078 1.00 64.51 216 TYR B N 1
ATOM 3723 C CA . TYR B 1 216 ? -6.446 -32.599 69.952 1.00 58.32 216 TYR B CA 1
ATOM 3724 C C . TYR B 1 216 ? -5.698 -31.897 68.807 1.00 63.28 216 TYR B C 1
ATOM 3725 O O . TYR B 1 216 ? -5.316 -32.608 67.862 1.00 53.33 216 TYR B O 1
ATOM 3734 N N . GLN B 1 217 ? -5.482 -30.572 68.886 1.00 67.06 217 GLN B N 1
ATOM 3735 C CA . GLN B 1 217 ? -4.849 -29.738 67.812 1.00 66.85 217 GLN B CA 1
ATOM 3736 C C . GLN B 1 217 ? -3.400 -30.152 67.552 1.00 64.79 217 GLN B C 1
ATOM 3737 O O . GLN B 1 217 ? -3.004 -30.264 66.393 1.00 65.70 217 GLN B O 1
ATOM 3743 N N . PRO B 1 218 ? -2.558 -30.402 68.586 1.00 69.75 218 PRO B N 1
ATOM 3744 C CA . PRO B 1 218 ? -1.135 -30.705 68.351 1.00 66.17 218 PRO B CA 1
ATOM 3745 C C . PRO B 1 218 ? -0.817 -31.963 67.510 1.00 65.80 218 PRO B C 1
ATOM 3746 O O . PRO B 1 218 ? 0.071 -31.915 66.664 1.00 63.79 218 PRO B O 1
ATOM 3750 N N . VAL B 1 219 ? -1.511 -33.072 67.770 1.00 70.63 219 VAL B N 1
ATOM 3751 C CA . VAL B 1 219 ? -1.304 -34.370 67.061 1.00 68.36 219 VAL B CA 1
ATOM 3752 C C . VAL B 1 219 ? -1.564 -34.173 65.559 1.00 64.03 219 VAL B C 1
ATOM 3753 O O . VAL B 1 219 ? -0.690 -34.557 64.755 1.00 65.61 219 VAL B O 1
ATOM 3757 N N . ILE B 1 220 ? -2.703 -33.587 65.187 1.00 56.74 220 ILE B N 1
ATOM 3758 C CA . ILE B 1 220 ? -3.102 -33.472 63.753 1.00 59.62 220 ILE B CA 1
ATOM 3759 C C . ILE B 1 220 ? -2.154 -32.474 63.086 1.00 66.14 220 ILE B C 1
ATOM 3760 O O . ILE B 1 220 ? -1.775 -32.716 61.934 1.00 61.60 220 ILE B O 1
ATOM 3765 N N . LEU B 1 221 ? -1.711 -31.446 63.816 1.00 64.58 221 LEU B N 1
ATOM 3766 C CA . LEU B 1 221 ? -0.808 -30.397 63.290 1.00 63.81 221 LEU B CA 1
ATOM 3767 C C . LEU B 1 221 ? 0.522 -31.049 62.926 1.00 58.70 221 LEU B C 1
ATOM 3768 O O . LEU B 1 221 ? 1.078 -30.758 61.841 1.00 55.94 221 LEU B O 1
ATOM 3769 N N . GLU B 1 222 ? 1.043 -31.863 63.835 1.00 54.80 222 GLU B N 1
ATOM 3770 C CA . GLU B 1 222 ? 2.336 -32.549 63.627 1.00 58.33 222 GLU B CA 1
ATOM 3771 C C . GLU B 1 222 ? 2.210 -33.514 62.434 1.00 58.57 222 GLU B C 1
ATOM 3772 O O . GLU B 1 222 ? 3.159 -33.597 61.653 1.00 57.83 222 GLU B O 1
ATOM 3778 N N . ALA B 1 223 ? 1.100 -34.235 62.323 1.00 66.84 223 ALA B N 1
ATOM 3779 C CA . ALA B 1 223 ? 0.841 -35.168 61.203 1.00 63.57 223 ALA B CA 1
ATOM 3780 C C . ALA B 1 223 ? 0.737 -34.392 59.882 1.00 67.51 223 ALA B C 1
ATOM 3781 O O . ALA B 1 223 ? 1.273 -34.896 58.890 1.00 57.13 223 ALA B O 1
ATOM 3783 N N . ARG B 1 224 ? 0.058 -33.237 59.863 1.00 60.02 224 ARG B N 1
ATOM 3784 C CA . ARG B 1 224 ? -0.167 -32.402 58.639 1.00 61.61 224 ARG B CA 1
ATOM 3785 C C . ARG B 1 224 ? 1.197 -31.953 58.089 1.00 48.84 224 ARG B C 1
ATOM 3786 N N . GLN B 1 225 ? 2.028 -31.529 59.047 1.00 64.25 225 GLN B N 1
ATOM 3787 C CA . GLN B 1 225 ? 3.374 -30.960 58.788 1.00 64.36 225 GLN B CA 1
ATOM 3788 C C . GLN B 1 225 ? 4.299 -32.075 58.311 1.00 53.66 225 GLN B C 1
ATOM 3789 O O . GLN B 1 225 ? 5.046 -31.823 57.381 1.00 50.10 225 GLN B O 1
ATOM 3795 N N . ALA B 1 226 ? 4.275 -33.240 58.963 1.00 55.45 226 ALA B N 1
ATOM 3796 C CA . ALA B 1 226 ? 5.074 -34.424 58.567 1.00 60.56 226 ALA B CA 1
ATOM 3797 C C . ALA B 1 226 ? 4.657 -34.878 57.156 1.00 54.85 226 ALA B C 1
ATOM 3798 O O . ALA B 1 226 ? 5.533 -35.282 56.405 1.00 55.53 226 ALA B O 1
ATOM 3800 N N . TYR B 1 227 ? 3.363 -34.812 56.814 1.00 52.28 227 TYR B N 1
ATOM 3801 C CA . TYR B 1 227 ? 2.867 -35.187 55.460 1.00 57.03 227 TYR B CA 1
ATOM 3802 C C . TYR B 1 227 ? 3.517 -34.278 54.418 1.00 58.20 227 TYR B C 1
ATOM 3803 O O . TYR B 1 227 ? 3.938 -34.752 53.339 1.00 44.10 227 TYR B O 1
ATOM 3812 N N . LEU B 1 228 ? 3.589 -32.985 54.732 1.00 58.63 228 LEU B N 1
ATOM 3813 C CA . LEU B 1 228 ? 4.089 -31.977 53.768 1.00 55.78 228 LEU B CA 1
ATOM 3814 C C . LEU B 1 228 ? 5.613 -31.944 53.806 1.00 49.49 228 LEU B C 1
ATOM 3815 O O . LEU B 1 228 ? 6.192 -31.177 53.035 1.00 64.27 228 LEU B O 1
ATOM 3820 N N . GLY B 1 229 ? 6.248 -32.775 54.638 1.00 58.86 229 GLY B N 1
ATOM 3821 C CA . GLY B 1 229 ? 7.714 -32.929 54.707 1.00 64.41 229 GLY B CA 1
ATOM 3822 C C . GLY B 1 229 ? 8.387 -31.755 55.406 1.00 67.21 229 GLY B C 1
ATOM 3823 O O . GLY B 1 229 ? 9.626 -31.716 55.384 1.00 67.61 229 GLY B O 1
ATOM 3824 N N . ASN B 1 230 ? 7.612 -30.864 56.043 1.00 84.3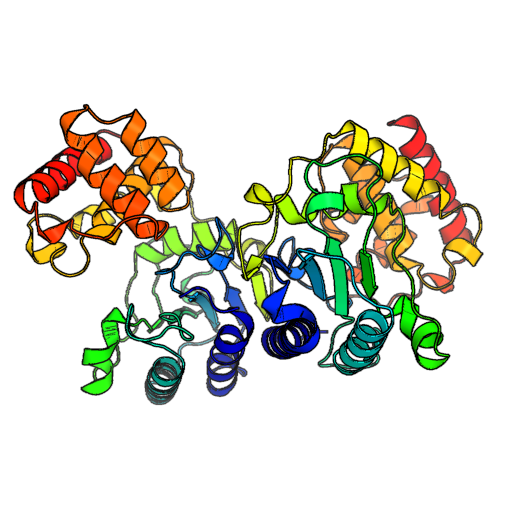3 230 ASN B N 1
ATOM 3825 C CA . ASN B 1 230 ? 8.110 -29.619 56.695 1.00 88.06 230 ASN B CA 1
ATOM 3826 C C . ASN B 1 230 ? 8.737 -29.949 58.053 1.00 92.71 230 ASN B C 1
ATOM 3827 O O . ASN B 1 230 ? 9.834 -29.430 58.326 1.00 98.56 230 ASN B O 1
ATOM 3832 N N . GLU B 1 231 ? 8.059 -30.759 58.873 1.00 87.74 231 GLU B N 1
ATOM 3833 C CA . GLU B 1 231 ? 8.524 -31.166 60.229 1.00 90.45 231 GLU B CA 1
ATOM 3834 C C . GLU B 1 231 ? 8.821 -32.670 60.221 1.00 95.82 231 GLU B C 1
ATOM 3835 O O . GLU B 1 231 ? 8.425 -33.340 59.242 1.00 77.60 231 GLU B O 1
ATOM 3837 N N . GLU B 1 232 ? 9.528 -33.169 61.244 1.00 99.18 232 GLU B N 1
ATOM 3838 C CA . GLU B 1 232 ? 9.737 -34.626 61.467 1.00 102.52 232 GLU B CA 1
ATOM 3839 C C . GLU B 1 232 ? 8.420 -35.221 61.986 1.00 104.68 232 GLU B C 1
ATOM 3840 O O . GLU B 1 232 ? 7.567 -34.460 62.501 1.00 100.82 232 GLU B O 1
ATOM 3846 N N . ASP B 1 233 ? 8.242 -36.531 61.805 1.00 100.23 233 ASP B N 1
ATOM 3847 C CA . ASP B 1 233 ? 7.143 -37.314 62.423 1.00 96.54 233 ASP B CA 1
ATOM 3848 C C . ASP B 1 233 ? 7.671 -37.880 63.748 1.00 95.31 233 ASP B C 1
ATOM 3849 O O . ASP B 1 233 ? 8.342 -38.932 63.713 1.00 98.40 233 ASP B O 1
ATOM 3854 N N . ARG B 1 234 ? 7.409 -37.191 64.862 1.00 95.41 234 ARG B N 1
ATOM 3855 C CA . ARG B 1 234 ? 7.784 -37.635 66.237 1.00 95.98 234 ARG B CA 1
ATOM 3856 C C . ARG B 1 234 ? 6.503 -37.966 67.017 1.00 97.94 234 ARG B C 1
ATOM 3857 O O . ARG B 1 234 ? 6.471 -37.712 68.235 1.00 118.39 234 ARG B O 1
ATOM 3859 N N . LEU B 1 235 ? 5.485 -38.514 66.340 1.00 89.28 235 LEU B N 1
ATOM 3860 C CA . LEU B 1 235 ? 4.138 -38.806 66.919 1.00 83.38 235 LEU B CA 1
ATOM 3861 C C . LEU B 1 235 ? 4.198 -40.015 67.863 1.00 86.16 235 LEU B C 1
ATOM 3862 O O . LEU B 1 235 ? 3.277 -40.133 68.697 1.00 77.11 235 LEU B O 1
ATOM 3867 N N . ALA B 1 236 ? 5.209 -40.885 67.739 1.00 87.79 236 ALA B N 1
ATOM 3868 C CA . ALA B 1 236 ? 5.421 -42.056 68.626 1.00 95.58 236 ALA B CA 1
ATOM 3869 C C . ALA B 1 236 ? 5.812 -41.578 70.034 1.00 99.71 236 ALA B C 1
ATOM 3870 O O . ALA B 1 236 ? 5.471 -42.286 71.014 1.00 93.44 236 ALA B O 1
ATOM 3872 N N . SER B 1 237 ? 6.472 -40.415 70.126 1.00 103.38 237 SER B N 1
ATOM 3873 C CA . SER B 1 237 ? 6.824 -39.696 71.385 1.00 102.92 237 SER B CA 1
ATOM 3874 C C . SER B 1 237 ? 5.591 -39.559 72.287 1.00 95.70 237 SER B C 1
ATOM 3875 O O . SER B 1 237 ? 5.698 -39.910 73.473 1.00 76.89 237 SER B O 1
ATOM 3878 N N . ARG B 1 238 ? 4.485 -39.052 71.731 1.00 99.06 238 ARG B N 1
ATOM 3879 C CA . ARG B 1 238 ? 3.259 -38.618 72.455 1.00 92.69 238 ARG B CA 1
ATOM 3880 C C . ARG B 1 238 ? 2.184 -39.716 72.371 1.00 85.24 238 ARG B C 1
ATOM 3881 O O . ARG B 1 238 ? 1.061 -39.417 71.917 1.00 88.04 238 ARG B O 1
ATOM 3883 N N . ALA B 1 239 ? 2.518 -40.935 72.817 1.00 89.17 239 ALA B N 1
ATOM 3884 C CA . ALA B 1 239 ? 1.711 -42.175 72.683 1.00 86.85 239 ALA B CA 1
ATOM 3885 C C . ALA B 1 239 ? 0.268 -41.957 73.168 1.00 86.77 239 ALA B C 1
ATOM 3886 O O . ALA B 1 239 ? -0.689 -42.290 72.416 1.00 82.09 239 ALA B O 1
ATOM 3888 N N . ASP B 1 240 ? 0.099 -41.439 74.388 1.00 85.34 240 ASP B N 1
ATOM 3889 C CA . ASP B 1 240 ? -1.244 -41.357 75.017 1.00 89.90 240 ASP B CA 1
ATOM 3890 C C . ASP B 1 240 ? -2.040 -40.231 74.347 1.00 85.11 240 ASP B C 1
ATOM 3891 O O . ASP B 1 240 ? -3.259 -40.437 74.140 1.00 82.18 240 ASP B O 1
ATOM 3896 N N . GLN B 1 241 ? -1.395 -39.117 73.983 1.00 79.93 241 GLN B N 1
ATOM 3897 C CA . GLN B 1 241 ? -2.033 -38.006 73.224 1.00 84.82 241 GLN B CA 1
ATOM 3898 C C . GLN B 1 241 ? -2.653 -38.584 71.938 1.00 80.06 241 GLN B C 1
ATOM 3899 O O . GLN B 1 241 ? -3.788 -38.187 71.578 1.00 72.85 241 GLN B O 1
ATOM 3905 N N . LEU B 1 242 ? -1.961 -39.541 71.306 1.00 84.73 242 LEU B N 1
ATOM 3906 C CA . LEU B 1 242 ? -2.375 -40.203 70.038 1.00 75.72 242 LEU B CA 1
ATOM 3907 C C . LEU B 1 242 ? -3.667 -41.005 70.247 1.00 69.19 242 LEU B C 1
ATOM 3908 O O . LEU B 1 242 ? -4.610 -40.842 69.435 1.00 66.85 242 LEU B O 1
ATOM 3913 N N . GLU B 1 243 ? -3.731 -41.802 71.314 1.00 65.16 243 GLU B N 1
ATOM 3914 C CA . GLU B 1 243 ? -4.872 -42.699 71.648 1.00 64.04 243 GLU B CA 1
ATOM 3915 C C . GLU B 1 243 ? -6.129 -41.866 71.930 1.00 67.34 243 GLU B C 1
ATOM 3916 O O . GLU B 1 243 ? -7.239 -42.255 71.455 1.00 58.38 243 GLU B O 1
ATOM 3922 N N . GLU B 1 244 ? -5.975 -40.757 72.659 1.00 63.06 244 GLU B N 1
ATOM 3923 C CA . GLU B 1 244 ? -7.093 -39.840 73.000 1.00 61.50 244 GLU B CA 1
ATOM 3924 C C . GLU B 1 244 ? -7.607 -39.220 71.697 1.00 51.98 244 GLU B C 1
ATOM 3925 O O . GLU B 1 244 ? -8.836 -39.170 71.493 1.00 62.31 244 GLU B O 1
ATOM 3931 N N . PHE B 1 245 ? -6.693 -38.789 70.824 1.00 56.49 245 PHE B N 1
ATOM 3932 C CA . PHE B 1 245 ? -7.041 -38.246 69.486 1.00 56.48 245 PHE B CA 1
ATOM 3933 C C . PHE B 1 245 ? -7.939 -39.243 68.751 1.00 54.76 245 PHE B C 1
ATOM 3934 O O . PHE B 1 245 ? -9.028 -38.888 68.248 1.00 64.20 245 PHE B O 1
ATOM 3942 N N . VAL B 1 246 ? -7.499 -40.500 68.734 1.00 61.70 246 VAL B N 1
ATOM 3943 C CA . VAL B 1 246 ? -8.097 -41.602 67.926 1.00 61.73 246 VAL B CA 1
ATOM 3944 C C . VAL B 1 246 ? -9.498 -41.881 68.484 1.00 70.56 246 VAL B C 1
ATOM 3945 O O . VAL B 1 246 ? -10.468 -41.969 67.678 1.00 65.73 246 VAL B O 1
ATOM 3949 N N . HIS B 1 247 ? -9.621 -41.962 69.810 1.00 70.57 247 HIS B N 1
ATOM 3950 C CA . HIS B 1 247 ? -10.912 -42.232 70.489 1.00 75.38 247 HIS B CA 1
ATOM 3951 C C . HIS B 1 247 ? -11.856 -41.055 70.218 1.00 68.21 247 HIS B C 1
ATOM 3952 O O . HIS B 1 247 ? -13.006 -41.299 69.783 1.00 69.14 247 HIS B O 1
ATOM 3959 N N . TYR B 1 248 ? -11.372 -39.826 70.404 1.00 64.39 248 TYR B N 1
ATOM 3960 C CA . TYR B 1 248 ? -12.188 -38.604 70.199 1.00 66.74 248 TYR B CA 1
ATOM 3961 C C . TYR B 1 248 ? -12.692 -38.560 68.752 1.00 68.80 248 TYR B C 1
ATOM 3962 O O . TYR B 1 248 ? -13.928 -38.431 68.556 1.00 52.87 248 TYR B O 1
ATOM 3971 N N . VAL B 1 249 ? -11.785 -38.661 67.770 1.00 63.09 249 VAL B N 1
ATOM 3972 C CA . VAL B 1 249 ? -12.159 -38.524 66.333 1.00 59.56 249 VAL B CA 1
ATOM 3973 C C . VAL B 1 249 ? -13.089 -39.679 65.937 1.00 56.67 249 VAL B C 1
ATOM 3974 O O . VAL B 1 249 ? -14.067 -39.414 65.210 1.00 51.19 249 VAL B O 1
ATOM 3978 N N . LYS B 1 250 ? -12.845 -40.910 66.417 1.00 64.04 250 LYS B N 1
ATOM 3979 C CA . LYS B 1 250 ? -13.721 -42.060 66.057 1.00 66.47 250 LYS B CA 1
ATOM 3980 C C . LYS B 1 250 ? -15.142 -41.711 66.506 1.00 64.55 250 LYS B C 1
ATOM 3981 O O . LYS B 1 250 ? -16.083 -41.816 65.676 1.00 62.93 250 LYS B O 1
ATOM 3987 N N . GLY B 1 251 ? -15.283 -41.276 67.757 1.00 68.50 251 GLY B N 1
ATOM 3988 C CA . GLY B 1 251 ? -16.584 -40.936 68.357 1.00 67.70 251 GLY B CA 1
ATOM 3989 C C . GLY B 1 251 ? -17.298 -39.882 67.526 1.00 70.69 251 GLY B C 1
ATOM 3990 O O . GLY B 1 251 ? -18.517 -40.064 67.247 1.00 70.59 251 GLY B O 1
ATOM 3991 N N . GLU B 1 252 ? -16.563 -38.843 67.119 1.00 60.15 252 GLU B N 1
ATOM 3992 C CA . GLU B 1 252 ? -17.081 -37.741 66.276 1.00 69.14 252 GLU B CA 1
ATOM 3993 C C . GLU B 1 252 ? -17.521 -38.294 64.926 1.00 65.58 252 GLU B C 1
ATOM 3994 O O . GLU B 1 252 ? -18.552 -37.831 64.421 1.00 61.48 252 GLU B O 1
ATOM 4000 N N . ILE B 1 253 ? -16.774 -39.245 64.360 1.00 70.84 253 ILE B N 1
ATOM 4001 C CA . ILE B 1 253 ? -17.153 -39.816 63.036 1.00 64.43 253 ILE B CA 1
ATOM 4002 C C . ILE B 1 253 ? -18.465 -40.576 63.223 1.00 68.07 253 ILE B C 1
ATOM 4003 O O . ILE B 1 253 ? -19.392 -40.358 62.403 1.00 58.60 253 ILE B O 1
ATOM 4008 N N . THR B 1 254 ? -18.537 -41.403 64.273 1.00 72.83 254 THR B N 1
ATOM 4009 C CA . THR B 1 254 ? -19.687 -42.299 64.550 1.00 77.24 254 THR B CA 1
ATOM 4010 C C . THR B 1 254 ? -20.967 -41.470 64.670 1.00 79.15 254 THR B C 1
ATOM 4011 O O . THR B 1 254 ? -22.012 -41.958 64.200 1.00 72.09 254 THR B O 1
ATOM 4015 N N . LYS B 1 255 ? -20.891 -40.263 65.246 1.00 84.20 255 LYS B N 1
ATOM 4016 C CA . LYS B 1 255 ? -22.061 -39.352 65.399 1.00 80.68 255 LYS B CA 1
ATOM 4017 C C . LYS B 1 255 ? -22.579 -38.849 64.040 1.00 83.44 255 LYS B C 1
ATOM 4018 O O . LYS B 1 255 ? -23.792 -38.560 63.942 1.00 69.09 255 LYS B O 1
ATOM 4024 N N . VAL B 1 256 ? -21.716 -38.736 63.025 1.00 84.48 256 VAL B N 1
ATOM 4025 C CA . VAL B 1 256 ? -22.086 -38.149 61.704 1.00 86.45 256 VAL B CA 1
ATOM 4026 C C . VAL B 1 256 ? -22.874 -39.197 60.918 1.00 86.61 256 VAL B C 1
ATOM 4027 O O . VAL B 1 256 ? -23.740 -38.805 60.107 1.00 90.13 256 VAL B O 1
ATOM 4031 N N . VAL B 1 257 ? -22.546 -40.475 61.109 1.00 93.81 257 VAL B N 1
ATOM 4032 C CA . VAL B 1 257 ? -23.000 -41.608 60.242 1.00 97.43 257 VAL B CA 1
ATOM 4033 C C . VAL B 1 257 ? -24.266 -42.248 60.835 1.00 90.69 257 VAL B C 1
ATOM 4034 O O . VAL B 1 257 ? -25.385 -41.738 60.737 1.00 83.91 257 VAL B O 1
#

Solvent-accessible surface area: 22564 Å² total; per-residue (Å²): 34,156,35,35,7,0,83,10,1,18,104,0,0,36,8,0,14,170,39,4,115,120,36,30,52,0,0,0,4,1,5,19,3,15,34,29,5,24,38,51,86,11,40,1,16,0,0,0,0,0,77,82,165,16,101,87,101,32,13,104,38,0,2,68,29,0,5,136,8,8,10,40,83,78,137,22,139,123,58,13,14,1,21,0,0,0,0,15,52,115,44,2,31,100,22,196,45,64,4,69,22,4,1,18,0,0,19,152,12,56,122,66,9,123,80,44,98,31,62,93,35,55,101,14,53,51,0,0,23,16,2,33,38,0,52,115,53,17,0,8,3,24,40,54,22,2,105,106,24,5,52,90,16,45,137,125,21,8,53,77,0,6,40,65,16,8,97,114,24,81,46,60,102,63,6,64,82,72,23,38,42,7,0,0,39,0,0,45,5,15,27,6,12,82,47,48,129,42,3,20,43,27,73,0,0,56,24,0,39,134,112,8,63,81,117,32,58,79,12,0,73,45,0,44,39,1,11,53,39,99,114,81,64,51,1,73,96,29,59,112,109,5,53,84,0,1,85,58,0,35,36,33,0,101,142,32,140,105,36,90,32,51,6,0,88,8,2,19,103,0,0,36,17,0,30,191,42,6,113,128,36,29,60,0,0,0,4,2,4,19,3,14,32,33,7,26,43,54,77,11,42,1,16,0,0,0,0,0,68,81,169,16,90,83,100,31,11,105,38,0,1,68,48,0,7,135,9,7,12,39,79,76,137,26,143,121,59,18,13,1,19,0,0,0,0,13,53,100,38,2,32,92,31,102,44,63,1,76,20,4,0,15,0,0,18,153,11,59,121,66,10,124,77,41,106,28,61,85,30,52,105,17,36,48,0,0,25,17,2,37,39,0,66,125,51,16,0,5,3,24,36,46,19,1,63,136,29,5,52,91,22,68,108,123,18,8,52,73,0,9,54,86,14,9,87,107,18,106,49,62,101,63,8,62,82,72,19,34,42,6,0,0,37,0,0,45,6,12,21,5,6,60,49,34,126,48,4,19,43,30,72,0,0,92,40,0,62,93,127,12,60,84,117,33,54,83,6,0,15,50,0,9,78,0,11,60,37,107,49,145,54,43,1,75,97,27,65,95,102,6,67,73,1,4,146,57,1,42,35,46,1,86,164,63,78

Foldseek 3Di:
DPADCVVLVVQLVVLCCVLAVPFWAFKKFFDQCFAVHAALQRETEIETEGQDAHDPVSLLSSQVSNLVSADDGPRDPHHYWYKYWYDHLVQPVVHDPFTKTQAIHTPVCVVVSVVVNRDGIDGDLCCLVVLQRQLVTIDGPDHDRSVVSGDNRDLVSVLVSLLVVLVQDDDCVSCVVPLLCLLLSLLQSQVCLQPVDGHHSLVSLVVVLVVDDVLLNVLSVLSSCVSNVNDPNCSNVCSVSSNCNSVVSSVSSVPRDD/DPADCVVLVVQLVVLVCVLAVVFWAFKKFFDQVFAVHAALQRETAIETEGQDADDPVSQLSSLVSNLVSADDGPPDPHHYWYKYWYDYLVQDVVHDPQTKTQAIHTPVCVVVSVVVNGDGIGRALCVLVVLQRQLVTIDGPDHDRSVVSGDNRDLVSVLVSLLVVLVCDDDQVSCVVPLLVLLLSLLQSLVCLQPVDGHPSLVSLVVVLVVDDPLLNPSSVLSSCVSNVNHPNPSSVVRVSSSCNSVVSSVSSVVSD

B-factor: mean 49.42, std 14.75, range [26.6, 137.51]

Secondary structure (P-SEA, 3-state):
ccccaaaaaaaaaaaaaacccccccbbbbbcccccccccccccbbbbbbbcccccaaaaaaaaaaaaaacccccccccccbbbbbbbcccccccccccccccccccccaaaaaaaccccccccccaaaaaaaaaaaccccccccccccccccccaaaaaaaaaaaaccccccccccccaaaaaaaaaaaaaaaaccccccaaaaaaaaaaaccccaaaaaaaaaaaaacccccccccaaaaaaaaaaaaaaaaaaccc/ccccaaaaaaaaaaaaaacccccccccccccccccccccccccbbbbbbbcccccaaaaaaaaaaaaaacccccccccccbbbbbbbcccccccccccccccccccccaaaaaaaccccccccccaaaaaaaaaaaccccccccccccccccccaaaaaaaaaaaaccccccccccccaaaaaaaaaaaaaaaaccccccaaaaaaaaaacccccaaaaaaaaaaaaacccccccccaaaaaaaaaaaaaaaaaaac

Radius of gyration: 24.35 Å; Cα contacts (8 Å, |Δi|>4): 922; chains: 2; bounding box: 51×57×74 Å

Sequence (515 aa):
VIAEVSTQLSEEVVGVIERHLEPTLLAVHLYGSAVDGGLKPHSDIDLLVTVTVRLDETTRRALINDLLETSASPGESEILRAVEVTIVVHDDIIPWRRYPAKRELQFGEWQRNDILAGIFEPATIDIDLAILLTKAREHSVALVGPAAEELFDPVPEQQDLFEALNNETLTLWNSPPDWAGDDRNVVLTLSRIWYSAVTGKIAPKDVAADWAMERLPAQYQPVILEARQAYLGNEEDRLASRADQLEEFVHYVKGEITKVVVGVIAEVSTQLSEVVGVIERHLEPTLLAVHLYGSAVDGGLKPHSDIDLLVTVTVRLDETTRRALINDLLETSASPGESEILRAVEVTIVVHDDIIPWRYPAKRELQFGEWQRNDILAGIFEPATIDIDLAILLLTKAREHSVALVGPAAEELFDPVPEQDLFEALNETLTLWNSPPDWAGDDRNVVLTLSRIWYSAVTGKIAPKDVAADWAMERLPAQYQPVILEARQAYLGNEEDRLASRADQLEEFVHYVKGEITKVV

InterPro domains:
  IPR002934 Polymerase, nucleotidyl transferase domain [PF01909] (28-89)
  IPR024172 Adenylyltransferase AadA/Aad9 [PIRSF000819] (15-254)
  IPR025184 Adenylyltransferase AadA, C-terminal domain [PF13427] (152-254)
  IPR043519 Nucleotidyltransferase superfamily [G3DSA:3.30.460.10] (6-98)
  IPR043519 Nucleotidyltransferase superfamily [SSF81301] (7-102)

Organism: Escherichia coli (NCBI:txid562)

Nearest PDB structures (foldseek):
  7uy4-assembly2_B  TM=1.000E+00  e=8.599E-45  Escherichia coli
  5lpa-assembly1_A  TM=9.565E-01  e=2.228E-26  Salmonella enterica subsp. enterica serovar Typhimurium
  5g4a-assembly2_B  TM=9.512E-01  e=2.228E-26  Salmonella enterica
  5luh-assembly1_A  TM=9.578E-01  e=8.703E-26  Salmonella enterica subsp. enterica serovar Typhimurium
  6xxq-assembly2_B  TM=9.554E-01  e=3.281E-20  Enterococcus faecalis